Protein AF-A0A9X8EDL6-F1 (afdb_monomer_lite)

Radius of gyration: 32.8 Å; chains: 1; bounding box: 85×65×89 Å

Foldseek 3Di:
DLLCQLLDPPDFLQSNLVSLVCCCPVQQPDPPQDFDPFLDQEDALVPQDADDPPDFQFFDAAADDPPFVLCLDPPCRSVVGDLVVVVVLLVSLLVLLQCCLVVLVQLVDLSSLSSLLSSLVSLLSCLRSHSQGGPVSVLSNLQSLVSLLFLVSHVPADPDPDDPVLVLQDDDSSSVSSLSSNLSSLSSLVSLLRSVLSSLLSNLSSCQSPVQDPVFGCADPVRDGTPVVVVVLCVSPVDDPSQSCNSRVDPLLVSLVVQCSHPDPSSVVSSVVSNCCNVCSSVVSVVSNVLHHHFYDDDDDPFFDPPQDGLSRLLVVCVNLVSVLLNLLVQLLDQVSQQPDADSVRHRCTNLNSLVVLLVSLVVLLSQQFTQTPPPRDTDGDQSSLSSCVSSVVLVSLVSLLVRDDPDPVCVVSSLSSLLSSLSSLLSSLPVYLVSLVSCLVCLVVLLVSVVVDRPNSLVSLLSSLAQPLPVLVVDDPVSLLSLLVLLLVLLVCLVVPDPVDPCVVVSLVSNVSSLSSLLSSQQRPNRGDLVSLVSSLCSQPDPVRVRLAQQLCPPPDPPDAALDPVNCPDPSNVVVLCLLVDPSNVSVVVSVLSVLLSLLSSLPPADQVSLVVVCNSQPPSNLLNLLPDPSHDPSSNVSSVSSCCRRQPVYPDDRDVVCVVRVSNVD

Secondary structure (DSSP, 8-state):
-HHHHHH-TTS-HHHHHHHHHHHIIIIISSTT-----SS--EEETTTPPP--TTS--B-S---PPTT-GGGG---TTTS---THHHHHHHHHHHHHHHHHHH-GGGGGSHHHHHHHHHHHHHHHHHHHTT---BHHHHHHHHHHHHHHH-GGG--TTSS-SS--TTGGGS--HHHHHHHHHHHHHHHHHHHHHHHHHHHHHHHHHHHHHHS--SSS-SB-TTSSBPHHHHHHHHHHHHS-S--HHHHH-S-HHHHHHHHTTSS-HHHHHHHHHHHHHHH-HHHHHHHHHHT-EEE--PPPPTTB-TTSPPHHHHHHHHHHHHHHHHHHHHHHT-HHHHHT-B-TTS-B-HHHHHHHHHHHHHHHHHHHTEEEBTTT-PEEE-HHHHHHHHHTTHHHHHHHHHTPPPSSTTTHHHHHHHHHHHHHHHHHHHTT-HHHHHHHHTTHHHHHHHHTTT-TTHHHHHHHHHTT-HHHHTS--HHHHHHHHHHHHHHHHHHHS--TT---HHHHHHHHHHHHHHHHHHHSGGG---HHHHHHHHHHHT-TT-TTTS-GGGTT--TTSPTT-HHHHTSHHHHHHHHHHH-GGGHHHHHHHHHHHHHHHHHHTTT-HHHHHHHHHHS-HHHHHHHHH-TTS-HHHHHHHHHHHIIIIIS-SSPPPTTGGG-HHHH-

Sequence (668 aa):
MLLSAISNPKLPHTIRNSFTTILHLCWLNRFPHEPMLVPKTVYAFDDVTAVEKQAHPLLAHFHLKAGHPALTSDDAFISYPFADKFAFIQGVIHEIISRMAFEKSMLCSVDANVLLSSLLEIVSWLVRCGFYADLDSHSRLAGPLIRLLDGRNTVVLADSPAHDSTARYRCNKLHNAVTKCKLQICQILGHITLIWRDFELWSVVSNFKFSNSVVDPLVLESGELGKAGVNHFVNLFAKSALDMRVVTKAPLETICMDLIMYDDDHLVHEALALLLQLNTRREQVLNYLMKCILVWNTVPNVAIAASTKSSSQVLKELEYIVPLFKHYIQAFESPLLCEHLCDANHVRLGYFGVGRLLVDILVKLEECCADRLHYDDSLQPNVEKQAILLELLLHEHAMKLIRMHVVDTQYDPQLQAVKDECCAFFKALMAKNPAGQKAMFDYLPELIDRFVDQVDGMGDVLINMFVDNRSLCLCVPDQAIWAFMKLLNNHVGDLRHPDPAKHRRSSSSNAISTIMEFFKRYIIPDEAPVKANQVHLFAIMTNPQFDHLLLPFGQDITPDMDVGSSSLRATAGYTALMHVVETPSEADLLAYFEKLLEAFSVMCYGKNFKTEVECQQLYPLNLILTVLLDDAMPLSLRVVASKFLSEVFFDTDLEVDPQLAVMPAVWD

Structure (mmCIF, N/CA/C/O backbone):
data_AF-A0A9X8EDL6-F1
#
_entry.id   AF-A0A9X8EDL6-F1
#
loop_
_atom_site.group_PDB
_atom_site.id
_atom_site.type_symbol
_atom_site.label_atom_id
_atom_site.label_alt_id
_atom_site.label_comp_id
_atom_site.label_asym_id
_atom_site.label_entity_id
_atom_site.label_seq_id
_atom_site.pdbx_PDB_ins_code
_atom_site.Cartn_x
_atom_site.Cartn_y
_atom_site.Cartn_z
_atom_site.occupancy
_atom_site.B_iso_or_equiv
_atom_site.auth_seq_id
_atom_site.auth_comp_id
_atom_site.auth_asym_id
_atom_site.auth_atom_id
_atom_site.pdbx_PDB_model_num
ATOM 1 N N . MET A 1 1 ? 38.551 5.912 -16.384 1.00 84.31 1 MET A N 1
ATOM 2 C CA . MET A 1 1 ? 39.175 4.638 -15.954 1.00 84.31 1 MET A CA 1
ATOM 3 C C . MET A 1 1 ? 38.200 3.466 -16.024 1.00 84.31 1 MET A C 1
ATOM 5 O O . MET A 1 1 ? 38.419 2.609 -16.866 1.00 84.31 1 MET A O 1
ATOM 9 N N . LEU A 1 2 ? 37.134 3.426 -15.204 1.00 87.12 2 LEU A N 1
ATOM 10 C CA . LEU A 1 2 ? 36.191 2.289 -15.165 1.00 87.12 2 LEU A CA 1
ATOM 11 C C . LEU A 1 2 ? 35.628 1.936 -16.549 1.00 87.12 2 LEU A C 1
ATOM 13 O O . LEU A 1 2 ? 35.767 0.804 -16.990 1.00 87.12 2 LEU A O 1
ATOM 17 N N . LEU A 1 3 ? 35.096 2.920 -17.280 1.00 87.12 3 LEU A N 1
ATOM 18 C CA . LEU A 1 3 ? 34.555 2.703 -18.629 1.00 87.12 3 LEU A CA 1
ATOM 19 C C . LEU A 1 3 ? 35.599 2.179 -19.619 1.00 87.12 3 LEU A C 1
ATOM 21 O O . LEU A 1 3 ? 35.300 1.297 -20.412 1.00 87.12 3 LEU A O 1
ATOM 25 N N . SER A 1 4 ? 36.837 2.664 -19.529 1.00 87.94 4 SER A N 1
ATOM 26 C CA . SER A 1 4 ? 37.953 2.196 -20.357 1.00 87.94 4 SER A CA 1
ATOM 27 C C . SER A 1 4 ? 38.333 0.746 -20.042 1.00 87.94 4 SER A C 1
ATOM 29 O O . SER A 1 4 ? 38.683 -0.009 -20.942 1.00 87.94 4 SER A O 1
ATOM 31 N N . ALA A 1 5 ? 38.255 0.335 -18.772 1.00 89.50 5 ALA A N 1
ATOM 32 C CA . ALA A 1 5 ? 38.480 -1.052 -18.373 1.00 89.50 5 ALA A CA 1
ATOM 33 C C . ALA A 1 5 ? 37.326 -1.960 -18.831 1.00 89.50 5 ALA A C 1
ATOM 35 O O . ALA A 1 5 ? 37.564 -3.056 -19.330 1.00 89.50 5 ALA A O 1
ATOM 36 N N . ILE A 1 6 ? 36.082 -1.486 -18.732 1.00 90.44 6 ILE A N 1
ATOM 37 C CA . ILE A 1 6 ? 34.893 -2.220 -19.184 1.00 90.44 6 ILE A CA 1
ATOM 38 C C . ILE A 1 6 ? 34.882 -2.372 -20.711 1.00 90.44 6 ILE A C 1
ATOM 40 O O . ILE A 1 6 ? 34.500 -3.434 -21.201 1.00 90.44 6 ILE A O 1
ATOM 44 N N . SER A 1 7 ? 35.317 -1.370 -21.480 1.00 90.25 7 SER A N 1
ATOM 45 C CA . SER A 1 7 ? 35.338 -1.437 -22.948 1.00 90.25 7 SER A CA 1
ATOM 46 C C . SER A 1 7 ? 36.509 -2.242 -23.515 1.00 90.25 7 SER A C 1
ATOM 48 O O . SER A 1 7 ? 36.392 -2.785 -24.615 1.00 90.25 7 SER A O 1
ATOM 50 N N . ASN A 1 8 ? 37.613 -2.375 -22.772 1.00 90.62 8 ASN A N 1
ATOM 51 C CA . ASN A 1 8 ? 38.822 -3.044 -23.243 1.00 90.62 8 ASN A CA 1
ATOM 52 C C . ASN A 1 8 ? 38.601 -4.559 -23.453 1.00 90.62 8 ASN A C 1
ATOM 54 O O . ASN A 1 8 ? 38.477 -5.301 -22.475 1.00 90.62 8 ASN A O 1
ATOM 58 N N . PRO A 1 9 ? 38.624 -5.060 -24.705 1.00 83.56 9 PRO A N 1
ATOM 59 C CA . PRO A 1 9 ? 38.406 -6.477 -24.989 1.00 83.56 9 PRO A CA 1
ATOM 60 C C . PRO A 1 9 ? 39.582 -7.362 -24.555 1.00 83.56 9 PRO A C 1
ATOM 62 O O . PRO A 1 9 ? 39.424 -8.575 -24.477 1.00 83.56 9 PRO A O 1
ATOM 65 N N . LYS A 1 10 ? 40.756 -6.779 -24.262 1.00 88.44 10 LYS A N 1
ATOM 66 C CA . LYS A 1 10 ? 41.939 -7.522 -23.800 1.00 88.44 10 LYS A CA 1
ATOM 67 C C . LYS A 1 10 ? 41.842 -7.947 -22.334 1.00 88.44 10 LYS A C 1
ATOM 69 O O . LYS A 1 10 ? 42.644 -8.764 -21.895 1.00 88.44 10 LYS A O 1
ATOM 74 N N . LEU A 1 11 ? 40.916 -7.371 -21.565 1.00 90.69 11 LEU A N 1
ATOM 75 C CA . LEU A 1 11 ? 40.712 -7.747 -20.170 1.00 90.69 11 LEU A CA 1
ATOM 76 C C . LEU A 1 11 ? 39.753 -8.945 -20.062 1.00 90.69 11 LEU A C 1
ATOM 78 O O . LEU A 1 11 ? 38.739 -8.970 -20.765 1.00 90.69 11 LEU A O 1
ATOM 82 N N . PRO A 1 12 ? 40.020 -9.901 -19.151 1.00 91.31 12 PRO A N 1
ATOM 83 C CA . PRO A 1 12 ? 39.099 -10.994 -18.856 1.00 91.31 12 PRO A CA 1
ATOM 84 C C . PRO A 1 12 ? 37.698 -10.496 -18.486 1.00 91.31 12 PRO A C 1
ATOM 86 O O . PRO A 1 12 ? 37.547 -9.477 -17.805 1.00 91.31 12 PRO A O 1
ATOM 89 N N . HIS A 1 13 ? 36.668 -11.248 -18.883 1.00 89.88 13 HIS A N 1
ATOM 90 C CA . HIS A 1 13 ? 35.272 -10.911 -18.589 1.00 89.88 13 HIS A CA 1
ATOM 91 C C . HIS A 1 13 ? 34.995 -10.785 -17.087 1.00 89.88 13 HIS A C 1
ATOM 93 O O . HIS A 1 13 ? 34.249 -9.897 -16.690 1.00 89.88 13 HIS A O 1
ATOM 99 N N . THR A 1 14 ? 35.660 -11.583 -16.250 1.00 91.12 14 THR A N 1
ATOM 100 C CA . THR A 1 14 ? 35.558 -11.522 -14.784 1.00 91.12 14 THR A CA 1
ATOM 101 C C . THR A 1 14 ? 36.003 -10.172 -14.216 1.00 91.12 14 THR A C 1
ATOM 103 O O . THR A 1 14 ? 35.298 -9.574 -13.409 1.00 91.12 14 THR A O 1
ATOM 106 N N . ILE A 1 15 ? 37.129 -9.633 -14.688 1.00 92.06 15 ILE A N 1
ATOM 107 C CA . ILE A 1 15 ? 37.639 -8.322 -14.258 1.00 92.06 15 ILE A CA 1
ATOM 108 C C . ILE A 1 15 ? 36.726 -7.202 -14.765 1.00 92.06 15 ILE A C 1
ATOM 110 O O . ILE A 1 15 ? 36.382 -6.281 -14.022 1.00 92.06 15 ILE A O 1
ATOM 114 N N . ARG A 1 16 ? 36.294 -7.295 -16.029 1.00 93.12 16 ARG A N 1
ATOM 115 C CA . ARG A 1 16 ? 35.335 -6.347 -16.618 1.00 93.12 16 ARG A CA 1
ATOM 116 C C . ARG A 1 16 ? 34.018 -6.344 -15.837 1.00 93.12 16 ARG A C 1
ATOM 118 O O . ARG A 1 16 ? 33.449 -5.274 -15.631 1.00 93.12 16 ARG A O 1
ATOM 125 N N . ASN A 1 17 ? 33.581 -7.502 -15.348 1.00 91.88 17 ASN A N 1
ATOM 126 C CA . ASN A 1 17 ? 32.381 -7.647 -14.533 1.00 91.88 17 ASN A CA 1
ATOM 127 C C . ASN A 1 17 ? 32.507 -6.923 -13.188 1.00 91.88 17 ASN A C 1
ATOM 129 O O . ASN A 1 17 ? 31.634 -6.136 -12.822 1.00 91.88 17 ASN A O 1
ATOM 133 N N . SER A 1 18 ? 33.631 -7.102 -12.488 1.00 92.38 18 SER A N 1
ATOM 134 C CA . SER A 1 18 ? 33.895 -6.396 -11.228 1.00 92.38 18 SER A CA 1
ATOM 135 C C . SER A 1 18 ? 33.897 -4.877 -11.418 1.00 92.38 18 SER A C 1
ATOM 137 O O . SER A 1 18 ? 33.262 -4.157 -10.650 1.00 92.38 18 SER A O 1
ATOM 139 N N . PHE A 1 19 ? 34.530 -4.371 -12.483 1.00 93.19 19 PHE A N 1
ATOM 140 C CA . PHE A 1 19 ? 34.487 -2.938 -12.798 1.00 93.19 19 PHE A CA 1
ATOM 141 C C . PHE A 1 19 ? 33.084 -2.444 -13.166 1.00 93.19 19 PHE A C 1
ATOM 143 O O . PHE A 1 19 ? 32.727 -1.322 -12.807 1.00 93.19 19 PHE A O 1
ATOM 150 N N . THR A 1 20 ? 32.285 -3.271 -13.846 1.00 91.94 20 THR A N 1
ATOM 151 C CA . THR A 1 20 ? 30.880 -2.970 -14.176 1.00 91.94 20 THR A CA 1
ATOM 152 C C . THR A 1 20 ? 30.035 -2.868 -12.908 1.00 91.94 20 THR A C 1
ATOM 154 O O . THR A 1 20 ? 29.276 -1.917 -12.746 1.00 91.94 20 THR A O 1
ATOM 157 N N . THR A 1 21 ? 30.241 -3.779 -11.959 1.00 90.88 21 THR A N 1
ATOM 158 C CA . THR A 1 21 ? 29.541 -3.781 -10.667 1.00 90.88 21 THR A CA 1
ATOM 159 C C . THR A 1 21 ? 29.891 -2.540 -9.840 1.00 90.88 21 THR A C 1
ATOM 161 O O . THR A 1 21 ? 29.002 -1.873 -9.317 1.00 90.88 21 THR A O 1
ATOM 164 N N . ILE A 1 22 ? 31.175 -2.165 -9.786 1.00 91.50 22 ILE A N 1
ATOM 165 C CA . ILE A 1 22 ? 31.627 -0.934 -9.111 1.00 91.50 22 ILE A CA 1
ATOM 166 C C . ILE A 1 22 ? 31.027 0.309 -9.780 1.00 91.50 22 ILE A C 1
ATOM 168 O O . ILE A 1 22 ? 30.600 1.236 -9.093 1.00 91.50 22 ILE A O 1
ATOM 172 N N . LEU A 1 23 ? 30.976 0.343 -11.117 1.00 89.88 23 LEU A N 1
ATOM 173 C CA . LEU A 1 23 ? 30.335 1.438 -11.843 1.00 89.88 23 LEU A CA 1
ATOM 174 C C . LEU A 1 23 ? 28.855 1.557 -11.455 1.00 89.88 23 LEU A C 1
ATOM 176 O O . LEU A 1 23 ? 28.397 2.658 -11.165 1.00 89.88 23 LEU A O 1
ATOM 180 N N . HIS A 1 24 ? 28.133 0.438 -11.412 1.00 88.31 24 HIS A N 1
ATOM 181 C CA . HIS A 1 24 ? 26.722 0.420 -11.045 1.00 88.31 24 HIS A CA 1
ATOM 182 C C . HIS A 1 24 ? 26.491 0.922 -9.614 1.00 88.31 24 HIS A C 1
ATOM 184 O O . HIS A 1 24 ? 25.795 1.916 -9.421 1.00 88.31 24 HIS A O 1
ATOM 190 N N . LEU A 1 25 ? 27.124 0.294 -8.621 1.00 85.88 25 LEU A N 1
ATOM 191 C CA . LEU A 1 25 ? 26.837 0.552 -7.207 1.00 85.88 25 LEU A CA 1
ATOM 192 C C . LEU A 1 25 ? 27.385 1.892 -6.705 1.00 85.88 25 LEU A C 1
ATOM 194 O O . LEU A 1 25 ? 26.743 2.555 -5.899 1.00 85.88 25 LEU A O 1
ATOM 198 N N . CYS A 1 26 ? 28.566 2.311 -7.164 1.00 82.19 26 CYS A N 1
ATOM 199 C CA . CYS A 1 26 ? 29.196 3.523 -6.636 1.00 82.19 26 CYS A CA 1
ATOM 200 C C . CYS A 1 26 ? 28.823 4.791 -7.409 1.00 82.19 26 CYS A C 1
ATOM 202 O O . CYS A 1 26 ? 28.943 5.880 -6.852 1.00 82.19 26 CYS A O 1
ATOM 204 N N . TRP A 1 27 ? 28.419 4.675 -8.681 1.00 79.81 27 TRP A N 1
ATOM 205 C CA . TRP A 1 27 ? 28.249 5.838 -9.562 1.00 79.81 27 TRP A CA 1
ATOM 206 C C . TRP A 1 27 ? 26.868 5.969 -10.202 1.00 79.81 27 TRP A C 1
ATOM 208 O O . TRP A 1 27 ? 26.527 7.078 -10.602 1.00 79.81 27 TRP A O 1
ATOM 218 N N . LEU A 1 28 ? 26.101 4.885 -10.355 1.00 82.00 28 LEU A N 1
ATOM 219 C CA . LEU A 1 28 ? 24.788 4.931 -11.011 1.00 82.00 28 LEU A CA 1
ATOM 220 C C . LEU A 1 28 ? 23.643 4.830 -10.004 1.00 82.00 28 LEU A C 1
ATOM 222 O O . LEU A 1 28 ? 22.733 5.653 -10.046 1.00 82.00 28 LEU A O 1
ATOM 226 N N . ASN A 1 29 ? 23.711 3.864 -9.088 1.00 81.69 29 ASN A N 1
ATOM 227 C CA . ASN A 1 29 ? 22.727 3.659 -8.028 1.00 81.69 29 ASN A CA 1
ATOM 228 C C . ASN A 1 29 ? 23.017 4.574 -6.826 1.00 81.69 29 ASN A C 1
ATOM 230 O O . ASN A 1 29 ? 23.444 4.127 -5.762 1.00 81.69 29 ASN A O 1
ATOM 234 N N . ARG A 1 30 ? 22.898 5.885 -7.047 1.00 77.06 30 ARG A N 1
ATOM 235 C CA . ARG A 1 30 ? 23.176 6.942 -6.067 1.00 77.06 30 ARG A CA 1
ATOM 236 C C . ARG A 1 30 ? 22.130 8.037 -6.220 1.00 77.06 30 ARG A C 1
ATOM 238 O O . ARG A 1 30 ? 21.816 8.416 -7.348 1.00 77.06 30 ARG A O 1
ATOM 245 N N . PHE A 1 31 ? 21.685 8.601 -5.101 1.00 73.56 31 PHE A N 1
ATOM 246 C CA . PHE A 1 31 ? 20.904 9.837 -5.094 1.00 73.56 31 PHE A CA 1
ATOM 247 C C . PHE A 1 31 ? 21.647 10.933 -5.888 1.00 73.56 31 PHE A C 1
ATOM 249 O O . PHE A 1 31 ? 22.863 11.070 -5.711 1.00 73.56 31 PHE A O 1
ATOM 256 N N . PRO A 1 32 ? 20.976 11.687 -6.781 1.00 74.12 32 PRO A N 1
ATOM 257 C CA . PRO A 1 32 ? 19.523 11.812 -6.963 1.00 74.12 32 PRO A CA 1
ATOM 258 C C . PRO A 1 32 ? 18.905 10.884 -8.026 1.00 74.12 32 PRO A C 1
ATOM 260 O O . PRO A 1 32 ? 17.745 11.058 -8.392 1.00 74.12 32 PRO A O 1
ATOM 263 N N . HIS A 1 33 ? 19.667 9.941 -8.583 1.00 79.62 33 HIS A N 1
ATOM 264 C CA . HIS A 1 33 ? 19.177 9.072 -9.649 1.00 79.62 33 HIS A CA 1
ATOM 265 C C . HIS A 1 33 ? 18.305 7.966 -9.057 1.00 79.62 33 HIS A C 1
ATOM 267 O O . HIS A 1 33 ? 18.802 7.090 -8.353 1.00 79.62 33 HIS A O 1
ATOM 273 N N . GLU A 1 34 ? 17.011 7.992 -9.365 1.00 76.38 34 GLU A N 1
ATOM 274 C CA . GLU A 1 34 ? 16.048 7.004 -8.886 1.00 76.38 34 GLU A CA 1
ATOM 275 C C . GLU A 1 34 ? 15.133 6.524 -10.018 1.00 76.38 34 GLU A C 1
ATOM 277 O O . GLU A 1 34 ? 14.935 7.249 -10.998 1.00 76.38 34 GLU A O 1
ATOM 282 N N . PRO A 1 35 ? 14.576 5.303 -9.918 1.00 83.06 35 PRO A N 1
ATOM 283 C CA . PRO A 1 35 ? 13.542 4.833 -10.826 1.00 83.06 35 PRO A CA 1
ATOM 284 C C . PRO A 1 35 ? 12.341 5.779 -10.832 1.00 83.06 35 PRO A C 1
ATOM 286 O O . PRO A 1 35 ? 11.830 6.161 -9.777 1.00 83.06 35 PRO A O 1
ATOM 289 N N . MET A 1 36 ? 11.874 6.125 -12.026 1.00 84.12 36 MET A N 1
ATOM 290 C CA . MET A 1 36 ? 10.683 6.938 -12.210 1.00 84.12 36 MET A CA 1
ATOM 291 C C . MET A 1 36 ? 9.440 6.166 -11.771 1.00 84.12 36 MET A C 1
ATOM 293 O O . MET A 1 36 ? 9.316 4.966 -12.024 1.00 84.12 36 MET A O 1
ATOM 297 N N . LEU A 1 37 ? 8.491 6.874 -11.161 1.00 80.81 37 LEU A N 1
ATOM 298 C CA . LEU A 1 37 ? 7.156 6.343 -10.920 1.00 80.81 37 LEU A CA 1
ATOM 299 C C . LEU A 1 37 ? 6.367 6.416 -12.233 1.00 80.81 37 LEU A C 1
ATOM 301 O O . LEU A 1 37 ? 5.785 7.451 -12.557 1.00 80.81 37 LEU A O 1
ATOM 305 N N . VAL A 1 38 ? 6.421 5.338 -13.016 1.00 82.38 38 VAL A N 1
ATOM 306 C CA . VAL A 1 38 ? 5.685 5.197 -14.277 1.00 82.38 38 VAL A CA 1
ATOM 307 C C . VAL A 1 38 ? 4.693 4.030 -14.200 1.00 82.38 38 VAL A C 1
ATOM 309 O O . VAL A 1 38 ? 5.064 2.952 -13.729 1.00 82.38 38 VAL A O 1
ATOM 312 N N . PRO A 1 39 ? 3.457 4.200 -14.699 1.00 83.00 39 PRO A N 1
ATOM 313 C CA . PRO A 1 39 ? 2.902 5.441 -15.244 1.00 83.00 39 PRO A CA 1
ATOM 314 C C . PRO A 1 39 ? 2.575 6.464 -14.147 1.00 83.00 39 PRO A C 1
ATOM 316 O O . PRO A 1 39 ? 2.187 6.098 -13.040 1.00 83.00 39 PRO A O 1
ATOM 319 N N . LYS A 1 40 ? 2.719 7.751 -14.465 1.00 83.44 40 LYS A N 1
ATOM 320 C CA . LYS A 1 40 ? 2.325 8.849 -13.584 1.00 83.44 40 LYS A CA 1
ATOM 321 C C . LYS A 1 40 ? 0.798 8.888 -13.526 1.00 83.44 40 LYS A C 1
ATOM 323 O O . LYS A 1 40 ? 0.147 9.105 -14.538 1.00 83.44 40 LYS A O 1
ATOM 328 N N . THR A 1 41 ? 0.220 8.670 -12.350 1.00 81.88 41 THR A N 1
ATOM 329 C CA . THR A 1 41 ? -1.242 8.684 -12.166 1.00 81.88 41 THR A CA 1
ATOM 330 C C . THR A 1 41 ? -1.761 10.031 -11.677 1.00 81.88 41 THR A C 1
ATOM 332 O O . THR A 1 41 ? -2.919 10.352 -11.909 1.00 81.88 41 THR A O 1
ATOM 335 N N . VAL A 1 42 ? -0.923 10.868 -11.062 1.00 84.44 42 VAL A N 1
ATOM 336 C CA . VAL A 1 42 ? -1.348 12.167 -10.519 1.00 84.44 42 VAL A CA 1
ATOM 337 C C . VAL A 1 42 ? -0.815 13.317 -11.366 1.00 84.44 42 VAL A C 1
ATOM 339 O O . VAL A 1 42 ? 0.396 13.453 -11.556 1.00 84.44 42 VAL A O 1
ATOM 342 N N . TYR A 1 43 ? -1.708 14.192 -11.827 1.00 84.25 43 TYR A N 1
ATOM 343 C CA . TYR A 1 43 ? -1.361 15.358 -12.635 1.00 84.25 43 TYR A CA 1
ATOM 344 C C . TYR A 1 43 ? -1.970 16.640 -12.062 1.00 84.25 43 TYR A C 1
ATOM 346 O O . TYR A 1 43 ? -3.172 16.711 -11.816 1.00 84.25 43 TYR A O 1
ATOM 354 N N . ALA A 1 44 ? -1.154 17.687 -11.920 1.00 83.38 44 ALA A N 1
ATOM 355 C CA . ALA A 1 44 ? -1.669 19.041 -11.748 1.00 83.38 44 ALA A CA 1
ATOM 356 C C . ALA A 1 44 ? -2.238 19.522 -13.084 1.00 83.38 44 ALA A C 1
ATOM 358 O O . ALA A 1 44 ? -1.532 19.515 -14.095 1.00 83.38 44 ALA A O 1
ATOM 359 N N . PHE A 1 45 ? -3.494 19.970 -13.088 1.00 82.25 45 PHE A N 1
ATOM 360 C CA . PHE A 1 45 ? -4.167 20.403 -14.311 1.00 82.25 45 PHE A CA 1
ATOM 361 C C . PHE A 1 45 ? -3.396 21.517 -15.035 1.00 82.25 45 PHE A C 1
ATOM 363 O O . PHE A 1 45 ? -3.283 21.493 -16.260 1.00 82.25 45 PHE A O 1
ATOM 370 N N . ASP A 1 46 ? -2.802 22.453 -14.291 1.00 79.62 46 ASP A N 1
ATOM 371 C CA . ASP A 1 46 ? -2.030 23.580 -14.830 1.00 79.62 46 ASP A CA 1
ATOM 372 C C . ASP A 1 46 ? -0.770 23.127 -15.587 1.00 79.62 46 ASP A C 1
ATOM 374 O O . ASP A 1 46 ? -0.474 23.664 -16.656 1.00 79.62 46 ASP A O 1
ATOM 378 N N . ASP A 1 47 ? -0.095 22.085 -15.094 1.00 79.06 47 ASP A N 1
ATOM 379 C CA . ASP A 1 47 ? 1.190 21.605 -15.617 1.00 79.06 47 ASP A CA 1
ATOM 380 C C . ASP A 1 47 ? 1.027 20.717 -16.874 1.00 79.06 47 ASP A C 1
ATOM 382 O O . ASP A 1 47 ? 2.008 20.394 -17.545 1.00 79.06 47 ASP A O 1
ATOM 386 N N . VAL A 1 48 ? -0.206 20.327 -17.231 1.00 82.31 48 VAL A N 1
ATOM 387 C CA . VAL A 1 48 ? -0.486 19.558 -18.456 1.00 82.31 48 VAL A CA 1
ATOM 388 C C . VAL A 1 48 ? -0.242 20.420 -19.697 1.00 82.31 48 VAL A C 1
ATOM 390 O O . VAL A 1 48 ? -0.912 21.438 -19.897 1.00 82.31 48 VAL A O 1
ATOM 393 N N . THR A 1 49 ? 0.679 19.990 -20.561 1.00 81.44 49 THR A N 1
ATOM 394 C CA . THR A 1 49 ? 1.049 20.668 -21.816 1.00 81.44 49 THR A CA 1
ATOM 395 C C . THR A 1 49 ? 0.415 20.001 -23.038 1.00 81.44 49 THR A C 1
ATOM 397 O O . THR A 1 49 ? 0.027 18.831 -22.999 1.00 81.44 49 THR A O 1
ATOM 400 N N . ALA A 1 50 ? 0.259 20.755 -24.129 1.00 77.00 50 ALA A N 1
ATOM 401 C CA . ALA A 1 50 ? -0.294 20.239 -25.378 1.00 77.00 50 ALA A CA 1
ATOM 402 C C . ALA A 1 50 ? 0.723 19.320 -26.072 1.00 77.00 50 ALA A C 1
ATOM 404 O O . ALA A 1 50 ? 1.881 19.697 -26.241 1.00 77.00 50 ALA A O 1
ATOM 405 N N . VAL A 1 51 ? 0.297 18.131 -26.507 1.00 72.25 51 VAL A N 1
ATOM 406 C CA . VAL A 1 51 ? 1.151 17.254 -27.322 1.00 72.25 51 VAL A CA 1
ATOM 407 C C . VAL A 1 51 ? 1.323 17.869 -28.714 1.00 72.25 51 VAL A C 1
ATOM 409 O O . VAL A 1 51 ? 0.378 17.937 -29.506 1.00 72.25 51 VAL A O 1
ATOM 412 N N . GLU A 1 52 ? 2.538 18.318 -29.024 1.00 62.41 52 GLU A N 1
ATOM 413 C CA . GLU A 1 52 ? 2.876 18.844 -30.344 1.00 62.41 52 GLU A CA 1
ATOM 414 C C . GLU A 1 52 ? 2.851 17.726 -31.396 1.00 62.41 52 GLU A C 1
ATOM 416 O O . GLU A 1 52 ? 3.567 16.734 -31.303 1.00 62.41 52 GLU A O 1
ATOM 421 N N . LYS A 1 53 ? 2.048 17.896 -32.453 1.00 56.78 53 LYS A N 1
ATOM 422 C CA . LYS A 1 53 ? 1.888 16.897 -33.530 1.00 56.78 53 LYS A CA 1
ATOM 423 C C . LYS A 1 53 ? 3.122 16.745 -34.438 1.00 56.78 53 LYS A C 1
ATOM 425 O O . LYS A 1 53 ? 3.116 15.874 -35.304 1.00 56.78 53 LYS A O 1
ATOM 430 N N . GLN A 1 54 ? 4.124 17.619 -34.303 1.00 44.41 54 GLN A N 1
ATOM 431 C CA . GLN A 1 54 ? 5.259 17.750 -35.231 1.00 44.41 54 GLN A CA 1
ATOM 432 C C . GLN A 1 54 ? 6.620 17.359 -34.626 1.00 44.41 54 GLN A C 1
ATOM 434 O O . GLN A 1 54 ? 7.579 17.213 -35.382 1.00 44.41 54 GLN A O 1
ATOM 439 N N . ALA A 1 55 ? 6.716 17.158 -33.307 1.00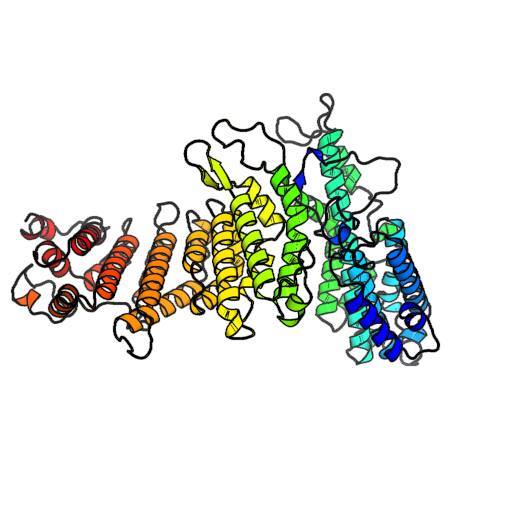 52.00 55 ALA A N 1
ATOM 440 C CA . ALA A 1 55 ? 7.956 16.792 -32.622 1.00 52.00 55 ALA A CA 1
ATOM 441 C C . ALA A 1 55 ? 8.005 15.289 -32.293 1.00 52.00 55 ALA A C 1
ATOM 443 O O . ALA A 1 55 ? 6.970 14.630 -32.164 1.00 52.00 55 ALA A O 1
ATOM 444 N N . HIS A 1 56 ? 9.215 14.735 -32.157 1.00 57.53 56 HIS A N 1
ATOM 445 C CA . HIS A 1 56 ? 9.393 13.385 -31.618 1.00 57.53 56 HIS A CA 1
ATOM 446 C C . HIS A 1 56 ? 8.775 13.308 -30.211 1.00 57.53 56 HIS A C 1
ATOM 448 O O . HIS A 1 56 ? 8.897 14.271 -29.452 1.00 57.53 56 HIS A O 1
ATOM 454 N N . PRO A 1 57 ? 8.104 12.198 -29.849 1.00 63.06 57 PRO A N 1
ATOM 455 C CA . PRO A 1 57 ? 7.503 12.066 -28.531 1.00 63.06 57 PRO A CA 1
ATOM 456 C C . PRO A 1 57 ? 8.609 12.094 -27.472 1.00 63.06 57 PRO A C 1
ATOM 458 O O . PRO A 1 57 ? 9.394 11.151 -27.376 1.00 63.06 57 PRO A O 1
ATOM 461 N N . LEU A 1 58 ? 8.665 13.179 -26.696 1.00 65.81 58 LEU A N 1
ATOM 462 C CA . LEU A 1 58 ? 9.484 13.261 -25.492 1.00 65.81 58 LEU A CA 1
ATOM 463 C C . LEU A 1 58 ? 8.874 12.321 -24.458 1.00 65.81 58 LEU A C 1
ATOM 465 O O . LEU A 1 58 ? 7.764 12.548 -23.972 1.00 65.81 58 LEU A O 1
ATOM 469 N N . LEU A 1 59 ? 9.584 11.234 -24.174 1.00 78.50 59 LEU A N 1
ATOM 470 C CA . LEU A 1 59 ? 9.169 10.269 -23.170 1.00 78.50 59 LEU A CA 1
ATOM 471 C C . LEU A 1 59 ? 9.509 10.798 -21.773 1.00 78.50 59 LEU A C 1
ATOM 473 O O . LEU A 1 59 ? 10.249 11.776 -21.601 1.00 78.50 59 LEU A O 1
ATOM 477 N N . ALA A 1 60 ? 8.951 10.132 -20.767 1.00 73.44 60 ALA A N 1
ATOM 478 C CA . ALA A 1 60 ? 9.292 10.370 -19.377 1.00 73.44 60 ALA A CA 1
ATOM 479 C C . ALA A 1 60 ? 10.818 10.258 -19.205 1.00 73.44 60 ALA A C 1
ATOM 481 O O . ALA A 1 60 ? 11.407 9.213 -19.484 1.00 73.44 60 ALA A O 1
ATOM 482 N N . HIS A 1 61 ? 11.454 11.357 -18.798 1.00 75.19 61 HIS A N 1
ATOM 483 C CA . HIS A 1 61 ? 12.902 11.440 -18.660 1.00 75.19 61 HIS A CA 1
ATOM 484 C C . HIS A 1 61 ? 13.313 12.042 -17.321 1.00 75.19 61 HIS A C 1
ATOM 486 O O . HIS A 1 61 ? 12.578 12.824 -16.701 1.00 75.19 61 HIS A O 1
ATOM 492 N N . PHE A 1 62 ? 14.520 11.680 -16.893 1.00 76.94 62 PHE A N 1
ATOM 493 C CA . PHE A 1 62 ? 15.118 12.220 -15.683 1.00 76.94 62 PHE A CA 1
ATOM 494 C C . PHE A 1 62 ? 15.332 13.729 -15.822 1.00 76.94 62 PHE A C 1
ATOM 496 O O . PHE A 1 62 ? 16.033 14.183 -16.727 1.00 76.94 62 PHE A O 1
ATOM 503 N N . HIS A 1 63 ? 14.768 14.504 -14.899 1.00 71.75 63 HIS A N 1
ATOM 504 C CA . HIS A 1 63 ? 15.049 15.928 -14.774 1.00 71.75 63 HIS A CA 1
ATOM 505 C C . HIS A 1 63 ? 15.082 16.323 -13.297 1.00 71.75 63 HIS A C 1
ATOM 507 O O . HIS A 1 63 ? 14.199 15.962 -12.519 1.00 71.75 63 HIS A O 1
ATOM 513 N N . LEU A 1 64 ? 16.099 17.092 -12.908 1.00 70.56 64 LEU A N 1
ATOM 514 C CA . LEU A 1 64 ? 16.141 17.726 -11.595 1.00 70.56 64 LEU A CA 1
ATOM 515 C C . LEU A 1 64 ? 15.332 19.021 -11.661 1.00 70.56 64 LEU A C 1
ATOM 517 O O . LEU A 1 64 ? 15.678 19.935 -12.411 1.00 70.56 64 LEU A O 1
ATOM 521 N N . LYS A 1 65 ? 14.247 19.106 -10.888 1.00 67.88 65 LYS A N 1
ATOM 522 C CA . LYS A 1 65 ? 13.456 20.338 -10.790 1.00 67.88 65 LYS A CA 1
ATOM 523 C C . LYS A 1 65 ? 14.252 21.438 -10.083 1.00 67.88 65 LYS A C 1
ATOM 525 O O . LYS A 1 65 ? 15.083 21.163 -9.216 1.00 67.88 65 LYS A O 1
ATOM 530 N N . ALA A 1 66 ? 13.987 22.691 -10.450 1.00 60.88 66 ALA A N 1
ATOM 531 C CA . ALA A 1 66 ? 14.616 23.848 -9.820 1.00 60.88 66 ALA A CA 1
ATOM 532 C C . ALA A 1 66 ? 14.387 23.824 -8.297 1.00 60.88 66 ALA A C 1
ATOM 534 O O . ALA A 1 66 ? 13.259 23.646 -7.844 1.00 60.88 66 ALA A O 1
ATOM 535 N N . GLY A 1 67 ? 15.463 23.978 -7.519 1.00 59.16 67 GLY A N 1
ATOM 536 C CA . GLY A 1 67 ? 15.423 23.926 -6.052 1.00 59.16 67 GLY A CA 1
ATOM 537 C C . GLY A 1 67 ? 15.655 22.544 -5.426 1.00 59.16 67 GLY A C 1
ATOM 538 O O . GLY A 1 67 ? 15.676 22.451 -4.203 1.00 59.16 67 GLY A O 1
ATOM 539 N N . HIS A 1 68 ? 15.867 21.479 -6.212 1.00 65.50 68 HIS A N 1
ATOM 540 C CA . HIS A 1 68 ? 16.233 20.158 -5.681 1.00 65.50 68 HIS A CA 1
ATOM 541 C C . HIS A 1 68 ? 17.571 20.208 -4.903 1.00 65.50 68 HIS A C 1
ATOM 543 O O . HIS A 1 68 ? 18.510 20.833 -5.400 1.00 65.50 68 HIS A O 1
ATOM 549 N N . PRO A 1 69 ? 17.747 19.520 -3.753 1.00 62.66 69 PRO A N 1
ATOM 550 C CA . PRO A 1 69 ? 18.934 19.698 -2.894 1.00 62.66 69 PRO A CA 1
ATOM 551 C C . PRO A 1 69 ? 20.233 19.230 -3.541 1.00 62.66 69 PRO A C 1
ATOM 553 O O . PRO A 1 69 ? 21.316 19.709 -3.219 1.00 62.66 69 PRO A O 1
ATOM 556 N N . ALA A 1 70 ? 20.122 18.314 -4.505 1.00 65.12 70 ALA A N 1
ATOM 557 C CA . ALA A 1 70 ? 21.253 17.907 -5.329 1.00 65.12 70 ALA A CA 1
ATOM 558 C C . ALA A 1 70 ? 21.843 19.078 -6.142 1.00 65.12 70 ALA A C 1
ATOM 560 O O . ALA A 1 70 ? 23.050 19.112 -6.345 1.00 65.12 70 ALA A O 1
ATOM 561 N N . LEU A 1 71 ? 21.027 20.061 -6.552 1.00 64.12 71 LEU A N 1
ATOM 562 C CA . LEU A 1 71 ? 21.486 21.240 -7.302 1.00 64.12 71 LEU A CA 1
ATOM 563 C C . LEU A 1 71 ? 22.263 22.236 -6.431 1.00 64.12 71 LEU A C 1
ATOM 565 O O . LEU A 1 71 ? 23.016 23.044 -6.963 1.00 64.12 71 LEU A O 1
ATOM 569 N N . THR A 1 72 ? 22.074 22.192 -5.111 1.00 60.09 72 THR A N 1
ATOM 570 C CA . THR A 1 72 ? 22.775 23.039 -4.132 1.00 60.09 72 THR A CA 1
ATOM 571 C C . THR A 1 72 ? 23.980 22.346 -3.497 1.00 60.09 72 THR A C 1
ATOM 573 O O . THR A 1 72 ? 24.623 22.927 -2.633 1.00 60.09 72 THR A O 1
ATOM 576 N N . SER A 1 73 ? 24.271 21.097 -3.872 1.00 61.00 73 SER A N 1
ATOM 577 C CA . SER A 1 73 ? 25.432 20.367 -3.360 1.00 61.00 73 SER A CA 1
ATOM 578 C C . SER A 1 73 ? 26.730 20.922 -3.958 1.00 61.00 73 SER A C 1
ATOM 580 O O . SER A 1 73 ? 26.780 21.229 -5.144 1.00 61.00 73 SER A O 1
ATOM 582 N N . ASP A 1 74 ? 27.801 20.995 -3.167 1.00 57.16 74 ASP A N 1
ATOM 583 C CA . ASP A 1 74 ? 29.149 21.322 -3.661 1.00 57.16 74 ASP A CA 1
ATOM 584 C C . ASP A 1 74 ? 29.889 20.097 -4.229 1.00 57.16 74 ASP A C 1
ATOM 586 O O . ASP A 1 74 ? 30.956 20.232 -4.834 1.00 57.16 74 ASP A O 1
ATOM 590 N N . ASP A 1 75 ? 29.349 18.884 -4.048 1.00 61.66 75 ASP A N 1
ATOM 591 C CA . ASP A 1 75 ? 29.935 17.681 -4.631 1.00 61.66 75 ASP A CA 1
ATOM 592 C C . ASP A 1 75 ? 29.764 17.748 -6.147 1.00 61.66 75 ASP A C 1
ATOM 594 O O . ASP A 1 75 ? 28.668 17.541 -6.662 1.00 61.66 75 ASP A O 1
ATOM 598 N N . ALA A 1 76 ? 30.865 18.002 -6.859 1.00 58.16 76 ALA A N 1
ATOM 599 C CA . ALA A 1 76 ? 30.933 18.068 -8.317 1.00 58.16 76 ALA A CA 1
ATOM 600 C C . ALA A 1 76 ? 30.358 16.830 -9.026 1.00 58.16 76 ALA A C 1
ATOM 602 O O . ALA A 1 76 ? 30.185 16.865 -10.241 1.00 58.16 76 ALA A O 1
ATOM 603 N N . PHE A 1 77 ? 30.104 15.729 -8.308 1.00 56.09 77 PHE A N 1
ATOM 604 C CA . PHE A 1 77 ? 29.414 14.556 -8.823 1.00 56.09 77 PHE A CA 1
ATOM 605 C C . PHE A 1 77 ? 27.885 14.575 -8.617 1.00 56.09 77 PHE A C 1
ATOM 607 O O . PHE A 1 77 ? 27.167 14.107 -9.499 1.00 56.09 77 PHE A O 1
ATOM 614 N N . ILE A 1 78 ? 27.385 15.119 -7.499 1.00 57.81 78 ILE A N 1
ATOM 615 C CA . ILE A 1 78 ? 25.944 15.250 -7.176 1.00 57.81 78 ILE A CA 1
ATOM 616 C C . ILE A 1 78 ? 25.351 16.507 -7.825 1.00 57.81 78 ILE A C 1
ATOM 618 O O . ILE A 1 78 ? 24.227 16.489 -8.323 1.00 57.81 78 ILE A O 1
ATOM 622 N N . SER A 1 79 ? 26.135 17.583 -7.847 1.00 53.78 79 SER A N 1
ATOM 623 C CA . SER A 1 79 ? 25.789 18.890 -8.401 1.00 53.78 79 SER A CA 1
ATOM 624 C C . SER A 1 79 ? 25.826 18.940 -9.921 1.00 53.78 79 SER A C 1
ATOM 626 O O . SER A 1 79 ? 25.422 19.941 -10.507 1.00 53.78 79 SER A O 1
ATOM 628 N N . TYR A 1 80 ? 26.300 17.869 -10.570 1.00 53.50 80 TYR A N 1
ATOM 629 C CA . TYR A 1 80 ? 26.458 17.801 -12.017 1.00 53.50 80 TYR A CA 1
ATOM 630 C C . TYR A 1 80 ? 25.146 17.381 -12.697 1.00 53.50 80 TYR A C 1
ATOM 632 O O . TYR A 1 80 ? 24.827 16.192 -12.728 1.00 53.50 80 TYR A O 1
ATOM 640 N N . PRO A 1 81 ? 24.382 18.305 -13.308 1.00 51.09 81 PRO A N 1
ATOM 641 C CA . PRO A 1 81 ? 23.026 18.026 -13.777 1.00 51.09 81 PRO A CA 1
ATOM 642 C C . PRO A 1 81 ? 22.984 17.455 -15.207 1.00 51.09 81 PRO A C 1
ATOM 644 O O . PRO A 1 81 ? 21.909 17.363 -15.795 1.00 51.09 81 PRO A O 1
ATOM 647 N N . PHE A 1 82 ? 24.127 17.125 -15.823 1.00 55.16 82 PHE A N 1
ATOM 648 C CA . PHE A 1 82 ? 24.191 16.903 -17.272 1.00 55.16 82 PHE A CA 1
ATOM 649 C C . PHE A 1 82 ? 24.109 15.433 -17.707 1.00 55.16 82 PHE A C 1
ATOM 651 O O . PHE A 1 82 ? 24.888 14.571 -17.290 1.00 55.16 82 PHE A O 1
ATOM 658 N N . ALA A 1 83 ? 23.202 15.199 -18.660 1.00 58.34 83 ALA A N 1
ATOM 659 C CA . ALA A 1 83 ? 22.937 13.945 -19.363 1.00 58.34 83 ALA A CA 1
ATOM 660 C C . ALA A 1 83 ? 24.140 13.374 -20.148 1.00 58.34 83 ALA A C 1
ATOM 662 O O . ALA A 1 83 ? 24.148 12.187 -20.475 1.00 58.34 83 ALA A O 1
ATOM 663 N N . ASP A 1 84 ? 25.185 14.165 -20.413 1.00 63.88 84 ASP A N 1
ATOM 664 C CA . ASP A 1 84 ? 26.293 13.784 -21.305 1.00 63.88 84 ASP A CA 1
ATOM 665 C C . ASP A 1 84 ? 27.131 12.607 -20.784 1.00 63.88 84 ASP A C 1
ATOM 667 O O . ASP A 1 84 ? 27.547 11.736 -21.555 1.00 63.88 84 ASP A O 1
ATOM 671 N N . LYS A 1 85 ? 27.344 12.518 -19.460 1.00 73.56 85 LYS A N 1
ATOM 672 C CA . LYS A 1 85 ? 28.029 11.359 -18.859 1.00 73.56 85 LYS A CA 1
ATOM 673 C C . LYS A 1 85 ? 27.224 10.085 -19.101 1.00 73.56 85 LYS A C 1
ATOM 675 O O . LYS A 1 85 ? 27.796 9.053 -19.451 1.00 73.56 85 LYS A O 1
ATOM 680 N N . PHE A 1 86 ? 25.909 10.152 -18.912 1.00 78.75 86 PHE A N 1
ATOM 681 C CA . PHE A 1 86 ? 25.026 9.012 -19.118 1.00 78.75 86 PHE A CA 1
ATOM 682 C C . PHE A 1 86 ? 24.920 8.651 -20.595 1.00 78.75 86 PHE A C 1
ATOM 684 O O . PHE A 1 86 ? 24.979 7.467 -20.901 1.00 78.75 86 PHE A O 1
ATOM 691 N N . ALA A 1 87 ? 24.905 9.624 -21.508 1.00 80.81 87 ALA A N 1
ATOM 692 C CA . ALA A 1 87 ? 24.983 9.371 -22.945 1.00 80.81 87 ALA A CA 1
ATOM 693 C C . ALA A 1 87 ? 26.275 8.622 -23.327 1.00 80.81 87 ALA A C 1
ATOM 695 O O . ALA A 1 87 ? 26.241 7.664 -24.102 1.00 80.81 87 ALA A O 1
ATOM 696 N N . PHE A 1 88 ? 27.416 8.988 -22.728 1.00 83.75 88 PHE A N 1
ATOM 697 C CA . PHE A 1 88 ? 28.678 8.272 -22.938 1.00 83.75 88 PHE A CA 1
ATOM 698 C C . PHE A 1 88 ? 28.644 6.843 -22.369 1.00 83.75 88 PHE A C 1
ATOM 700 O O . PHE A 1 88 ? 29.085 5.901 -23.028 1.00 83.75 88 PHE A O 1
ATOM 707 N N . ILE A 1 89 ? 28.079 6.654 -21.172 1.00 86.19 89 ILE A N 1
ATOM 708 C CA . ILE A 1 89 ? 27.890 5.325 -20.565 1.00 86.19 89 ILE A CA 1
ATOM 709 C C . ILE A 1 89 ? 26.961 4.463 -21.426 1.00 86.19 89 ILE A C 1
ATOM 711 O O . ILE A 1 89 ? 27.298 3.318 -21.725 1.00 86.19 89 ILE A O 1
ATOM 715 N N . GLN A 1 90 ? 25.830 5.019 -21.863 1.00 88.56 90 GLN A N 1
ATOM 716 C CA . GLN A 1 90 ? 24.882 4.371 -22.765 1.00 88.56 90 GLN A CA 1
ATOM 717 C C . GLN A 1 90 ? 25.573 3.939 -24.055 1.00 88.56 90 GLN A C 1
ATOM 719 O O . GLN A 1 90 ? 25.404 2.794 -24.459 1.00 88.56 90 GLN A O 1
ATOM 724 N N . GLY A 1 91 ? 26.381 4.810 -24.668 1.00 88.06 91 GLY A N 1
ATOM 725 C CA . GLY A 1 91 ? 27.128 4.498 -25.886 1.00 88.06 91 GLY A CA 1
ATOM 726 C C . GLY A 1 91 ? 28.092 3.326 -25.707 1.00 88.06 91 GLY A C 1
ATOM 727 O O . GLY A 1 91 ? 28.033 2.362 -26.467 1.00 88.06 91 GLY A O 1
ATOM 728 N N . VAL A 1 92 ? 28.927 3.362 -24.662 1.00 88.88 92 VAL A N 1
ATOM 729 C CA . VAL A 1 92 ? 29.904 2.292 -24.379 1.00 88.88 92 VAL A CA 1
ATOM 730 C C . VAL A 1 92 ? 29.211 0.961 -24.076 1.00 88.88 92 VAL A C 1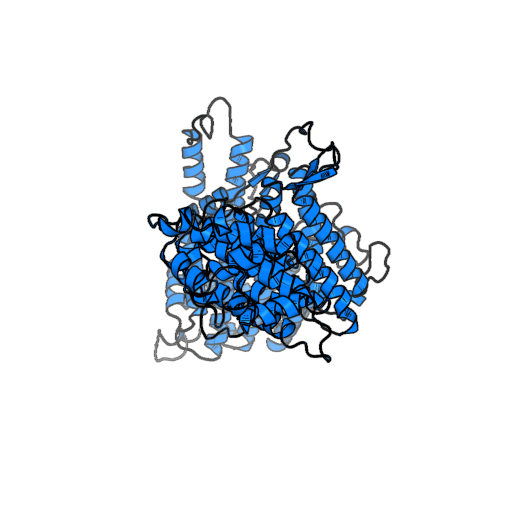
ATOM 732 O O . VAL A 1 92 ? 29.618 -0.082 -24.587 1.00 88.88 92 VAL A O 1
ATOM 735 N N . ILE A 1 93 ? 28.161 0.974 -23.251 1.00 90.62 93 ILE A N 1
ATOM 736 C CA . ILE A 1 93 ? 27.422 -0.245 -22.895 1.00 90.62 93 ILE A CA 1
ATOM 737 C C . ILE A 1 93 ? 26.673 -0.794 -24.112 1.00 90.62 93 ILE A C 1
ATOM 739 O O . ILE A 1 93 ? 26.723 -1.999 -24.366 1.00 90.62 93 ILE A O 1
ATOM 743 N N . HIS A 1 94 ? 26.028 0.076 -24.893 1.00 90.88 94 HIS A N 1
ATOM 744 C CA . HIS A 1 94 ? 25.318 -0.300 -26.115 1.00 90.88 94 HIS A CA 1
ATOM 745 C C . HIS A 1 94 ? 26.251 -0.931 -27.147 1.00 90.88 94 HIS A C 1
ATOM 747 O O . HIS A 1 94 ? 25.895 -1.957 -27.725 1.00 90.88 94 HIS A O 1
ATOM 753 N N . GLU A 1 95 ? 27.454 -0.388 -27.334 1.00 90.62 95 GLU A N 1
ATOM 754 C CA . GLU A 1 95 ? 28.458 -0.952 -28.240 1.00 90.62 95 GLU A CA 1
ATOM 755 C C . GLU A 1 95 ? 28.869 -2.369 -27.809 1.00 90.62 95 GLU A C 1
ATOM 757 O O . GLU A 1 95 ? 28.905 -3.290 -28.630 1.00 90.62 95 GLU A O 1
ATOM 762 N N . ILE A 1 96 ? 29.116 -2.577 -26.510 1.00 89.19 96 ILE A N 1
ATOM 763 C CA . ILE A 1 96 ? 29.498 -3.889 -25.972 1.00 89.19 96 ILE A CA 1
ATOM 764 C C . ILE A 1 96 ? 28.358 -4.899 -26.135 1.00 89.19 96 ILE A C 1
ATOM 766 O O . ILE A 1 96 ? 28.600 -5.996 -26.642 1.00 89.19 96 ILE A O 1
ATOM 770 N N . ILE A 1 97 ? 27.131 -4.539 -25.740 1.00 90.69 97 ILE A N 1
ATOM 771 C CA . ILE A 1 97 ? 25.950 -5.409 -25.867 1.00 90.69 97 ILE A CA 1
ATOM 772 C C . ILE A 1 97 ? 25.681 -5.722 -27.339 1.00 90.69 97 ILE A C 1
ATOM 774 O O . ILE A 1 97 ? 25.429 -6.874 -27.683 1.00 90.69 97 ILE A O 1
ATOM 778 N N . SER A 1 98 ? 25.790 -4.727 -28.222 1.00 89.94 98 SER A N 1
ATOM 779 C CA . SER A 1 98 ? 25.631 -4.920 -29.664 1.00 89.94 98 SER A CA 1
ATOM 780 C C . SER A 1 98 ? 26.654 -5.917 -30.194 1.00 89.94 98 SER A C 1
ATOM 782 O O . SER A 1 98 ? 26.268 -6.877 -30.858 1.00 89.94 98 SER A O 1
ATOM 784 N N . ARG A 1 99 ? 27.939 -5.766 -29.847 1.00 87.75 99 ARG A N 1
ATOM 785 C CA . ARG A 1 99 ? 28.980 -6.725 -30.247 1.00 87.75 99 ARG A CA 1
ATOM 786 C C . ARG A 1 99 ? 28.666 -8.136 -29.751 1.00 87.75 99 ARG A C 1
ATOM 788 O O . ARG A 1 99 ? 28.729 -9.069 -30.541 1.00 87.75 99 ARG A O 1
ATOM 795 N N . MET A 1 100 ? 28.255 -8.289 -28.492 1.00 86.19 100 MET A N 1
ATOM 796 C CA . MET A 1 100 ? 27.876 -9.593 -27.925 1.00 86.19 100 MET A CA 1
ATOM 797 C C . MET A 1 100 ? 26.619 -10.191 -28.579 1.00 86.19 100 MET A C 1
ATOM 799 O O . MET A 1 100 ? 26.507 -11.408 -28.672 1.00 86.19 100 MET A O 1
ATOM 803 N N . ALA A 1 101 ? 25.698 -9.357 -29.071 1.00 85.25 101 ALA A N 1
ATOM 804 C CA . ALA A 1 101 ? 24.511 -9.794 -29.807 1.00 85.25 101 ALA A CA 1
ATOM 805 C C . ALA A 1 101 ? 24.827 -10.277 -31.235 1.00 85.25 101 ALA A C 1
ATOM 807 O O . ALA A 1 101 ? 24.126 -11.144 -31.759 1.00 85.25 101 ALA A O 1
ATOM 808 N N . PHE A 1 102 ? 25.858 -9.718 -31.878 1.00 83.44 102 PHE A N 1
ATOM 809 C CA . PHE A 1 102 ? 26.288 -10.122 -33.222 1.00 83.44 102 PHE A CA 1
ATOM 810 C C . PHE A 1 102 ? 27.302 -11.278 -33.199 1.00 83.44 102 PHE A C 1
ATOM 812 O O . PHE A 1 102 ? 27.214 -12.192 -34.021 1.00 83.44 102 PHE A O 1
ATOM 819 N N . GLU A 1 103 ? 28.246 -11.271 -32.258 1.00 82.50 103 GLU A N 1
ATOM 820 C CA . GLU A 1 103 ? 29.302 -12.279 -32.122 1.00 82.50 103 GLU A CA 1
ATOM 821 C C . GLU A 1 103 ? 28.834 -13.457 -31.264 1.00 82.50 103 GLU A C 1
ATOM 823 O O . GLU A 1 103 ? 29.155 -13.588 -30.082 1.00 82.50 103 GLU A O 1
ATOM 828 N N . LYS A 1 104 ? 28.076 -14.354 -31.897 1.00 70.50 104 LYS A N 1
ATOM 829 C CA . LYS A 1 104 ? 27.424 -15.488 -31.233 1.00 70.50 104 LYS A CA 1
ATOM 830 C C . LYS A 1 104 ? 28.382 -16.378 -30.411 1.00 70.50 104 LYS A C 1
ATOM 832 O O . LYS A 1 104 ? 27.984 -16.930 -29.387 1.00 70.50 104 LYS A O 1
ATOM 837 N N . SER A 1 105 ? 29.648 -16.498 -30.818 1.00 70.25 105 SER A N 1
ATOM 838 C CA . SER A 1 105 ? 30.671 -17.302 -30.130 1.00 70.25 105 SER A CA 1
ATOM 839 C C . SER A 1 105 ? 31.053 -16.767 -28.743 1.00 70.25 105 SER A C 1
ATOM 841 O O . SER A 1 105 ? 31.436 -17.556 -27.879 1.00 70.25 105 SER A O 1
ATOM 843 N N . MET A 1 106 ? 30.901 -15.462 -28.480 1.00 73.38 106 MET A N 1
ATOM 844 C CA . MET A 1 106 ? 31.241 -14.874 -27.176 1.00 73.38 106 MET A CA 1
ATOM 845 C C . MET A 1 106 ? 30.346 -15.393 -26.046 1.00 73.38 106 MET A C 1
ATOM 847 O O . MET A 1 106 ? 30.808 -15.567 -24.921 1.00 73.38 106 MET A O 1
ATOM 851 N N . LEU A 1 107 ? 29.079 -15.690 -26.341 1.00 74.19 107 LEU A N 1
ATOM 852 C CA . LEU A 1 107 ? 28.086 -16.124 -25.353 1.00 74.19 107 LEU A CA 1
ATOM 853 C C . LEU A 1 107 ? 28.175 -17.620 -25.010 1.00 74.19 107 LEU A C 1
ATOM 855 O O . LEU A 1 107 ? 27.355 -18.123 -24.246 1.00 74.19 107 LEU A O 1
ATOM 859 N N . CYS A 1 108 ? 29.176 -18.333 -25.536 1.00 75.12 108 CYS A N 1
ATOM 860 C CA . CYS A 1 108 ? 29.436 -19.733 -25.189 1.00 75.12 108 CYS A CA 1
ATOM 861 C C . CYS A 1 108 ? 30.116 -19.894 -23.817 1.00 75.12 108 CYS A C 1
ATOM 863 O O . CYS A 1 108 ? 30.196 -21.004 -23.296 1.00 75.12 108 CYS A O 1
ATOM 865 N N . SER A 1 109 ? 30.620 -18.802 -23.231 1.00 82.56 109 SER A N 1
ATOM 866 C CA . SER A 1 109 ? 31.271 -18.799 -21.919 1.00 82.56 109 SER A CA 1
ATOM 867 C C . SER A 1 109 ? 30.330 -18.308 -20.819 1.00 82.56 109 SER A C 1
ATOM 869 O O . SER A 1 109 ? 29.590 -17.339 -21.002 1.00 82.56 109 SER A O 1
ATOM 871 N N . VAL A 1 110 ? 30.408 -18.929 -19.640 1.00 83.62 110 VAL A N 1
ATOM 872 C CA . VAL A 1 110 ? 29.680 -18.478 -18.442 1.00 83.62 110 VAL A CA 1
ATOM 873 C C . VAL A 1 110 ? 30.101 -17.054 -18.068 1.00 83.62 110 VAL A C 1
ATOM 875 O O . VAL A 1 110 ? 29.238 -16.210 -17.851 1.00 83.62 110 VAL A O 1
ATOM 878 N N . ASP A 1 111 ? 31.400 -16.744 -18.094 1.00 86.19 111 ASP A N 1
ATOM 879 C CA . ASP A 1 111 ? 31.921 -15.431 -17.685 1.00 86.19 111 ASP A CA 1
ATOM 880 C C . ASP A 1 111 ? 31.422 -14.291 -18.582 1.00 86.19 111 ASP A C 1
ATOM 882 O O . ASP A 1 111 ? 31.198 -13.172 -18.119 1.00 86.19 111 ASP A O 1
ATOM 886 N N . ALA A 1 112 ? 31.228 -14.573 -19.873 1.00 86.69 112 ALA A N 1
ATOM 887 C CA . ALA A 1 112 ? 30.671 -13.609 -20.812 1.00 86.69 112 ALA A CA 1
ATOM 888 C C . ALA A 1 112 ? 29.191 -13.329 -20.512 1.00 86.69 112 ALA A C 1
ATOM 890 O O . ALA A 1 112 ? 28.783 -12.171 -20.517 1.00 86.69 112 ALA A O 1
ATOM 891 N N . ASN A 1 113 ? 28.400 -14.357 -20.190 1.00 88.12 113 ASN A N 1
ATOM 892 C CA . ASN A 1 113 ? 27.000 -14.183 -19.792 1.00 88.12 113 ASN A CA 1
ATOM 893 C C . ASN A 1 113 ? 26.873 -13.477 -18.433 1.00 88.12 113 ASN A C 1
ATOM 895 O O . ASN A 1 113 ? 25.989 -12.647 -18.255 1.00 88.12 113 ASN A O 1
ATOM 899 N N . VAL A 1 114 ? 27.791 -13.726 -17.496 1.00 90.38 114 VAL A N 1
ATOM 900 C CA . VAL A 1 114 ? 27.848 -12.984 -16.225 1.00 90.38 114 VAL A CA 1
ATOM 901 C C . VAL A 1 114 ? 28.128 -11.498 -16.473 1.00 90.38 114 VAL A C 1
ATOM 903 O O . VAL A 1 114 ? 27.403 -10.654 -15.952 1.00 90.38 114 VAL A O 1
ATOM 906 N N . LEU A 1 115 ? 29.102 -11.168 -17.332 1.00 92.00 115 LEU A N 1
ATOM 907 C CA . LEU A 1 115 ? 29.357 -9.779 -17.731 1.00 92.00 115 LEU A CA 1
ATOM 908 C C . LEU A 1 115 ? 28.136 -9.145 -18.415 1.00 92.00 115 LEU A C 1
ATOM 910 O O . LEU A 1 115 ? 27.802 -7.999 -18.122 1.00 92.00 115 LEU A O 1
ATOM 914 N N . LEU A 1 116 ? 27.474 -9.872 -19.324 1.00 91.94 116 LEU A N 1
ATOM 915 C CA . LEU A 1 116 ? 26.253 -9.400 -19.979 1.00 91.94 116 LEU A CA 1
ATOM 916 C C . LEU A 1 116 ? 25.166 -9.094 -18.947 1.00 91.94 116 LEU A C 1
ATOM 918 O O . LEU A 1 116 ? 24.554 -8.034 -19.023 1.00 91.94 116 LEU A O 1
ATOM 922 N N . SER A 1 117 ? 24.973 -9.973 -17.963 1.00 93.56 117 SER A N 1
ATOM 923 C CA . SER A 1 117 ? 23.993 -9.786 -16.892 1.00 93.56 117 SER A CA 1
ATOM 924 C C . SER A 1 117 ? 24.234 -8.483 -16.121 1.00 93.56 117 SER A C 1
ATOM 926 O O . SER A 1 117 ? 23.308 -7.692 -15.963 1.00 93.56 117 SER A O 1
ATOM 928 N N . SER A 1 118 ? 25.477 -8.179 -15.732 1.00 93.19 118 SER A N 1
ATOM 929 C CA . SER A 1 118 ? 25.785 -6.914 -15.045 1.00 93.19 118 SER A CA 1
ATOM 930 C C . SER A 1 118 ? 25.670 -5.678 -15.946 1.00 93.19 118 SER A C 1
ATOM 932 O O . SER A 1 118 ? 25.326 -4.597 -15.469 1.00 93.19 118 SER A O 1
ATOM 934 N N . LEU A 1 119 ? 25.908 -5.804 -17.256 1.00 93.75 119 LEU A N 1
ATOM 935 C CA . LEU A 1 119 ? 25.630 -4.720 -18.208 1.00 93.75 119 LEU A CA 1
ATOM 936 C C . LEU A 1 119 ? 24.119 -4.486 -18.368 1.00 93.75 119 LEU A C 1
ATOM 938 O O . LEU A 1 119 ? 23.686 -3.337 -18.433 1.00 93.75 119 LEU A O 1
ATOM 942 N N . LEU A 1 120 ? 23.316 -5.555 -18.395 1.00 94.81 120 LEU A N 1
ATOM 943 C CA . LEU A 1 120 ? 21.854 -5.482 -18.446 1.00 94.81 120 LEU A CA 1
ATOM 944 C C . LEU A 1 120 ? 21.267 -4.874 -17.167 1.00 94.81 120 LEU A C 1
ATOM 946 O O . LEU A 1 120 ? 20.304 -4.120 -17.261 1.00 94.81 120 LEU A O 1
ATOM 950 N N . GLU A 1 121 ? 21.859 -5.120 -15.995 1.00 93.56 121 GLU A N 1
ATOM 951 C CA . GLU A 1 121 ? 21.475 -4.442 -14.744 1.00 93.56 121 GLU A CA 1
ATOM 952 C C . GLU A 1 121 ? 21.630 -2.921 -14.864 1.00 93.56 121 GLU A C 1
ATOM 954 O O . GLU A 1 121 ? 20.700 -2.180 -14.541 1.00 93.56 121 GLU A O 1
ATOM 959 N N . ILE A 1 122 ? 22.750 -2.452 -15.430 1.00 92.25 122 ILE A N 1
ATOM 960 C CA . ILE A 1 122 ? 22.951 -1.023 -15.698 1.00 92.25 122 ILE A CA 1
ATOM 961 C C . ILE A 1 122 ? 21.925 -0.500 -16.706 1.00 92.25 122 ILE A C 1
ATOM 963 O O . ILE A 1 122 ? 21.332 0.550 -16.475 1.00 92.25 122 ILE A O 1
ATOM 967 N N . VAL A 1 123 ? 21.693 -1.206 -17.816 1.00 93.62 123 VAL A N 1
ATOM 968 C CA . VAL A 1 123 ? 20.692 -0.790 -18.813 1.00 93.62 123 VAL A CA 1
ATOM 969 C C . VAL A 1 123 ? 19.304 -0.699 -18.184 1.00 93.62 123 VAL A C 1
ATOM 971 O O . VAL A 1 123 ? 18.616 0.299 -18.378 1.00 93.62 123 VAL A O 1
ATOM 974 N N . SER A 1 124 ? 18.905 -1.704 -17.401 1.00 93.69 124 SER A N 1
ATOM 975 C CA . SER A 1 124 ? 17.630 -1.712 -16.685 1.00 93.69 124 SER A CA 1
ATOM 976 C C . SER A 1 124 ? 17.513 -0.511 -15.755 1.00 93.69 124 SER A C 1
ATOM 978 O O . SER A 1 124 ? 16.471 0.139 -15.738 1.00 93.69 124 SER A O 1
ATOM 980 N N . TRP A 1 125 ? 18.566 -0.195 -15.000 1.00 91.12 125 TRP A N 1
ATOM 981 C CA . TRP A 1 125 ? 18.595 0.987 -14.142 1.00 91.12 125 TRP A CA 1
ATOM 982 C C . TRP A 1 125 ? 18.437 2.280 -14.950 1.00 91.12 125 TRP A C 1
ATOM 984 O O . TRP A 1 125 ? 17.570 3.095 -14.652 1.00 91.12 125 TRP A O 1
ATOM 994 N N . LEU A 1 126 ? 19.206 2.435 -16.031 1.00 90.06 126 LEU A N 1
ATOM 995 C CA . LEU A 1 126 ? 19.176 3.632 -16.873 1.00 90.06 126 LEU A CA 1
ATOM 996 C C . LEU A 1 126 ? 17.820 3.851 -17.563 1.00 90.06 126 LEU A C 1
ATOM 998 O O . LEU A 1 126 ? 17.386 4.995 -17.695 1.00 90.06 126 LEU A O 1
ATOM 1002 N N . VAL A 1 127 ? 17.154 2.773 -17.992 1.00 91.12 127 VAL A N 1
ATOM 1003 C CA . VAL A 1 127 ? 15.788 2.822 -18.538 1.00 91.12 127 VAL A CA 1
ATOM 1004 C C . VAL A 1 127 ? 14.798 3.233 -17.452 1.00 91.12 127 VAL A C 1
ATOM 1006 O O . VAL A 1 127 ? 14.027 4.162 -17.667 1.00 91.12 127 VAL A O 1
ATOM 1009 N N . ARG A 1 128 ? 14.849 2.603 -16.271 1.00 89.88 128 ARG A N 1
ATOM 1010 C CA . ARG A 1 128 ? 13.937 2.913 -15.156 1.00 89.88 128 ARG A CA 1
ATOM 1011 C C . ARG A 1 128 ? 14.087 4.343 -14.646 1.00 89.88 128 ARG A C 1
ATOM 1013 O O . ARG A 1 128 ? 13.091 4.947 -14.276 1.00 89.88 128 ARG A O 1
ATOM 1020 N N . CYS A 1 129 ? 15.300 4.889 -14.636 1.00 86.56 129 CYS A N 1
ATOM 1021 C CA . CYS A 1 129 ? 15.542 6.286 -14.276 1.00 86.56 129 CYS A CA 1
ATOM 1022 C C . CYS A 1 129 ? 15.120 7.282 -15.368 1.00 86.56 129 CYS A C 1
ATOM 1024 O O . CYS A 1 129 ? 15.099 8.475 -15.097 1.00 86.56 129 CYS A O 1
ATOM 1026 N N . GLY A 1 130 ? 14.810 6.836 -16.592 1.00 86.81 130 GLY A N 1
ATOM 1027 C CA . GLY A 1 130 ? 14.431 7.724 -17.694 1.00 86.81 130 GLY A CA 1
ATOM 1028 C C . GLY A 1 130 ? 15.606 8.439 -18.362 1.00 86.81 130 GLY A C 1
ATOM 1029 O O . GLY A 1 130 ? 15.451 9.546 -18.869 1.00 86.81 130 GLY A O 1
ATOM 1030 N N . PHE A 1 131 ? 16.804 7.846 -18.387 1.00 86.12 131 PHE A N 1
ATOM 1031 C CA . PHE A 1 131 ? 17.930 8.426 -19.139 1.00 86.12 131 PHE A CA 1
ATOM 1032 C C . PHE A 1 131 ? 17.828 8.191 -20.655 1.00 86.12 131 PHE A C 1
ATOM 1034 O O . PHE A 1 131 ? 18.603 8.759 -21.424 1.00 86.12 131 PHE A O 1
ATOM 1041 N N . TYR A 1 132 ? 16.896 7.348 -21.102 1.00 86.06 132 TYR A N 1
ATOM 1042 C CA . TYR A 1 132 ? 16.566 7.155 -22.512 1.00 86.06 132 TYR A CA 1
ATOM 1043 C C . TYR A 1 132 ? 15.331 8.003 -22.861 1.00 86.06 132 TYR A C 1
ATOM 1045 O O . TYR A 1 132 ? 14.204 7.530 -22.780 1.00 86.06 132 TYR A O 1
ATOM 1053 N N . ALA A 1 133 ? 15.549 9.269 -23.224 1.00 79.56 133 ALA A N 1
ATOM 1054 C CA . ALA A 1 133 ? 14.469 10.254 -23.371 1.00 79.56 133 ALA A CA 1
ATOM 1055 C C . ALA A 1 133 ? 13.618 10.100 -24.649 1.00 79.56 133 ALA A C 1
ATOM 1057 O O . ALA A 1 133 ? 12.465 10.527 -24.679 1.00 79.56 133 ALA A O 1
ATOM 1058 N N . ASP A 1 134 ? 14.164 9.471 -25.695 1.00 83.75 134 ASP A N 1
ATOM 1059 C CA . ASP A 1 134 ? 13.552 9.446 -27.027 1.00 83.75 134 ASP A CA 1
ATOM 1060 C C . ASP A 1 134 ? 13.264 8.028 -27.526 1.00 83.75 134 ASP A C 1
ATOM 1062 O O . ASP A 1 134 ? 13.990 7.066 -27.237 1.00 83.75 134 ASP A O 1
ATOM 1066 N N . LEU A 1 135 ? 12.261 7.917 -28.403 1.00 83.31 135 LEU A N 1
ATOM 1067 C CA . LEU A 1 135 ? 11.907 6.664 -29.075 1.00 83.31 135 LEU A CA 1
ATOM 1068 C C . LEU A 1 135 ? 13.082 6.057 -29.861 1.00 83.31 135 LEU A C 1
ATOM 1070 O O . LEU A 1 135 ? 13.245 4.837 -29.875 1.00 83.31 135 LEU A O 1
ATOM 1074 N N . ASP A 1 136 ? 13.933 6.884 -30.469 1.00 84.44 136 ASP A N 1
ATOM 1075 C CA . ASP A 1 136 ? 15.110 6.420 -31.214 1.00 84.44 136 ASP A CA 1
ATOM 1076 C C . ASP A 1 136 ? 16.135 5.739 -30.303 1.00 84.44 136 ASP A C 1
ATOM 1078 O O . ASP A 1 136 ? 16.787 4.764 -30.686 1.00 84.44 136 ASP A O 1
ATOM 1082 N N . SER A 1 137 ? 16.264 6.214 -29.068 1.00 85.88 137 SER A N 1
ATOM 1083 C CA . SER A 1 137 ? 17.147 5.625 -28.065 1.00 85.88 137 SER A CA 1
ATOM 1084 C C . SER A 1 137 ? 16.604 4.274 -27.580 1.00 85.88 137 SER A C 1
ATOM 1086 O O . SER A 1 137 ? 17.373 3.314 -27.488 1.00 85.88 137 SER A O 1
ATOM 1088 N N . HIS A 1 138 ? 15.282 4.139 -27.407 1.00 88.00 138 HIS A N 1
ATOM 1089 C CA . HIS A 1 138 ? 14.635 2.841 -27.153 1.00 88.00 138 HIS A CA 1
ATOM 1090 C C . HIS A 1 138 ? 14.738 1.883 -28.347 1.00 88.00 138 HIS A C 1
ATOM 1092 O O . HIS A 1 138 ? 15.013 0.700 -28.159 1.00 88.00 138 HIS A O 1
ATOM 1098 N N . SER A 1 139 ? 14.583 2.377 -29.578 1.00 86.38 139 SER A N 1
ATOM 1099 C CA . SER A 1 139 ? 14.703 1.577 -30.804 1.00 86.38 139 SER A CA 1
ATOM 1100 C C . SER A 1 139 ? 16.114 1.004 -30.978 1.00 86.38 139 SER A C 1
ATOM 1102 O O . SER A 1 139 ? 16.289 -0.203 -31.182 1.00 86.38 139 SER A O 1
ATOM 1104 N N . ARG A 1 140 ? 17.142 1.848 -30.798 1.00 87.56 140 ARG A N 1
ATOM 1105 C CA . ARG A 1 140 ? 18.554 1.430 -30.817 1.00 87.56 140 ARG A CA 1
ATOM 1106 C C . ARG A 1 140 ? 18.861 0.368 -29.766 1.00 87.56 140 ARG A C 1
ATOM 1108 O O . ARG A 1 140 ? 19.653 -0.531 -30.048 1.00 87.56 140 ARG A O 1
ATOM 1115 N N . LEU A 1 141 ? 18.252 0.461 -28.585 1.00 90.38 141 LEU A N 1
ATOM 1116 C CA . LEU A 1 141 ? 18.441 -0.498 -27.499 1.00 90.38 141 LEU A CA 1
ATOM 1117 C C . LEU A 1 141 ? 17.684 -1.816 -27.735 1.00 90.38 141 LEU A C 1
ATOM 1119 O O . LEU A 1 141 ? 18.253 -2.890 -27.554 1.00 90.38 141 LEU A O 1
ATOM 1123 N N . ALA A 1 142 ? 16.427 -1.759 -28.178 1.00 88.94 142 ALA A N 1
ATOM 1124 C CA . ALA A 1 142 ? 15.572 -2.935 -28.328 1.00 88.94 142 ALA A CA 1
ATOM 1125 C C . ALA A 1 142 ? 16.087 -3.925 -29.389 1.00 88.94 142 ALA A C 1
ATOM 1127 O O . ALA A 1 142 ? 15.944 -5.136 -29.223 1.00 88.94 142 ALA A O 1
ATOM 1128 N N . GLY A 1 143 ? 16.732 -3.437 -30.456 1.00 87.88 143 GLY A N 1
ATOM 1129 C CA . GLY A 1 143 ? 17.278 -4.282 -31.526 1.00 87.88 143 GLY A CA 1
ATOM 1130 C C . GLY A 1 143 ? 18.280 -5.344 -31.034 1.00 87.88 143 GLY A C 1
ATOM 1131 O O . GLY A 1 143 ? 18.032 -6.539 -31.222 1.00 87.88 143 GLY A O 1
ATOM 1132 N N . PRO A 1 144 ? 19.409 -4.953 -30.407 1.00 89.44 144 PRO A N 1
ATOM 1133 C CA . PRO A 1 144 ? 20.356 -5.891 -29.800 1.00 89.44 144 PRO A CA 1
ATOM 1134 C C . PRO A 1 144 ? 19.728 -6.800 -28.738 1.00 89.44 144 PRO A C 1
ATOM 1136 O O . PRO A 1 144 ? 20.010 -7.997 -28.729 1.00 89.44 144 PRO A O 1
ATOM 1139 N N . LEU A 1 145 ? 18.846 -6.265 -27.885 1.00 91.19 145 LEU A N 1
ATOM 1140 C CA . LEU A 1 145 ? 18.199 -7.038 -26.819 1.00 91.19 145 LEU A CA 1
ATOM 1141 C C . LEU A 1 145 ? 17.330 -8.174 -27.374 1.00 91.19 145 LEU A C 1
ATOM 1143 O O . LEU A 1 145 ? 17.435 -9.306 -26.914 1.00 91.19 145 LEU A O 1
ATOM 1147 N N . ILE A 1 146 ? 16.532 -7.918 -28.412 1.00 89.06 146 ILE A N 1
ATOM 1148 C CA . ILE A 1 146 ? 15.680 -8.952 -29.020 1.00 89.06 146 ILE A CA 1
ATOM 1149 C C . ILE A 1 146 ? 16.509 -10.023 -29.727 1.00 89.06 146 ILE A C 1
ATOM 1151 O O . ILE A 1 146 ? 16.158 -11.202 -29.686 1.00 89.06 146 ILE A O 1
ATOM 1155 N N . ARG A 1 147 ? 17.642 -9.648 -30.333 1.00 87.31 147 ARG A N 1
ATOM 1156 C CA . ARG A 1 147 ? 18.570 -10.635 -30.907 1.00 87.31 147 ARG A CA 1
ATOM 1157 C C . ARG A 1 147 ? 19.155 -11.566 -29.849 1.00 87.31 147 ARG A C 1
ATOM 1159 O O . ARG A 1 147 ? 19.286 -12.754 -30.131 1.00 87.31 147 ARG A O 1
ATOM 1166 N N . LEU A 1 148 ? 19.491 -11.032 -28.672 1.00 87.62 148 LEU A N 1
ATOM 1167 C CA . LEU A 1 148 ? 19.970 -11.805 -27.520 1.00 87.62 148 LEU A CA 1
ATOM 1168 C C . LEU A 1 148 ? 18.865 -12.676 -26.904 1.00 87.62 148 LEU A C 1
ATOM 1170 O O . LEU A 1 148 ? 19.144 -13.766 -26.406 1.00 87.62 148 LEU A O 1
ATOM 1174 N N . LEU A 1 149 ? 17.617 -12.208 -26.959 1.00 86.94 149 LEU A N 1
ATOM 1175 C CA . LEU A 1 149 ? 16.454 -12.933 -26.456 1.00 86.94 149 LEU A CA 1
ATOM 1176 C C . LEU A 1 149 ? 16.129 -14.173 -27.305 1.00 86.94 149 LEU A C 1
ATOM 1178 O O . LEU A 1 149 ? 15.806 -15.233 -26.763 1.00 86.94 149 LEU A O 1
ATOM 1182 N N . ASP A 1 150 ? 16.257 -14.053 -28.630 1.00 84.06 150 ASP A N 1
ATOM 1183 C CA . ASP A 1 150 ? 15.966 -15.125 -29.583 1.00 84.06 150 ASP A CA 1
ATOM 1184 C C . ASP A 1 150 ? 16.845 -16.368 -29.341 1.00 84.06 150 ASP A C 1
ATOM 1186 O O . ASP A 1 150 ? 18.057 -16.382 -29.587 1.00 84.06 150 ASP A O 1
ATOM 1190 N N . GLY A 1 151 ? 16.206 -17.453 -28.887 1.00 72.50 151 GLY A N 1
ATOM 1191 C CA . GLY A 1 151 ? 16.829 -18.754 -28.630 1.00 72.50 151 GLY A CA 1
ATOM 1192 C C . GLY A 1 151 ? 17.515 -19.379 -29.842 1.00 72.50 151 GLY A C 1
ATOM 1193 O O . GLY A 1 151 ? 18.437 -20.177 -29.685 1.00 72.50 151 GLY A O 1
ATOM 1194 N N . ARG A 1 152 ? 17.143 -18.972 -31.060 1.00 71.25 152 ARG A N 1
ATOM 1195 C CA . ARG A 1 152 ? 17.783 -19.435 -32.305 1.00 71.25 152 ARG A CA 1
ATOM 1196 C C . ARG A 1 152 ? 19.177 -18.839 -32.504 1.00 71.25 152 ARG A C 1
ATOM 1198 O O . ARG A 1 152 ? 19.959 -19.345 -33.308 1.00 71.25 152 ARG A O 1
ATOM 1205 N N . ASN A 1 153 ? 19.498 -17.758 -31.791 1.00 67.56 153 ASN A N 1
ATOM 1206 C CA . ASN A 1 153 ? 20.801 -17.100 -31.855 1.00 67.56 153 ASN A CA 1
ATOM 1207 C C . ASN A 1 153 ? 21.770 -17.560 -30.757 1.00 67.56 153 ASN A C 1
ATOM 1209 O O . ASN A 1 153 ? 22.935 -17.167 -30.794 1.00 67.56 153 ASN A O 1
ATOM 1213 N N . THR A 1 154 ? 21.332 -18.409 -29.823 1.00 63.88 154 THR A N 1
ATOM 1214 C CA . THR A 1 154 ? 22.163 -18.925 -28.726 1.00 63.88 154 THR A CA 1
ATOM 1215 C C . THR A 1 154 ? 22.902 -20.204 -29.163 1.00 63.88 154 THR A C 1
ATOM 1217 O O . THR A 1 154 ? 22.286 -21.199 -29.525 1.00 63.88 154 THR A O 1
ATOM 1220 N N . VAL A 1 155 ? 24.242 -20.181 -29.158 1.00 55.47 155 VAL A N 1
ATOM 1221 C CA . VAL A 1 155 ? 25.146 -21.146 -29.848 1.00 55.47 155 VAL A CA 1
ATOM 1222 C C . VAL A 1 155 ? 25.241 -22.534 -29.214 1.00 55.47 155 VAL A C 1
ATOM 1224 O O . VAL A 1 155 ? 25.987 -23.374 -29.702 1.00 55.47 155 VAL A O 1
ATOM 1227 N N . VAL A 1 156 ? 24.455 -22.855 -28.188 1.00 53.41 156 VAL A N 1
ATOM 1228 C CA . VAL A 1 156 ? 24.572 -24.141 -27.468 1.00 53.41 156 VAL A CA 1
ATOM 1229 C C . VAL A 1 156 ? 24.345 -25.382 -28.370 1.00 53.41 156 VAL A C 1
ATOM 1231 O O . VAL A 1 156 ? 24.545 -26.502 -27.921 1.00 53.41 156 VAL A O 1
ATOM 1234 N N . LEU A 1 157 ? 24.004 -25.234 -29.659 1.00 49.66 157 LEU A N 1
ATOM 1235 C CA . LEU A 1 157 ? 23.707 -26.345 -30.571 1.00 49.66 157 LEU A CA 1
ATOM 1236 C C . LEU A 1 157 ? 24.267 -26.242 -32.006 1.00 49.66 157 LEU A C 1
ATOM 1238 O O . LEU A 1 157 ? 23.792 -26.971 -32.874 1.00 49.66 157 LEU A O 1
ATOM 1242 N N . ALA A 1 158 ? 25.239 -25.372 -32.304 1.00 43.12 158 ALA A N 1
ATOM 1243 C CA . ALA A 1 158 ? 25.740 -25.271 -33.686 1.00 43.12 158 ALA A CA 1
ATOM 1244 C C . ALA A 1 158 ? 26.764 -26.365 -34.073 1.00 43.12 158 ALA A C 1
ATOM 1246 O O . ALA A 1 158 ? 26.763 -26.791 -35.224 1.00 43.12 158 ALA A O 1
ATOM 1247 N N . ASP A 1 159 ? 27.567 -26.873 -33.126 1.00 44.41 159 ASP A N 1
ATOM 1248 C CA . ASP A 1 159 ? 28.757 -27.684 -33.460 1.00 44.41 159 ASP A CA 1
ATOM 1249 C C . ASP A 1 159 ? 28.739 -29.144 -32.957 1.00 44.41 159 ASP A C 1
ATOM 1251 O O . ASP A 1 159 ? 29.729 -29.859 -33.111 1.00 44.41 159 ASP A O 1
ATOM 1255 N N . SER A 1 160 ? 27.632 -29.642 -32.388 1.00 45.00 160 SER A N 1
ATOM 1256 C CA . SER A 1 160 ? 27.470 -31.090 -32.158 1.00 45.00 160 SER A CA 1
ATOM 1257 C C . SER A 1 160 ? 26.670 -31.730 -33.300 1.00 45.00 160 SER A C 1
ATOM 1259 O O . SER A 1 160 ? 25.518 -31.351 -33.509 1.00 45.00 160 SER A O 1
ATOM 1261 N N . PRO A 1 161 ? 27.218 -32.735 -34.014 1.00 46.88 161 PRO A N 1
ATOM 1262 C CA . PRO A 1 161 ? 26.575 -33.375 -35.169 1.00 46.88 161 PRO A CA 1
ATOM 1263 C C . PRO A 1 161 ? 25.335 -34.226 -34.819 1.00 46.88 161 PRO A C 1
ATOM 1265 O O . PRO A 1 161 ? 24.757 -34.862 -35.696 1.00 46.88 161 PRO A O 1
ATOM 1268 N N . ALA A 1 162 ? 24.904 -34.230 -33.554 1.00 50.06 162 ALA A N 1
ATOM 1269 C CA . ALA A 1 162 ? 23.642 -34.795 -33.093 1.00 50.06 162 ALA A CA 1
ATOM 1270 C C . ALA A 1 162 ? 22.692 -33.646 -32.708 1.00 50.06 162 ALA A C 1
ATOM 1272 O O . ALA A 1 162 ? 22.787 -33.075 -31.623 1.00 50.06 162 ALA A O 1
ATOM 1273 N N . HIS A 1 163 ? 21.798 -33.279 -33.626 1.00 53.97 163 HIS A N 1
ATOM 1274 C CA . HIS A 1 163 ? 20.793 -32.231 -33.445 1.00 53.97 163 HIS A CA 1
ATOM 1275 C C . HIS A 1 163 ? 19.729 -32.617 -32.400 1.00 53.97 163 HIS A C 1
ATOM 1277 O O . HIS A 1 163 ? 18.633 -33.041 -32.758 1.00 53.97 163 HIS A O 1
ATOM 1283 N N . ASP A 1 164 ? 20.007 -32.425 -31.108 1.00 57.75 164 ASP A N 1
ATOM 1284 C CA . ASP A 1 164 ? 18.939 -32.294 -30.110 1.00 57.75 164 ASP A CA 1
ATOM 1285 C C . ASP A 1 164 ? 18.524 -30.819 -30.024 1.00 57.75 164 ASP A C 1
ATOM 1287 O O . ASP A 1 164 ? 19.051 -30.045 -29.226 1.00 57.75 164 ASP A O 1
ATOM 1291 N N . SER A 1 165 ? 17.565 -30.409 -30.861 1.00 58.94 165 SER A N 1
ATOM 1292 C CA . SER A 1 165 ? 17.018 -29.044 -30.864 1.00 58.94 165 SER A CA 1
ATOM 1293 C C . SER A 1 165 ? 16.402 -28.627 -29.523 1.00 58.94 165 SER A C 1
ATOM 1295 O O . SER A 1 165 ? 16.174 -27.432 -29.315 1.00 58.94 165 SER A O 1
ATOM 1297 N N . THR A 1 166 ? 16.136 -29.590 -28.631 1.00 67.00 166 THR A N 1
ATOM 1298 C CA . THR A 1 166 ? 15.544 -29.371 -27.306 1.00 67.00 166 THR A CA 1
ATOM 1299 C C . THR A 1 166 ? 16.579 -29.171 -26.202 1.00 67.00 166 THR A C 1
ATOM 1301 O O . THR A 1 166 ? 16.232 -28.715 -25.116 1.00 67.00 166 THR A O 1
ATOM 1304 N N . ALA A 1 167 ? 17.869 -29.411 -26.470 1.00 64.50 167 ALA A N 1
ATOM 1305 C CA . ALA A 1 167 ? 18.911 -29.259 -25.454 1.00 64.50 167 ALA A CA 1
ATOM 1306 C C . ALA A 1 167 ? 19.068 -27.809 -24.960 1.00 64.50 167 ALA A C 1
ATOM 1308 O O . ALA A 1 167 ? 19.571 -27.593 -23.861 1.00 64.50 167 ALA A O 1
ATOM 1309 N N . ARG A 1 168 ? 18.602 -26.813 -25.735 1.00 70.31 168 ARG A N 1
ATOM 1310 C CA . ARG A 1 168 ? 18.577 -25.402 -25.309 1.00 70.31 168 ARG A CA 1
ATOM 1311 C C . ARG A 1 168 ? 17.624 -25.134 -24.142 1.00 70.31 168 ARG A C 1
ATOM 1313 O O . ARG A 1 168 ? 17.837 -24.155 -23.434 1.00 70.31 168 ARG A O 1
ATOM 1320 N N . TYR A 1 169 ? 16.616 -25.986 -23.963 1.00 74.94 169 TYR A N 1
ATOM 1321 C CA . TYR A 1 169 ? 15.598 -25.863 -22.921 1.00 74.94 169 TYR A CA 1
ATOM 1322 C C . TYR A 1 169 ? 16.015 -26.509 -21.600 1.00 74.94 169 TYR A C 1
ATOM 1324 O O . TYR A 1 169 ? 15.468 -26.147 -20.569 1.00 74.94 169 TYR A O 1
ATOM 1332 N N . ARG A 1 170 ? 17.013 -27.406 -21.628 1.00 71.69 170 ARG A N 1
ATOM 1333 C CA . ARG A 1 170 ? 17.442 -28.185 -20.462 1.00 71.69 170 ARG A CA 1
ATOM 1334 C C . ARG A 1 170 ? 18.452 -27.448 -19.582 1.00 71.69 170 ARG A C 1
ATOM 1336 O O . ARG A 1 170 ? 19.435 -26.890 -20.081 1.00 71.69 170 ARG A O 1
ATOM 1343 N N . CYS A 1 171 ? 18.268 -27.559 -18.268 1.00 67.06 171 CYS A N 1
ATOM 1344 C CA . CYS A 1 171 ? 19.133 -26.960 -17.248 1.00 67.06 171 CYS A CA 1
ATOM 1345 C C . CYS A 1 171 ? 20.611 -27.399 -17.326 1.00 67.06 171 CYS A C 1
ATOM 1347 O O . CYS A 1 171 ? 20.952 -28.581 -17.272 1.00 67.06 171 CYS A O 1
ATOM 1349 N N . ASN A 1 172 ? 21.519 -26.420 -17.373 1.00 70.69 172 ASN A N 1
ATOM 1350 C CA . ASN A 1 172 ? 22.967 -26.573 -17.205 1.00 70.69 172 ASN A CA 1
ATOM 1351 C C . ASN A 1 172 ? 23.587 -25.254 -16.666 1.00 70.69 172 ASN A C 1
ATOM 1353 O O . ASN A 1 172 ? 22.927 -24.219 -16.627 1.00 70.69 172 ASN A O 1
ATOM 1357 N N . LYS A 1 173 ? 24.858 -25.245 -16.233 1.00 69.81 173 LYS A N 1
ATOM 1358 C CA . LYS A 1 173 ? 25.470 -24.031 -15.634 1.00 69.81 173 LYS A CA 1
ATOM 1359 C C . LYS A 1 173 ? 25.517 -22.822 -16.582 1.00 69.81 173 LYS A C 1
ATOM 1361 O O . LYS A 1 173 ? 25.371 -21.691 -16.129 1.00 69.81 173 LYS A O 1
ATOM 1366 N N . LEU A 1 174 ? 25.725 -23.052 -17.878 1.00 77.75 174 LEU A N 1
ATOM 1367 C CA . LEU A 1 174 ? 25.691 -22.007 -18.905 1.00 77.75 174 LEU A CA 1
ATOM 1368 C C . LEU A 1 174 ? 24.253 -21.530 -19.151 1.00 77.75 174 LEU A C 1
ATOM 1370 O O . LEU A 1 174 ? 24.012 -20.336 -19.280 1.00 77.75 174 LEU A O 1
ATOM 1374 N N . HIS A 1 175 ? 23.303 -22.460 -19.147 1.00 78.81 175 HIS A N 1
ATOM 1375 C CA . HIS A 1 175 ? 21.877 -22.231 -19.301 1.00 78.81 175 HIS A CA 1
ATOM 1376 C C . HIS A 1 175 ? 21.365 -21.310 -18.200 1.00 78.81 175 HIS A C 1
ATOM 1378 O O . HIS A 1 175 ? 20.769 -20.306 -18.544 1.00 78.81 175 HIS A O 1
ATOM 1384 N N . ASN A 1 176 ? 21.710 -21.531 -16.928 1.00 80.94 176 ASN A N 1
ATOM 1385 C CA . ASN A 1 176 ? 21.283 -20.645 -15.834 1.00 80.94 176 ASN A CA 1
ATOM 1386 C C . ASN A 1 176 ? 21.770 -19.192 -16.017 1.00 80.94 176 ASN A C 1
ATOM 1388 O O . ASN A 1 176 ? 21.061 -18.238 -15.703 1.00 80.94 176 ASN A O 1
ATOM 1392 N N . ALA A 1 177 ? 22.988 -18.996 -16.535 1.00 83.38 177 ALA A N 1
ATOM 1393 C CA . ALA A 1 177 ? 23.503 -17.655 -16.819 1.00 83.38 177 ALA A CA 1
ATOM 1394 C C . ALA A 1 177 ? 22.781 -17.006 -18.018 1.00 83.38 177 ALA A C 1
ATOM 1396 O O . ALA A 1 177 ? 22.506 -15.804 -18.008 1.00 83.38 177 ALA A O 1
ATOM 1397 N N . VAL A 1 178 ? 22.446 -17.804 -19.036 1.00 85.38 178 VAL A N 1
ATOM 1398 C CA . VAL A 1 178 ? 21.691 -17.372 -20.220 1.00 85.38 178 VAL A CA 1
ATOM 1399 C C . VAL A 1 178 ? 20.229 -17.072 -19.875 1.00 85.38 178 VAL A C 1
ATOM 1401 O O . VAL A 1 178 ? 19.724 -16.034 -20.301 1.00 85.38 178 VAL A O 1
ATOM 1404 N N . THR A 1 179 ? 19.546 -17.924 -19.102 1.00 87.19 179 THR A N 1
ATOM 1405 C CA . THR A 1 179 ? 18.155 -17.703 -18.673 1.00 87.19 179 THR A CA 1
ATOM 1406 C C . THR A 1 179 ? 18.054 -16.450 -17.822 1.00 87.19 179 THR A C 1
ATOM 1408 O O . THR A 1 179 ? 17.185 -15.626 -18.094 1.00 87.19 179 THR A O 1
ATOM 1411 N N . LYS A 1 180 ? 19.017 -16.207 -16.919 1.00 89.69 180 LYS A N 1
ATOM 1412 C CA . LYS A 1 180 ? 19.113 -14.941 -16.176 1.00 89.69 180 LYS A CA 1
ATOM 1413 C C . LYS A 1 180 ? 19.201 -13.723 -17.105 1.00 89.69 180 LYS A C 1
ATOM 1415 O O . LYS A 1 180 ? 18.478 -12.750 -16.902 1.00 89.69 180 LYS A O 1
ATOM 1420 N N . CYS A 1 181 ? 20.048 -13.763 -18.139 1.00 90.69 181 CYS A N 1
ATOM 1421 C CA . CYS A 1 181 ? 20.147 -12.658 -19.101 1.00 90.69 181 CYS A CA 1
ATOM 1422 C C . CYS A 1 181 ? 18.837 -12.457 -19.878 1.00 90.69 181 CYS A C 1
ATOM 1424 O O . CYS A 1 181 ? 18.396 -11.324 -20.059 1.00 90.69 181 CYS A O 1
ATOM 1426 N N . LYS A 1 182 ? 18.193 -13.544 -20.320 1.00 91.38 182 LYS A N 1
ATOM 1427 C CA . LYS A 1 182 ? 16.911 -13.492 -21.042 1.00 91.38 182 LYS A CA 1
ATOM 1428 C C . LYS A 1 182 ? 15.782 -12.939 -20.175 1.00 91.38 182 LYS A C 1
ATOM 1430 O O . LYS A 1 182 ? 15.035 -12.086 -20.643 1.00 91.38 182 LYS A O 1
ATOM 1435 N N . LEU A 1 183 ? 15.725 -13.343 -18.909 1.00 93.31 183 LEU A N 1
ATOM 1436 C CA . LEU A 1 183 ? 14.803 -12.816 -17.906 1.00 93.31 183 LEU A CA 1
ATOM 1437 C C . LEU A 1 183 ? 14.984 -11.298 -17.739 1.00 93.31 183 LEU A C 1
ATOM 1439 O O . LEU A 1 183 ? 14.024 -10.540 -17.858 1.00 93.31 183 LEU A O 1
ATOM 1443 N N . GLN A 1 184 ? 16.226 -10.834 -17.559 1.00 94.75 184 GLN A N 1
ATOM 1444 C CA . GLN A 1 184 ? 16.533 -9.401 -17.457 1.00 94.75 184 GLN A CA 1
ATOM 1445 C C . GLN A 1 184 ? 16.138 -8.631 -18.726 1.00 94.75 184 GLN A C 1
ATOM 1447 O O . GLN A 1 184 ? 15.621 -7.519 -18.636 1.00 94.75 184 GLN A O 1
ATOM 1452 N N . ILE A 1 185 ? 16.341 -9.214 -19.913 1.00 94.31 185 ILE A N 1
ATOM 1453 C CA . ILE A 1 185 ? 15.904 -8.611 -21.179 1.00 94.31 185 ILE A CA 1
ATOM 1454 C C . ILE A 1 185 ? 14.376 -8.472 -21.222 1.00 94.31 185 ILE A C 1
ATOM 1456 O O . ILE A 1 185 ? 13.894 -7.395 -21.573 1.00 94.31 185 ILE A O 1
ATOM 1460 N N . CYS A 1 186 ? 13.618 -9.508 -20.843 1.00 94.00 186 CYS A N 1
ATOM 1461 C CA . CYS A 1 186 ? 12.155 -9.439 -20.756 1.00 94.00 186 CYS A CA 1
ATOM 1462 C C . CYS A 1 186 ? 11.703 -8.294 -19.844 1.00 94.00 186 CYS A C 1
ATOM 1464 O O . CYS A 1 186 ? 10.873 -7.483 -20.253 1.00 94.00 186 CYS A O 1
ATOM 1466 N N . GLN A 1 187 ? 12.324 -8.161 -18.670 1.00 94.12 187 GLN A N 1
ATOM 1467 C CA . GLN A 1 187 ? 12.033 -7.076 -17.734 1.00 94.12 187 GLN A CA 1
ATOM 1468 C C . GLN A 1 187 ? 12.343 -5.699 -18.335 1.00 94.12 187 GLN A C 1
ATOM 1470 O O . GLN A 1 187 ? 11.513 -4.797 -18.245 1.00 94.12 187 GLN A O 1
ATOM 1475 N N . ILE A 1 188 ? 13.501 -5.518 -18.985 1.00 94.44 188 ILE A N 1
ATOM 1476 C CA . ILE A 1 188 ? 13.867 -4.248 -19.641 1.00 94.44 188 ILE A CA 1
ATOM 1477 C C . ILE A 1 188 ? 12.842 -3.880 -20.719 1.00 94.44 188 ILE A C 1
ATOM 1479 O O . ILE A 1 188 ? 12.393 -2.735 -20.769 1.00 94.44 188 ILE A O 1
ATOM 1483 N N . LEU A 1 189 ? 12.451 -4.838 -21.566 1.00 93.00 189 LEU A N 1
ATOM 1484 C CA . LEU A 1 189 ? 11.435 -4.614 -22.596 1.00 93.00 189 LEU A CA 1
ATOM 1485 C C . LEU A 1 189 ? 10.076 -4.270 -21.969 1.00 93.00 189 LEU A C 1
ATOM 1487 O O . LEU A 1 189 ? 9.434 -3.322 -22.419 1.00 93.00 189 LEU A O 1
ATOM 1491 N N . GLY A 1 190 ? 9.681 -4.955 -20.894 1.00 91.75 190 GLY A N 1
ATOM 1492 C CA . GLY A 1 190 ? 8.482 -4.625 -20.122 1.00 91.75 190 GLY A CA 1
ATOM 1493 C C . GLY A 1 190 ? 8.500 -3.178 -19.617 1.00 91.75 190 GLY A C 1
ATOM 1494 O O . GLY A 1 190 ? 7.575 -2.417 -19.898 1.00 91.75 190 GLY A O 1
ATOM 1495 N N . HIS A 1 191 ? 9.597 -2.738 -18.991 1.00 91.00 191 HIS A N 1
ATOM 1496 C CA . HIS A 1 191 ? 9.765 -1.347 -18.531 1.00 91.00 191 HIS A CA 1
ATOM 1497 C C . HIS A 1 191 ? 9.691 -0.326 -19.674 1.00 91.00 191 HIS A C 1
ATOM 1499 O O . HIS A 1 191 ? 9.028 0.700 -19.534 1.00 91.00 191 HIS A O 1
ATOM 1505 N N . ILE A 1 192 ? 10.290 -0.618 -20.836 1.00 91.50 192 ILE A N 1
ATOM 1506 C CA . ILE A 1 192 ? 10.164 0.236 -22.032 1.00 91.50 192 ILE A CA 1
ATOM 1507 C C . ILE A 1 192 ? 8.695 0.359 -22.455 1.00 91.50 192 ILE A C 1
ATOM 1509 O O . ILE A 1 192 ? 8.233 1.463 -22.756 1.00 91.50 192 ILE A O 1
ATOM 1513 N N . THR A 1 193 ? 7.944 -0.750 -22.467 1.00 89.62 193 THR A N 1
ATOM 1514 C CA . THR A 1 193 ? 6.520 -0.695 -22.825 1.00 89.62 193 THR A CA 1
ATOM 1515 C C . THR A 1 193 ? 5.706 0.128 -21.834 1.00 89.62 193 THR A C 1
ATOM 1517 O O . THR A 1 193 ? 4.844 0.879 -22.289 1.00 89.62 193 THR A O 1
ATOM 1520 N N . LEU A 1 194 ? 6.010 0.058 -20.531 1.00 89.81 194 LEU A N 1
ATOM 1521 C CA . LEU A 1 194 ? 5.366 0.860 -19.483 1.00 89.81 194 LEU A CA 1
ATOM 1522 C C . LEU A 1 194 ? 5.600 2.362 -19.680 1.00 89.81 194 LEU A C 1
ATOM 1524 O O . LEU A 1 194 ? 4.637 3.125 -19.651 1.00 89.81 194 LEU A O 1
ATOM 1528 N N . ILE A 1 195 ? 6.833 2.784 -19.984 1.00 89.69 195 ILE A N 1
ATOM 1529 C CA . ILE A 1 195 ? 7.148 4.190 -20.308 1.00 89.69 195 ILE A CA 1
ATOM 1530 C C . ILE A 1 195 ? 6.354 4.658 -21.538 1.00 89.69 195 ILE A C 1
ATOM 1532 O O . ILE A 1 195 ? 5.865 5.784 -21.597 1.00 89.69 195 ILE A O 1
ATOM 1536 N N . TRP A 1 196 ? 6.167 3.788 -22.532 1.00 88.62 196 TRP A N 1
ATOM 1537 C CA . TRP A 1 196 ? 5.307 4.109 -23.672 1.00 88.62 196 TRP A CA 1
ATOM 1538 C C . TRP A 1 196 ? 3.819 4.182 -23.309 1.00 88.62 196 TRP A C 1
ATOM 1540 O O . TRP A 1 196 ? 3.096 4.970 -23.918 1.00 88.62 196 TRP A O 1
ATOM 1550 N N . ARG A 1 197 ? 3.341 3.378 -22.344 1.00 87.94 197 ARG A N 1
ATOM 1551 C CA . ARG A 1 197 ? 1.957 3.481 -21.844 1.00 87.94 197 ARG A CA 1
ATOM 1552 C C . ARG A 1 197 ? 1.740 4.817 -21.132 1.00 87.94 197 ARG A C 1
ATOM 1554 O O . ARG A 1 197 ? 0.698 5.426 -21.340 1.00 87.94 197 ARG A O 1
ATOM 1561 N N . ASP A 1 198 ? 2.724 5.277 -20.361 1.00 88.00 198 ASP A N 1
ATOM 1562 C CA . ASP A 1 198 ? 2.705 6.578 -19.680 1.00 88.00 198 ASP A CA 1
ATOM 1563 C C . ASP A 1 198 ? 2.540 7.744 -20.668 1.00 88.00 198 ASP A C 1
ATOM 1565 O O . ASP A 1 198 ? 1.650 8.576 -20.509 1.00 88.00 198 ASP A O 1
ATOM 1569 N N . PHE A 1 199 ? 3.300 7.748 -21.767 1.00 87.00 199 PHE A N 1
ATOM 1570 C CA . PHE A 1 199 ? 3.143 8.769 -22.811 1.00 87.00 199 PHE A CA 1
ATOM 1571 C C . PHE A 1 199 ? 1.755 8.734 -23.476 1.00 87.00 199 PHE A C 1
ATOM 1573 O O . PHE A 1 199 ? 1.185 9.770 -23.832 1.00 87.00 199 PHE A O 1
ATOM 1580 N N . GLU A 1 200 ? 1.191 7.542 -23.671 1.00 86.06 200 GLU A N 1
ATOM 1581 C CA . GLU A 1 200 ? -0.155 7.404 -24.228 1.00 86.06 200 GLU A CA 1
ATOM 1582 C C . GLU A 1 200 ? -1.235 7.882 -23.254 1.00 86.06 200 GLU A C 1
ATOM 1584 O O . GLU A 1 200 ? -2.175 8.549 -23.688 1.00 86.06 200 GLU A O 1
ATOM 1589 N N . LEU A 1 201 ? -1.071 7.623 -21.954 1.00 87.56 201 LEU A N 1
ATOM 1590 C CA . LEU A 1 201 ? -1.914 8.189 -20.901 1.00 87.56 201 LEU A CA 1
ATOM 1591 C C . LEU A 1 201 ? -1.829 9.722 -20.898 1.00 87.56 201 LEU A C 1
ATOM 1593 O O . LEU A 1 201 ? -2.859 10.394 -20.967 1.00 87.56 201 LEU A O 1
ATOM 1597 N N . TRP A 1 202 ? -0.615 10.279 -20.932 1.00 85.12 202 TRP A N 1
ATOM 1598 C CA . TRP A 1 202 ? -0.393 11.721 -21.047 1.00 85.12 202 TRP A CA 1
ATOM 1599 C C . TRP A 1 202 ? -1.051 12.310 -22.295 1.00 85.12 202 TRP A C 1
ATOM 1601 O O . TRP A 1 202 ? -1.655 13.378 -22.240 1.00 85.12 202 TRP A O 1
ATOM 1611 N N . SER A 1 203 ? -0.989 11.603 -23.425 1.00 83.50 203 SER A N 1
ATOM 1612 C CA . SER A 1 203 ? -1.641 12.028 -24.665 1.00 83.50 203 SER A CA 1
ATOM 1613 C C . SER A 1 203 ? -3.160 12.108 -24.513 1.00 83.50 203 SER A C 1
ATOM 1615 O O . SER A 1 203 ? -3.766 13.049 -25.025 1.00 83.50 203 SER A O 1
ATOM 1617 N N . VAL A 1 204 ? -3.784 11.170 -23.793 1.00 83.69 204 VAL A N 1
ATOM 1618 C CA . VAL A 1 204 ? -5.225 11.225 -23.487 1.00 83.69 204 VAL A CA 1
ATOM 1619 C C . VAL A 1 204 ? -5.540 12.427 -22.593 1.00 83.69 204 VAL A C 1
ATOM 1621 O O . VAL A 1 204 ? -6.423 13.217 -22.927 1.00 83.69 204 VAL A O 1
ATOM 1624 N N . VAL A 1 205 ? -4.783 12.617 -21.510 1.00 84.56 205 VAL A N 1
ATOM 1625 C CA . VAL A 1 205 ? -4.967 13.724 -20.551 1.00 84.56 205 VAL A CA 1
ATOM 1626 C C . VAL A 1 205 ? -4.754 15.095 -21.210 1.00 84.56 205 VAL A C 1
ATOM 1628 O O . VAL A 1 205 ? -5.547 16.020 -21.030 1.00 84.56 205 VAL A O 1
ATOM 1631 N N . SER A 1 206 ? -3.718 15.228 -22.035 1.00 84.31 206 SER A N 1
ATOM 1632 C CA . SER A 1 206 ? -3.416 16.443 -22.793 1.00 84.31 206 SER A CA 1
ATOM 1633 C C . SER A 1 206 ? -4.529 16.779 -23.786 1.00 84.31 206 SER A C 1
ATOM 1635 O O . SER A 1 206 ? -4.994 17.920 -23.844 1.00 84.31 206 SER A O 1
ATOM 1637 N N . ASN A 1 207 ? -5.029 15.784 -24.525 1.00 79.88 207 ASN A N 1
ATOM 1638 C CA . ASN A 1 207 ? -6.156 16.001 -25.428 1.00 79.88 207 ASN A CA 1
ATOM 1639 C C . ASN A 1 207 ? -7.433 16.376 -24.674 1.00 79.88 207 ASN A C 1
ATOM 1641 O O . ASN A 1 207 ? -8.151 17.259 -25.137 1.00 79.88 207 ASN A O 1
ATOM 1645 N N . PHE A 1 208 ? -7.685 15.783 -23.506 1.00 80.62 208 PHE A N 1
ATOM 1646 C CA . PHE A 1 208 ? -8.805 16.180 -22.655 1.00 80.62 208 PHE A CA 1
ATOM 1647 C C . PHE A 1 208 ? -8.739 17.668 -22.265 1.00 80.62 208 PHE A C 1
ATOM 1649 O O . PHE A 1 208 ? -9.758 18.352 -22.320 1.00 80.62 208 PHE A O 1
ATOM 1656 N N . LYS A 1 209 ? -7.548 18.204 -21.960 1.00 81.94 209 LYS A N 1
ATOM 1657 C CA . LYS A 1 209 ? -7.368 19.629 -21.629 1.00 81.94 209 LYS A CA 1
ATOM 1658 C C . LYS A 1 209 ? -7.488 20.564 -22.840 1.00 81.94 209 LYS A C 1
ATOM 1660 O O . LYS A 1 209 ? -8.157 21.588 -22.745 1.00 81.94 209 LYS A O 1
ATOM 1665 N N . PHE A 1 210 ? -6.823 20.256 -23.957 1.00 78.19 210 PHE A N 1
ATOM 1666 C CA . PHE A 1 210 ? -6.646 21.213 -25.068 1.00 78.19 210 PHE A CA 1
ATOM 1667 C C . PHE A 1 210 ? -7.570 20.996 -26.271 1.00 78.19 210 PHE A C 1
ATOM 1669 O O . PHE A 1 210 ? -7.819 21.938 -27.021 1.00 78.19 210 PHE A O 1
ATOM 1676 N N . SER A 1 211 ? -8.069 19.777 -26.480 1.00 68.88 211 SER A N 1
ATOM 1677 C CA . SER A 1 211 ? -8.900 19.428 -27.641 1.00 68.88 211 SER A CA 1
ATOM 1678 C C . SER A 1 211 ? -10.401 19.422 -27.323 1.00 68.88 211 SER A C 1
ATOM 1680 O O . SER A 1 211 ? -11.210 19.211 -28.225 1.00 68.88 211 SER A O 1
ATOM 1682 N N . ASN A 1 212 ? -10.794 19.675 -26.070 1.00 65.69 212 ASN A N 1
ATOM 1683 C CA . ASN A 1 212 ? -12.197 19.773 -25.677 1.00 65.69 212 ASN A CA 1
ATOM 1684 C C . ASN A 1 212 ? -12.763 21.148 -26.078 1.00 65.69 212 ASN A C 1
ATOM 1686 O O . ASN A 1 212 ? -12.693 22.122 -25.330 1.00 65.69 212 ASN A O 1
ATOM 1690 N N . SER A 1 213 ? -13.250 21.246 -27.316 1.00 61.56 213 SER A N 1
ATOM 1691 C CA . SER A 1 213 ? -13.854 22.467 -27.859 1.00 61.56 213 SER A CA 1
ATOM 1692 C C . SER A 1 213 ? -15.363 22.517 -27.593 1.00 61.56 213 SER A C 1
ATOM 1694 O O . SER A 1 213 ? -16.013 21.481 -27.506 1.00 61.56 213 SER A O 1
ATOM 1696 N N . VAL A 1 214 ? -15.944 23.721 -27.547 1.00 58.84 214 VAL A N 1
ATOM 1697 C CA . VAL A 1 214 ? -17.401 23.922 -27.375 1.00 58.84 214 VAL A CA 1
ATOM 1698 C C . VAL A 1 214 ? -18.215 23.369 -28.562 1.00 58.84 214 VAL A C 1
ATOM 1700 O O . VAL A 1 214 ? -19.400 23.090 -28.424 1.00 58.84 214 VAL A O 1
ATOM 1703 N N . VAL A 1 215 ? -17.596 23.211 -29.738 1.00 60.06 215 VAL A N 1
ATOM 1704 C CA . VAL A 1 215 ? -18.287 22.871 -30.998 1.00 60.06 215 VAL A CA 1
ATOM 1705 C C . VAL A 1 215 ? -18.294 21.365 -31.280 1.00 60.06 215 VAL A C 1
ATOM 1707 O O . VAL A 1 215 ? -19.262 20.857 -31.839 1.00 60.06 215 VAL A O 1
ATOM 1710 N N . ASP A 1 216 ? -17.241 20.648 -30.885 1.00 64.62 216 ASP A N 1
ATOM 1711 C CA . ASP A 1 216 ? -17.151 19.186 -30.981 1.00 64.62 216 ASP A CA 1
ATOM 1712 C C . ASP A 1 216 ? -16.508 18.659 -29.685 1.00 64.62 216 ASP A C 1
ATOM 1714 O O . ASP A 1 216 ? -15.279 18.531 -29.605 1.00 64.62 216 ASP A O 1
ATOM 1718 N N . PRO A 1 217 ? -17.310 18.481 -28.617 1.00 68.62 217 PRO A N 1
ATOM 1719 C CA . PRO A 1 217 ? -16.795 18.095 -27.314 1.00 68.62 217 PRO A CA 1
ATOM 1720 C C . PRO A 1 217 ? -16.315 16.640 -27.327 1.00 68.62 217 PRO A C 1
ATOM 1722 O O . PRO A 1 217 ? -16.942 15.746 -27.905 1.00 68.62 217 PRO A O 1
ATOM 1725 N N . LEU A 1 218 ? -15.192 16.389 -26.650 1.00 72.38 218 LEU A N 1
ATOM 1726 C CA . LEU A 1 218 ? -14.660 15.033 -26.481 1.00 72.38 218 LEU A CA 1
ATOM 1727 C C . LEU A 1 218 ? -15.572 14.196 -25.582 1.00 72.38 218 LEU A C 1
ATOM 1729 O O . LEU A 1 218 ? -15.777 13.010 -25.844 1.00 72.38 218 LEU A O 1
ATOM 1733 N N . VAL A 1 219 ? -16.126 14.832 -24.552 1.00 75.75 219 VAL A N 1
ATOM 1734 C CA . VAL A 1 219 ? -17.059 14.250 -23.588 1.00 75.75 219 VAL A CA 1
ATOM 1735 C C . VAL A 1 219 ? -18.312 15.115 -23.579 1.00 75.75 219 VAL A C 1
ATOM 1737 O O . VAL A 1 219 ? -18.231 16.330 -23.406 1.00 75.75 219 VAL A O 1
ATOM 1740 N N . LEU A 1 220 ? -19.460 14.492 -23.820 1.00 76.88 220 LEU A N 1
ATOM 1741 C CA . LEU A 1 220 ? -20.770 15.130 -23.771 1.00 76.88 220 LEU A CA 1
ATOM 1742 C C . LEU A 1 220 ? -21.139 15.471 -22.320 1.00 76.88 220 LEU A C 1
ATOM 1744 O O . LEU A 1 220 ? -20.609 14.883 -21.382 1.00 76.88 220 LEU A O 1
ATOM 1748 N N . GLU A 1 221 ? -22.112 16.361 -22.122 1.00 73.25 221 GLU A N 1
ATOM 1749 C CA . GLU A 1 221 ? -22.637 16.676 -20.780 1.00 73.25 221 GLU A CA 1
ATOM 1750 C C . GLU A 1 221 ? -23.212 15.445 -20.055 1.00 73.25 221 GLU A C 1
ATOM 1752 O O . GLU A 1 221 ? -23.240 15.404 -18.829 1.00 73.25 221 GLU A O 1
ATOM 1757 N N . SER A 1 222 ? -23.617 14.410 -20.801 1.00 73.56 222 SER A N 1
ATOM 1758 C CA . SER A 1 222 ? -24.041 13.112 -20.263 1.00 73.56 222 SER A CA 1
ATOM 1759 C C . SER A 1 222 ? -22.896 12.265 -19.687 1.00 73.56 222 SER A C 1
ATOM 1761 O O . SER A 1 222 ? -23.158 11.210 -19.115 1.00 73.56 222 SER A O 1
ATOM 1763 N N . GLY A 1 223 ? -21.637 12.682 -19.859 1.00 71.75 223 GLY A N 1
ATOM 1764 C CA . GLY A 1 223 ? -20.447 11.901 -19.509 1.00 71.75 223 GLY A CA 1
ATOM 1765 C C . GLY A 1 223 ? -20.039 10.868 -20.567 1.00 71.75 223 GLY A C 1
ATOM 1766 O O . GLY A 1 223 ? -19.013 10.208 -20.417 1.00 71.75 223 GLY A O 1
ATOM 1767 N N . GLU A 1 224 ? -20.801 10.730 -21.655 1.00 79.19 224 GLU A N 1
ATOM 1768 C CA . GLU A 1 224 ? -20.462 9.836 -22.766 1.00 79.19 224 GLU A CA 1
ATOM 1769 C C . GLU A 1 224 ? -19.431 10.467 -23.713 1.00 79.19 224 GLU A C 1
ATOM 1771 O O . GLU A 1 224 ? -19.379 11.685 -23.893 1.00 79.19 224 GLU A O 1
ATOM 1776 N N . LEU A 1 225 ? -18.619 9.637 -24.375 1.00 77.31 225 LEU A N 1
ATOM 1777 C CA . LEU A 1 225 ? -17.692 10.115 -25.400 1.00 77.31 225 LEU A CA 1
ATOM 1778 C C . LEU A 1 225 ? -18.461 10.608 -26.633 1.00 77.31 225 LEU A C 1
ATOM 1780 O O . LEU A 1 225 ? -19.225 9.864 -27.250 1.00 77.31 225 LEU A O 1
ATOM 1784 N N . GLY A 1 226 ? -18.194 11.849 -27.038 1.00 77.62 226 GLY A N 1
ATOM 1785 C CA . GLY A 1 226 ? -18.677 12.395 -28.303 1.00 77.62 226 GLY A CA 1
ATOM 1786 C C . GLY A 1 226 ? -18.036 11.696 -29.508 1.00 77.62 226 GLY A C 1
ATOM 1787 O O . GLY A 1 226 ? -17.074 10.933 -29.386 1.00 77.62 226 GLY A O 1
ATOM 1788 N N . LYS A 1 227 ? -18.522 11.989 -30.721 1.00 78.50 227 LYS A N 1
ATOM 1789 C CA . LYS A 1 227 ? -17.976 11.399 -31.961 1.00 78.50 227 LYS A CA 1
ATOM 1790 C C . LYS A 1 227 ? -16.484 11.705 -32.144 1.00 78.50 227 LYS A C 1
ATOM 1792 O O . LYS A 1 227 ? -15.730 10.815 -32.537 1.00 78.50 227 LYS A O 1
ATOM 1797 N N . ALA A 1 228 ? -16.047 12.927 -31.826 1.00 74.19 228 ALA A N 1
ATOM 1798 C CA . ALA A 1 228 ? -14.632 13.294 -31.817 1.00 74.19 228 ALA A CA 1
ATOM 1799 C C . ALA A 1 228 ? -13.826 12.499 -30.782 1.00 74.19 228 ALA A C 1
ATOM 1801 O O . ALA A 1 228 ? -12.738 12.019 -31.103 1.00 74.19 228 ALA A O 1
ATOM 1802 N N . GLY A 1 229 ? -14.380 12.301 -29.581 1.00 73.81 229 GLY A N 1
ATOM 1803 C CA . GLY A 1 229 ? -13.783 11.490 -28.519 1.00 73.81 229 GLY A CA 1
ATOM 1804 C C . GLY A 1 229 ? -13.566 10.044 -28.956 1.00 73.81 229 GLY A C 1
ATOM 1805 O O . GLY A 1 229 ? -12.440 9.552 -28.924 1.00 73.81 229 GLY A O 1
ATOM 1806 N N . VAL A 1 230 ? -14.611 9.386 -29.466 1.00 78.94 230 VAL A N 1
ATOM 1807 C CA . VAL A 1 230 ? -14.525 8.005 -29.974 1.00 78.94 230 VAL A CA 1
ATOM 1808 C C . VAL A 1 230 ? -13.492 7.892 -31.096 1.00 78.94 230 VAL A C 1
ATOM 1810 O O . VAL A 1 230 ? -12.631 7.016 -31.050 1.00 78.94 230 VAL A O 1
ATOM 1813 N N . ASN A 1 231 ? -13.515 8.801 -32.075 1.00 77.75 231 ASN A N 1
ATOM 1814 C CA . ASN A 1 231 ? -12.541 8.797 -33.169 1.00 77.75 231 ASN A CA 1
ATOM 1815 C C . ASN A 1 231 ? -11.106 9.006 -32.668 1.00 77.75 231 ASN A C 1
ATOM 1817 O O . ASN A 1 231 ? -10.184 8.358 -33.161 1.00 77.75 231 ASN A O 1
ATOM 1821 N N . HIS A 1 232 ? -10.900 9.879 -31.680 1.00 74.62 232 HIS A N 1
ATOM 1822 C CA . HIS A 1 232 ? -9.593 10.102 -31.073 1.00 74.62 232 HIS A CA 1
ATOM 1823 C C . HIS A 1 232 ? -9.075 8.849 -30.355 1.00 74.62 232 HIS A C 1
ATOM 1825 O O . HIS A 1 232 ? -7.961 8.405 -30.639 1.00 74.62 232 HIS A O 1
ATOM 1831 N N . PHE A 1 233 ? -9.900 8.237 -29.500 1.00 75.06 233 PHE A N 1
ATOM 1832 C CA . PHE A 1 233 ? -9.571 6.989 -28.806 1.00 75.06 233 PHE A CA 1
ATOM 1833 C C . PHE A 1 233 ? -9.250 5.864 -29.796 1.00 75.06 233 PHE A C 1
ATOM 1835 O O . PHE A 1 233 ? -8.229 5.187 -29.665 1.00 75.06 233 PHE A O 1
ATOM 1842 N N . VAL A 1 234 ? -10.069 5.698 -30.837 1.00 79.00 234 VAL A N 1
ATOM 1843 C CA . VAL A 1 234 ? -9.811 4.713 -31.895 1.00 79.00 234 VAL A CA 1
ATOM 1844 C C . VAL A 1 234 ? -8.479 5.005 -32.589 1.00 79.00 234 VAL A C 1
ATOM 1846 O O . VAL A 1 234 ? -7.679 4.086 -32.744 1.00 79.00 234 VAL A O 1
ATOM 1849 N N . ASN A 1 235 ? -8.186 6.260 -32.939 1.00 77.25 235 ASN A N 1
ATOM 1850 C CA . ASN A 1 235 ? -6.945 6.637 -33.623 1.00 77.25 235 ASN A CA 1
ATOM 1851 C C . ASN A 1 235 ? -5.689 6.430 -32.763 1.00 77.25 235 ASN A C 1
ATOM 1853 O O . ASN A 1 235 ? -4.693 5.913 -33.272 1.00 77.25 235 ASN A O 1
ATOM 1857 N N . LEU A 1 236 ? -5.739 6.754 -31.467 1.00 72.62 236 LEU A N 1
ATOM 1858 C CA . LEU A 1 236 ? -4.629 6.537 -30.528 1.00 72.62 236 LEU A CA 1
ATOM 1859 C C . LEU A 1 236 ? -4.236 5.047 -30.450 1.00 72.62 236 LEU A C 1
ATOM 1861 O O . LEU A 1 236 ? -3.054 4.693 -30.356 1.00 72.62 236 LEU A O 1
ATOM 1865 N N . PHE A 1 237 ? -5.217 4.148 -30.583 1.00 72.00 237 PHE A N 1
ATOM 1866 C CA . PHE A 1 237 ? -5.018 2.701 -30.490 1.00 72.00 237 PHE A CA 1
ATOM 1867 C C . PHE A 1 237 ? -5.054 1.934 -31.824 1.00 72.00 237 PHE A C 1
ATOM 1869 O O . PHE A 1 237 ? -4.853 0.714 -31.814 1.00 72.00 237 PHE A O 1
ATOM 1876 N N . ALA A 1 238 ? -5.311 2.589 -32.960 1.00 67.75 238 ALA A N 1
ATOM 1877 C CA . ALA A 1 238 ? -5.464 1.924 -34.258 1.00 67.75 238 ALA A CA 1
ATOM 1878 C C . ALA A 1 238 ? -4.126 1.525 -34.897 1.00 67.75 238 ALA A C 1
ATOM 1880 O O . ALA A 1 238 ? -4.099 0.512 -35.589 1.00 67.75 238 ALA A O 1
ATOM 1881 N N . LYS A 1 239 ? -3.040 2.283 -34.660 1.00 63.16 239 LYS A N 1
ATOM 1882 C CA . LYS A 1 239 ? -1.640 2.000 -35.060 1.00 63.16 239 LYS A CA 1
ATOM 1883 C C . LYS A 1 239 ? -0.713 3.017 -34.380 1.00 63.16 239 LYS A C 1
ATOM 1885 O O . LYS A 1 239 ? -0.517 4.113 -34.893 1.00 63.16 239 LYS A O 1
ATOM 1890 N N . SER A 1 240 ? -0.170 2.676 -33.213 1.00 67.50 240 SER A N 1
ATOM 1891 C CA . SER A 1 240 ? 0.783 3.561 -32.528 1.00 67.50 240 SER A CA 1
ATOM 1892 C C . SER A 1 240 ? 2.194 3.304 -33.030 1.00 67.50 240 SER A C 1
ATOM 1894 O O . SER A 1 240 ? 2.581 2.152 -33.225 1.00 67.50 240 SER A O 1
ATOM 1896 N N . ALA A 1 241 ? 2.972 4.373 -33.197 1.00 70.06 241 ALA A N 1
ATOM 1897 C CA . ALA A 1 241 ? 4.419 4.277 -33.381 1.00 70.06 241 ALA A CA 1
ATOM 1898 C C . ALA A 1 241 ? 5.117 3.670 -32.144 1.00 70.06 241 ALA A C 1
ATOM 1900 O O . ALA A 1 241 ? 6.241 3.190 -32.246 1.00 70.06 241 ALA A O 1
ATOM 1901 N N . LEU A 1 242 ? 4.428 3.649 -30.995 1.00 75.75 242 LEU A N 1
ATOM 1902 C CA . LEU A 1 242 ? 4.879 3.113 -29.711 1.00 75.75 242 LEU A CA 1
ATOM 1903 C C . LEU A 1 242 ? 4.404 1.665 -29.488 1.00 75.75 242 LEU A C 1
ATOM 1905 O O . LEU A 1 242 ? 3.930 1.304 -28.409 1.00 75.75 242 LEU A O 1
ATOM 1909 N N . ASP A 1 243 ? 4.490 0.836 -30.531 1.00 80.94 243 ASP A N 1
ATOM 1910 C CA . ASP A 1 243 ? 4.330 -0.618 -30.432 1.00 80.94 243 ASP A CA 1
ATOM 1911 C C . ASP A 1 243 ? 5.684 -1.290 -30.674 1.00 80.94 243 ASP A C 1
ATOM 1913 O O . ASP A 1 243 ? 6.341 -1.069 -31.697 1.00 80.94 243 ASP A O 1
ATOM 1917 N N . MET A 1 244 ? 6.089 -2.154 -29.744 1.00 81.00 244 MET A N 1
ATOM 1918 C CA . MET A 1 244 ? 7.374 -2.847 -29.797 1.00 81.00 244 MET A CA 1
ATOM 1919 C C . MET A 1 244 ? 7.516 -3.689 -31.066 1.00 81.00 244 MET A C 1
ATOM 1921 O O . MET A 1 244 ? 8.613 -3.785 -31.620 1.00 81.00 244 MET A O 1
ATOM 1925 N N . ARG A 1 245 ? 6.406 -4.237 -31.578 1.00 81.06 245 ARG A N 1
ATOM 1926 C CA . ARG A 1 245 ? 6.359 -5.003 -32.833 1.00 81.06 245 ARG A CA 1
ATOM 1927 C C . ARG A 1 245 ? 6.739 -4.141 -34.035 1.00 81.06 245 ARG A C 1
ATOM 1929 O O . ARG A 1 245 ? 7.475 -4.584 -34.916 1.00 81.06 245 ARG A O 1
ATOM 1936 N N . VAL A 1 246 ? 6.280 -2.891 -34.044 1.00 81.75 246 VAL A N 1
ATOM 1937 C CA . VAL A 1 246 ? 6.550 -1.925 -35.117 1.00 81.75 246 VAL A CA 1
ATOM 1938 C C . VAL A 1 246 ? 7.984 -1.406 -35.030 1.00 81.75 246 VAL A C 1
ATOM 1940 O O . VAL A 1 246 ? 8.675 -1.351 -36.048 1.00 81.75 246 VAL A O 1
ATOM 1943 N N . VAL A 1 247 ? 8.450 -1.086 -33.819 1.00 81.00 247 VAL A N 1
ATOM 1944 C CA . VAL A 1 247 ? 9.800 -0.551 -33.574 1.00 81.00 247 VAL A CA 1
ATOM 1945 C C . VAL A 1 247 ? 10.880 -1.565 -33.953 1.00 81.00 247 VAL A C 1
ATOM 1947 O O . VAL A 1 247 ? 11.878 -1.220 -34.583 1.00 81.00 247 VAL A O 1
ATOM 1950 N N . THR A 1 248 ? 10.678 -2.832 -33.600 1.00 76.25 248 THR A N 1
ATOM 1951 C CA . THR A 1 248 ? 11.739 -3.847 -33.669 1.00 76.25 248 THR A CA 1
ATOM 1952 C C . THR A 1 248 ? 11.687 -4.683 -34.942 1.00 76.25 248 THR A C 1
ATOM 1954 O O . THR A 1 248 ? 12.692 -5.290 -35.314 1.00 76.25 248 THR A O 1
ATOM 1957 N N . LYS A 1 249 ? 10.532 -4.704 -35.628 1.00 80.81 249 LYS A N 1
ATOM 1958 C CA . LYS A 1 249 ? 10.269 -5.505 -36.838 1.00 80.81 249 LYS A CA 1
ATOM 1959 C C . LYS A 1 249 ? 10.579 -7.002 -36.658 1.00 80.81 249 LYS A C 1
ATOM 1961 O O . LYS A 1 249 ? 10.818 -7.703 -37.639 1.00 80.81 249 LYS A O 1
ATOM 1966 N N . ALA A 1 250 ? 10.594 -7.485 -35.417 1.00 79.69 250 ALA A N 1
ATOM 1967 C CA . ALA A 1 250 ? 10.929 -8.857 -35.053 1.00 79.69 250 ALA A CA 1
ATOM 1968 C C . ALA A 1 250 ? 9.680 -9.619 -34.568 1.00 79.69 250 ALA A C 1
ATOM 1970 O O . ALA A 1 250 ? 8.775 -9.003 -33.998 1.00 79.69 250 ALA A O 1
ATOM 1971 N N . PRO A 1 251 ? 9.616 -10.954 -34.751 1.00 84.56 251 PRO A N 1
ATOM 1972 C CA . PRO A 1 251 ? 8.487 -11.773 -34.309 1.00 84.56 251 PRO A CA 1
ATOM 1973 C C . PRO A 1 251 ? 8.554 -12.031 -32.794 1.00 84.56 251 PRO A C 1
ATOM 1975 O O . PRO A 1 251 ? 8.813 -13.150 -32.349 1.00 84.56 251 PRO A O 1
ATOM 1978 N N . LEU A 1 252 ? 8.347 -10.981 -31.994 1.00 85.81 252 LEU A N 1
ATOM 1979 C CA . LEU A 1 252 ? 8.495 -11.020 -30.535 1.00 85.81 252 LEU A CA 1
ATOM 1980 C C . LEU A 1 252 ? 7.548 -12.029 -29.872 1.00 85.81 252 LEU A C 1
ATOM 1982 O O . LEU A 1 252 ? 7.951 -12.700 -28.930 1.00 85.81 252 LEU A O 1
ATOM 1986 N N . GLU A 1 253 ? 6.340 -12.211 -30.409 1.00 86.69 253 GLU A N 1
ATOM 1987 C CA . GLU A 1 253 ? 5.387 -13.228 -29.942 1.00 86.69 253 GLU A CA 1
ATOM 1988 C C . GLU A 1 253 ? 5.967 -14.640 -30.089 1.00 86.69 253 GLU A C 1
ATOM 1990 O O . GLU A 1 253 ? 5.960 -15.420 -29.143 1.00 86.69 253 GLU A O 1
ATOM 1995 N N . THR A 1 254 ? 6.566 -14.955 -31.242 1.00 88.44 254 THR A N 1
ATOM 1996 C CA . THR A 1 254 ? 7.213 -16.256 -31.463 1.00 88.44 254 THR A CA 1
ATOM 1997 C C . THR A 1 254 ? 8.441 -16.443 -30.576 1.00 88.44 254 THR A C 1
ATOM 1999 O O . THR A 1 254 ? 8.725 -17.564 -30.164 1.00 88.44 254 THR A O 1
ATOM 2002 N N . ILE A 1 255 ? 9.176 -15.366 -30.284 1.00 88.31 255 ILE A N 1
ATOM 2003 C CA . ILE A 1 255 ? 10.313 -15.412 -29.357 1.00 88.31 255 ILE A CA 1
ATOM 2004 C C . ILE A 1 255 ? 9.815 -15.696 -27.936 1.00 88.31 255 ILE A C 1
ATOM 2006 O O . ILE A 1 255 ? 10.334 -16.604 -27.303 1.00 88.31 255 ILE A O 1
ATOM 2010 N N . CYS A 1 256 ? 8.778 -15.003 -27.457 1.00 88.88 256 CYS A N 1
ATOM 2011 C CA . CYS A 1 256 ? 8.208 -15.250 -26.128 1.00 88.88 256 CYS A CA 1
ATOM 2012 C C . CYS A 1 256 ? 7.658 -16.679 -26.005 1.00 88.88 256 CYS A C 1
ATOM 2014 O O . CYS A 1 256 ? 7.909 -17.337 -25.002 1.00 88.88 256 CYS A O 1
ATOM 2016 N N . MET A 1 257 ? 6.999 -17.197 -27.047 1.00 89.12 257 MET A N 1
ATOM 2017 C CA . MET A 1 257 ? 6.546 -18.593 -27.080 1.00 89.12 257 MET A CA 1
ATOM 2018 C C . MET A 1 257 ? 7.701 -19.602 -27.004 1.00 89.12 257 MET A C 1
ATOM 2020 O O . MET A 1 257 ? 7.541 -20.655 -26.397 1.00 89.12 257 MET A O 1
ATOM 2024 N N . ASP A 1 258 ? 8.870 -19.292 -27.576 1.00 88.19 258 ASP A N 1
ATOM 2025 C CA . ASP A 1 258 ? 10.072 -20.129 -27.427 1.00 88.19 258 ASP A CA 1
ATOM 2026 C C . ASP A 1 258 ? 10.634 -20.086 -25.997 1.00 88.19 258 ASP A C 1
ATOM 2028 O O . ASP A 1 258 ? 11.106 -21.106 -25.503 1.00 88.19 258 ASP A O 1
ATOM 2032 N N . LEU A 1 259 ? 10.557 -18.938 -25.315 1.00 88.31 259 LEU A N 1
ATOM 2033 C CA . LEU A 1 259 ? 11.019 -18.792 -23.927 1.00 88.31 259 LEU A CA 1
ATOM 2034 C C . LEU A 1 259 ? 10.172 -19.592 -22.932 1.00 88.31 259 LEU A C 1
ATOM 2036 O O . LEU A 1 259 ? 10.713 -20.085 -21.951 1.00 88.31 259 LEU A O 1
ATOM 2040 N N . ILE A 1 260 ? 8.876 -19.768 -23.206 1.00 88.50 260 ILE A N 1
ATOM 2041 C CA . ILE A 1 260 ? 7.960 -20.560 -22.364 1.00 88.50 260 ILE A CA 1
ATOM 2042 C C . ILE A 1 260 ? 8.360 -22.045 -22.322 1.00 88.50 260 ILE A C 1
ATOM 2044 O O . ILE A 1 260 ? 8.004 -22.761 -21.394 1.00 88.50 260 ILE A O 1
ATOM 2048 N N . MET A 1 261 ? 9.118 -22.515 -23.313 1.00 86.81 261 MET A N 1
ATOM 2049 C CA . MET A 1 261 ? 9.565 -23.907 -23.391 1.00 86.81 261 MET A CA 1
ATOM 2050 C C . MET A 1 261 ? 10.803 -24.205 -22.527 1.00 86.81 261 MET A C 1
ATOM 2052 O O . MET A 1 261 ? 11.263 -25.343 -22.531 1.00 86.81 261 MET A O 1
ATOM 2056 N N . TYR A 1 262 ? 11.385 -23.206 -21.855 1.00 86.56 262 TYR A N 1
ATOM 2057 C CA . TYR A 1 262 ? 12.545 -23.380 -20.975 1.00 86.56 262 TYR A CA 1
ATOM 2058 C C . TYR A 1 262 ? 12.148 -24.001 -19.626 1.00 86.56 262 TYR A C 1
ATOM 2060 O O . TYR A 1 262 ? 11.075 -23.712 -19.113 1.00 86.56 262 TYR A O 1
ATOM 2068 N N . ASP A 1 263 ? 13.056 -24.772 -19.015 1.00 85.00 263 ASP A N 1
ATOM 2069 C CA . ASP A 1 263 ? 12.862 -25.388 -17.686 1.00 85.00 263 ASP A CA 1
ATOM 2070 C C . ASP A 1 263 ? 12.842 -24.366 -16.513 1.00 85.00 263 ASP A C 1
ATOM 2072 O O . ASP A 1 263 ? 12.645 -24.748 -15.362 1.00 85.00 263 ASP A O 1
ATOM 2076 N N . ASP A 1 264 ? 13.091 -23.076 -16.769 1.00 87.19 264 ASP A N 1
ATOM 2077 C CA . ASP A 1 264 ? 13.182 -22.012 -15.757 1.00 87.19 264 ASP A CA 1
ATOM 2078 C C . ASP A 1 264 ? 11.830 -21.298 -15.572 1.00 87.19 264 ASP A C 1
ATOM 2080 O O . ASP A 1 264 ? 11.449 -20.448 -16.383 1.00 87.19 264 ASP A O 1
ATOM 2084 N N . ASP A 1 265 ? 11.125 -21.612 -14.481 1.00 89.88 265 ASP A N 1
ATOM 2085 C CA . ASP A 1 265 ? 9.796 -21.064 -14.165 1.00 89.88 265 ASP A CA 1
ATOM 2086 C C . ASP A 1 265 ? 9.761 -19.525 -14.122 1.00 89.88 265 ASP A C 1
ATOM 2088 O O . ASP A 1 265 ? 8.767 -18.906 -14.520 1.00 89.88 265 ASP A O 1
ATOM 2092 N N . HIS A 1 266 ? 10.843 -18.879 -13.672 1.00 90.81 266 HIS A N 1
ATOM 2093 C CA . HIS A 1 266 ? 10.905 -17.419 -13.596 1.00 90.81 266 HIS A CA 1
ATOM 2094 C C . HIS A 1 266 ? 10.985 -16.797 -14.992 1.00 90.81 266 HIS A C 1
ATOM 2096 O O . HIS A 1 266 ? 10.295 -15.812 -15.270 1.00 90.81 266 HIS A O 1
ATOM 2102 N N . LEU A 1 267 ? 11.782 -17.385 -15.891 1.00 90.94 267 LEU A N 1
ATOM 2103 C CA . LEU A 1 267 ? 11.839 -16.963 -17.292 1.00 90.94 267 LEU A CA 1
ATOM 2104 C C . LEU A 1 267 ? 10.488 -17.149 -17.989 1.00 90.94 267 LEU A C 1
ATOM 2106 O O . LEU A 1 267 ? 10.059 -16.259 -18.727 1.00 90.94 267 LEU A O 1
ATOM 2110 N N . VAL A 1 268 ? 9.810 -18.272 -17.737 1.00 92.12 268 VAL A N 1
ATOM 2111 C CA . VAL A 1 268 ? 8.472 -18.542 -18.280 1.00 92.12 268 VAL A CA 1
ATOM 2112 C C . VAL A 1 268 ? 7.478 -17.475 -17.819 1.00 92.12 268 VAL A C 1
ATOM 2114 O O . VAL A 1 268 ? 6.751 -16.917 -18.645 1.00 92.12 268 VAL A O 1
ATOM 2117 N N . HIS A 1 269 ? 7.477 -17.143 -16.525 1.00 94.19 269 HIS A N 1
ATOM 2118 C CA . HIS A 1 269 ? 6.599 -16.118 -15.965 1.00 94.19 269 HIS A CA 1
ATOM 2119 C C . HIS A 1 269 ? 6.819 -14.741 -16.611 1.00 94.19 269 HIS A C 1
ATOM 2121 O O . HIS A 1 269 ? 5.862 -14.114 -17.062 1.00 94.19 269 HIS A O 1
ATOM 2127 N N . GLU A 1 270 ? 8.071 -14.291 -16.725 1.00 92.94 270 GLU A N 1
ATOM 2128 C CA . GLU A 1 270 ? 8.406 -12.989 -17.322 1.00 92.94 270 GLU A CA 1
ATOM 2129 C C . GLU A 1 270 ? 8.122 -12.940 -18.833 1.00 92.94 270 GLU A C 1
ATOM 2131 O O . GLU A 1 270 ? 7.662 -11.923 -19.358 1.00 92.94 270 GLU A O 1
ATOM 2136 N N . ALA A 1 271 ? 8.344 -14.045 -19.552 1.00 92.88 271 ALA A N 1
ATOM 2137 C CA . ALA A 1 271 ? 8.003 -14.145 -20.969 1.00 92.88 271 ALA A CA 1
ATOM 2138 C C . ALA A 1 271 ? 6.483 -14.077 -21.200 1.00 92.88 271 ALA A C 1
ATOM 2140 O O . ALA A 1 271 ? 6.031 -13.396 -22.125 1.00 92.88 271 ALA A O 1
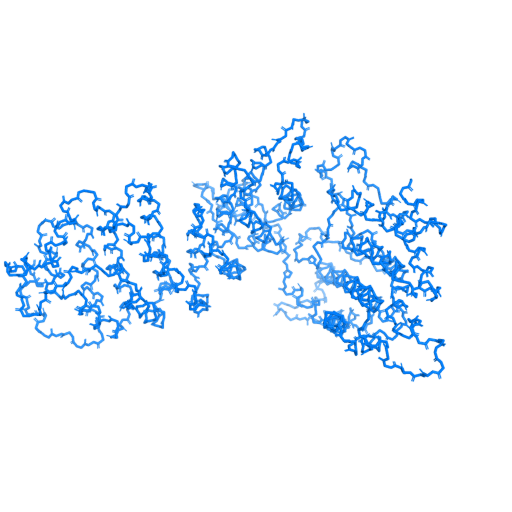ATOM 2141 N N . LEU A 1 272 ? 5.694 -14.738 -20.345 1.00 93.69 272 LEU A N 1
ATOM 2142 C CA . LEU A 1 272 ? 4.233 -14.643 -20.352 1.00 93.69 272 LEU A CA 1
ATOM 2143 C C . LEU A 1 272 ? 3.760 -13.234 -19.991 1.00 93.69 272 LEU A C 1
ATOM 2145 O O . LEU A 1 272 ? 2.897 -12.696 -20.681 1.00 93.69 272 LEU A O 1
ATOM 2149 N N . ALA A 1 273 ? 4.342 -12.615 -18.962 1.00 92.38 273 ALA A N 1
ATOM 2150 C CA . ALA A 1 273 ? 4.019 -11.250 -18.562 1.00 92.38 273 ALA A CA 1
ATOM 2151 C C . ALA A 1 273 ? 4.262 -10.262 -19.712 1.00 92.38 273 ALA A C 1
ATOM 2153 O O . ALA A 1 273 ? 3.372 -9.476 -20.040 1.00 92.38 273 ALA A O 1
ATOM 2154 N N . LEU A 1 274 ? 5.409 -10.354 -20.396 1.00 90.94 274 LEU A N 1
ATOM 2155 C CA . LEU A 1 274 ? 5.704 -9.533 -21.572 1.00 90.94 274 LEU A CA 1
ATOM 2156 C C . LEU A 1 274 ? 4.709 -9.794 -22.715 1.00 90.94 274 LEU A C 1
ATOM 2158 O O . LEU A 1 274 ? 4.198 -8.851 -23.318 1.00 90.94 274 LEU A O 1
ATOM 2162 N N . LEU A 1 275 ? 4.394 -11.061 -23.005 1.00 91.31 275 LEU A N 1
ATOM 2163 C CA . LEU A 1 275 ? 3.431 -11.423 -24.049 1.00 91.31 275 LEU A CA 1
ATOM 2164 C C . LEU A 1 275 ? 2.028 -10.870 -23.759 1.00 91.31 275 LEU A C 1
ATOM 2166 O O . LEU A 1 275 ? 1.358 -10.377 -24.672 1.00 91.31 275 LEU A O 1
ATOM 2170 N N . LEU A 1 276 ? 1.592 -10.926 -22.499 1.00 91.12 276 LEU A N 1
ATOM 2171 C CA . LEU A 1 276 ? 0.340 -10.322 -22.052 1.00 91.12 276 LEU A CA 1
ATOM 2172 C C . LEU A 1 276 ? 0.392 -8.806 -22.238 1.00 91.12 276 LEU A C 1
ATOM 2174 O O . LEU A 1 276 ? -0.480 -8.263 -22.910 1.00 91.12 276 LEU A O 1
ATOM 2178 N N . GLN A 1 277 ? 1.453 -8.140 -21.767 1.00 88.44 277 GLN A N 1
ATOM 2179 C CA . GLN A 1 277 ? 1.607 -6.687 -21.891 1.00 88.44 277 GLN A CA 1
ATOM 2180 C C . GLN A 1 277 ? 1.518 -6.194 -23.344 1.00 88.44 277 GLN A C 1
ATOM 2182 O O . GLN A 1 277 ? 0.864 -5.187 -23.625 1.00 88.44 277 GLN A O 1
ATOM 2187 N N . LEU A 1 278 ? 2.119 -6.925 -24.287 1.00 85.75 278 LEU A N 1
ATOM 2188 C CA . LEU A 1 278 ? 2.073 -6.592 -25.714 1.00 85.75 278 LEU A CA 1
ATOM 2189 C C . LEU A 1 278 ? 0.657 -6.692 -26.309 1.00 85.75 278 LEU A C 1
ATOM 2191 O O . LEU A 1 278 ? 0.331 -5.970 -27.257 1.00 85.75 278 LEU A O 1
ATOM 2195 N N . ASN A 1 279 ? -0.192 -7.569 -25.771 1.00 87.69 279 ASN A N 1
ATOM 2196 C CA . ASN A 1 279 ? -1.541 -7.818 -26.282 1.00 87.69 279 ASN A CA 1
ATOM 2197 C C . ASN A 1 279 ? -2.634 -7.036 -25.536 1.00 87.69 279 ASN A C 1
ATOM 2199 O O . ASN A 1 279 ? -3.636 -6.666 -26.146 1.00 87.69 279 ASN A O 1
ATOM 2203 N N . THR A 1 280 ? -2.423 -6.683 -24.267 1.00 88.19 280 THR A N 1
ATOM 2204 C CA . THR A 1 280 ? -3.385 -5.943 -23.427 1.00 88.19 280 THR A CA 1
ATOM 2205 C C . THR A 1 280 ? -3.138 -4.432 -23.420 1.00 88.19 280 THR A C 1
ATOM 2207 O O . THR A 1 280 ? -3.547 -3.725 -22.501 1.00 88.19 280 THR A O 1
ATOM 2210 N N . ARG A 1 281 ? -2.478 -3.897 -24.456 1.00 85.06 281 ARG A N 1
ATOM 2211 C CA . ARG A 1 281 ? -2.081 -2.482 -24.562 1.00 85.06 281 ARG A CA 1
ATOM 2212 C C . ARG A 1 281 ? -3.205 -1.492 -24.214 1.00 85.06 281 ARG A C 1
ATOM 2214 O O . ARG A 1 281 ? -2.980 -0.529 -23.487 1.00 85.06 281 ARG A O 1
ATOM 2221 N N . ARG A 1 282 ? -4.397 -1.706 -24.785 1.00 85.50 282 ARG A N 1
ATOM 2222 C CA . ARG A 1 282 ? -5.568 -0.821 -24.617 1.00 85.50 282 ARG A CA 1
ATOM 2223 C C . ARG A 1 282 ? -6.100 -0.872 -23.193 1.00 85.50 282 ARG A C 1
ATOM 2225 O O . ARG A 1 282 ? -6.318 0.164 -22.582 1.00 85.50 282 ARG A O 1
ATOM 2232 N N . GLU A 1 283 ? -6.268 -2.085 -22.684 1.00 88.31 283 GLU A N 1
ATOM 2233 C CA . GLU A 1 283 ? -6.753 -2.347 -21.334 1.00 88.31 283 GLU A CA 1
ATOM 2234 C C . GLU A 1 283 ? -5.833 -1.723 -20.283 1.00 88.31 283 GLU A C 1
ATOM 2236 O O . GLU A 1 283 ? -6.313 -1.067 -19.371 1.00 88.31 283 GLU A O 1
ATOM 2241 N N . GLN A 1 284 ? -4.512 -1.817 -20.458 1.00 87.94 284 GLN A N 1
ATOM 2242 C CA . GLN A 1 284 ? -3.549 -1.187 -19.553 1.00 87.94 284 GLN A CA 1
ATOM 2243 C C . GLN A 1 284 ? -3.713 0.328 -19.478 1.00 87.94 284 GLN A C 1
ATOM 2245 O O . GLN A 1 284 ? -3.819 0.871 -18.385 1.00 87.94 284 GLN A O 1
ATOM 2250 N N . VAL A 1 285 ? -3.766 1.016 -20.625 1.00 87.25 285 VAL A N 1
ATOM 2251 C CA . VAL A 1 285 ? -3.928 2.480 -20.643 1.00 87.25 285 VAL A CA 1
ATOM 2252 C C . VAL A 1 285 ? -5.262 2.886 -20.016 1.00 87.25 285 VAL A C 1
ATOM 2254 O O . VAL A 1 285 ? -5.300 3.858 -19.269 1.00 87.25 285 VAL A O 1
ATOM 2257 N N . LEU A 1 286 ? -6.337 2.127 -20.254 1.00 87.38 286 LEU A N 1
ATOM 2258 C CA . LEU A 1 286 ? -7.635 2.369 -19.615 1.00 87.38 286 LEU A CA 1
ATOM 2259 C C . LEU A 1 286 ? -7.585 2.134 -18.101 1.00 87.38 286 LEU A C 1
ATOM 2261 O O . LEU A 1 286 ? -8.076 2.965 -17.345 1.00 87.38 286 LEU A O 1
ATOM 2265 N N . ASN A 1 287 ? -6.940 1.061 -17.647 1.00 89.38 287 ASN A N 1
ATOM 2266 C CA . ASN A 1 287 ? -6.769 0.777 -16.224 1.00 89.38 287 ASN A CA 1
ATOM 2267 C C . ASN A 1 287 ? -5.949 1.869 -15.523 1.00 89.38 287 ASN A C 1
ATOM 2269 O O . ASN A 1 287 ? -6.268 2.235 -14.395 1.00 89.38 287 ASN A O 1
ATOM 2273 N N . TYR A 1 288 ? -4.928 2.422 -16.185 1.00 88.44 288 TYR A N 1
ATOM 2274 C CA . TYR A 1 288 ? -4.176 3.563 -15.658 1.00 88.44 288 TYR A CA 1
ATOM 2275 C C . TYR A 1 288 ? -4.991 4.858 -15.675 1.00 88.44 288 TYR A C 1
ATOM 2277 O O . TYR A 1 288 ? -4.935 5.616 -14.713 1.00 88.44 288 TYR A O 1
ATOM 2285 N N . LEU A 1 289 ? -5.801 5.085 -16.714 1.00 87.62 289 LEU A N 1
ATOM 2286 C CA . LEU A 1 289 ? -6.712 6.228 -16.779 1.00 87.62 289 LEU A CA 1
ATOM 2287 C C . LEU A 1 289 ? -7.747 6.196 -15.646 1.00 87.62 289 LEU A C 1
ATOM 2289 O O . LEU A 1 289 ? -8.028 7.234 -15.061 1.00 87.62 289 LEU A O 1
ATOM 2293 N N . MET A 1 290 ? -8.263 5.018 -15.287 1.00 86.19 290 MET A N 1
ATOM 2294 C CA . MET A 1 290 ? -9.198 4.856 -14.163 1.00 86.19 290 MET A CA 1
ATOM 2295 C C . MET A 1 290 ? -8.579 5.193 -12.799 1.00 86.19 290 MET A C 1
ATOM 2297 O O . MET A 1 290 ? -9.309 5.534 -11.874 1.00 86.19 290 MET A O 1
ATOM 2301 N N . LYS A 1 291 ? -7.252 5.097 -12.671 1.00 83.94 291 LYS A N 1
ATOM 2302 C CA . LYS A 1 291 ? -6.498 5.491 -11.469 1.00 83.94 291 LYS A CA 1
ATOM 2303 C C . LYS A 1 291 ? -5.983 6.930 -11.534 1.00 83.94 291 LYS A C 1
ATOM 2305 O O . LYS A 1 291 ? -5.374 7.412 -10.588 1.00 83.94 291 LYS A O 1
ATOM 2310 N N . CYS A 1 292 ? -6.180 7.610 -12.660 1.00 87.06 292 CYS A N 1
ATOM 2311 C CA . CYS A 1 292 ? -5.616 8.926 -12.896 1.00 87.06 292 CYS A CA 1
ATOM 2312 C C . CYS A 1 292 ? -6.355 9.996 -12.081 1.00 87.06 292 CYS A C 1
ATOM 2314 O O . CYS A 1 292 ? -7.573 10.133 -12.185 1.00 87.06 292 CYS A O 1
ATOM 2316 N N . ILE A 1 293 ? -5.609 10.811 -11.336 1.00 86.06 293 ILE A N 1
ATOM 2317 C CA . ILE A 1 293 ? -6.124 11.934 -10.550 1.00 86.06 293 ILE A CA 1
ATOM 2318 C C . ILE A 1 293 ? -5.683 13.238 -11.214 1.00 86.06 293 ILE A C 1
ATOM 2320 O O . ILE A 1 293 ? -4.489 13.511 -11.361 1.00 86.06 293 ILE A O 1
ATOM 2324 N N . LEU A 1 294 ? -6.660 14.052 -11.612 1.00 84.62 294 LEU A N 1
ATOM 2325 C CA . LEU A 1 294 ? -6.441 15.396 -12.143 1.00 84.62 294 LEU A CA 1
ATOM 2326 C C . LEU A 1 294 ? -6.761 16.427 -11.065 1.00 84.62 294 LEU A C 1
ATOM 2328 O O . LEU A 1 294 ? -7.923 16.673 -10.758 1.00 84.62 294 LEU A O 1
ATOM 2332 N N . VAL A 1 295 ? -5.712 17.036 -10.520 1.00 83.38 295 VAL A N 1
ATOM 2333 C CA . VAL A 1 295 ? -5.805 17.995 -9.420 1.00 83.38 295 VAL A CA 1
ATOM 2334 C C . VAL A 1 295 ? -6.022 19.397 -9.981 1.00 83.38 295 VAL A C 1
ATOM 2336 O O . VAL A 1 295 ? -5.178 19.920 -10.719 1.00 83.38 295 VAL A O 1
ATOM 2339 N N . TRP A 1 296 ? -7.143 20.019 -9.617 1.00 76.25 296 TRP A N 1
ATOM 2340 C CA . TRP A 1 296 ? -7.484 21.389 -10.007 1.00 76.25 296 TRP A CA 1
ATOM 2341 C C . TRP A 1 296 ? -7.225 22.360 -8.848 1.00 76.25 296 TRP A C 1
ATOM 2343 O O . TRP A 1 296 ? -7.482 22.045 -7.690 1.00 76.25 296 TRP A O 1
ATOM 2353 N N . ASN A 1 297 ? -6.750 23.575 -9.136 1.00 68.00 297 ASN A N 1
ATOM 2354 C CA . ASN A 1 297 ? -6.679 24.635 -8.125 1.00 68.00 297 ASN A CA 1
ATOM 2355 C C . ASN A 1 297 ? -8.083 25.199 -7.854 1.00 68.00 297 ASN A C 1
ATOM 2357 O O . ASN A 1 297 ? -8.561 26.080 -8.570 1.00 68.00 297 ASN A O 1
ATOM 2361 N N . THR A 1 298 ? -8.784 24.653 -6.862 1.00 62.75 298 THR A N 1
ATOM 2362 C CA . THR A 1 298 ? -10.098 25.161 -6.451 1.00 62.75 298 THR A CA 1
ATOM 2363 C C . THR A 1 298 ? -9.975 26.506 -5.737 1.00 62.75 298 THR A C 1
ATOM 2365 O O . THR A 1 298 ? -8.977 26.794 -5.076 1.00 62.75 298 THR A O 1
ATOM 2368 N N . VAL A 1 299 ? -11.017 27.334 -5.845 1.00 59.62 299 VAL A N 1
ATOM 2369 C CA . VAL A 1 299 ? -11.135 28.588 -5.085 1.00 59.62 299 VAL A CA 1
ATOM 2370 C C . VAL A 1 299 ? -11.131 28.257 -3.582 1.00 59.62 299 VAL A C 1
ATOM 2372 O O . VAL A 1 299 ? -11.819 27.311 -3.190 1.00 59.62 299 VAL A O 1
ATOM 2375 N N . PRO A 1 300 ? -10.376 28.987 -2.737 1.00 59.19 300 PRO A N 1
ATOM 2376 C CA . PRO A 1 300 ? -10.310 28.708 -1.306 1.00 59.19 300 PRO A CA 1
ATOM 2377 C C . PRO A 1 300 ? -11.702 28.791 -0.671 1.00 59.19 300 PRO A C 1
ATOM 2379 O O . PRO A 1 300 ? -12.407 29.792 -0.805 1.00 59.19 300 PRO A O 1
ATOM 2382 N N . ASN A 1 301 ? -12.101 27.717 0.011 1.00 64.50 301 ASN A N 1
ATOM 2383 C CA . ASN A 1 301 ? -13.330 27.677 0.794 1.00 64.50 301 ASN A CA 1
ATOM 2384 C C . ASN A 1 301 ? -13.177 28.603 2.012 1.00 64.50 301 ASN A C 1
ATOM 2386 O O . ASN A 1 301 ? -12.165 28.534 2.703 1.00 64.50 301 ASN A O 1
ATOM 2390 N N . VAL A 1 302 ? -14.182 29.434 2.303 1.00 62.47 302 VAL A N 1
ATOM 2391 C CA . VAL A 1 302 ? -14.161 30.411 3.412 1.00 62.47 302 VAL A CA 1
ATOM 2392 C C . VAL A 1 302 ? -13.957 29.738 4.778 1.00 62.47 302 VAL A C 1
ATOM 2394 O O . VAL A 1 302 ? -13.416 30.351 5.692 1.00 62.47 302 VAL A O 1
ATOM 2397 N N . ALA A 1 303 ? -14.360 28.471 4.917 1.00 64.81 303 ALA A N 1
ATOM 2398 C CA . ALA A 1 303 ? -14.176 27.692 6.143 1.00 64.81 303 ALA A CA 1
ATOM 2399 C C . ALA A 1 303 ? -12.732 27.188 6.355 1.00 64.81 303 ALA A C 1
ATOM 2401 O O . ALA A 1 303 ? -12.353 26.861 7.483 1.00 64.81 303 ALA A O 1
ATOM 2402 N N . ILE A 1 304 ? -11.931 27.117 5.289 1.00 73.12 304 ILE A N 1
ATOM 2403 C CA . ILE A 1 304 ? -10.559 26.604 5.316 1.00 73.12 304 ILE A CA 1
ATOM 2404 C C . ILE A 1 304 ? -9.604 27.771 5.580 1.00 73.12 304 ILE A C 1
ATOM 2406 O O . ILE A 1 304 ? -9.712 28.838 4.973 1.00 73.12 304 ILE A O 1
ATOM 2410 N N . ALA A 1 305 ? -8.657 27.576 6.495 1.00 68.94 305 ALA A N 1
ATOM 2411 C CA . ALA A 1 305 ? -7.649 28.578 6.808 1.00 68.94 305 ALA A CA 1
ATOM 2412 C C . ALA A 1 305 ? -6.805 28.893 5.564 1.00 68.94 305 ALA A C 1
ATOM 2414 O O . ALA A 1 305 ? -6.372 27.985 4.854 1.00 68.94 305 ALA A O 1
ATOM 2415 N N . ALA A 1 306 ? -6.497 30.173 5.335 1.00 66.75 306 ALA A N 1
ATOM 2416 C CA . ALA A 1 306 ? -5.675 30.612 4.201 1.00 66.75 306 ALA A CA 1
ATOM 2417 C C . ALA A 1 306 ? -4.238 30.045 4.219 1.00 66.75 306 ALA A C 1
ATOM 2419 O O . ALA A 1 306 ? -3.551 30.074 3.202 1.00 66.75 306 ALA A O 1
ATOM 2420 N N . SER A 1 307 ? -3.784 29.534 5.367 1.00 70.31 307 SER A N 1
ATOM 2421 C CA . SER A 1 307 ? -2.511 28.827 5.546 1.00 70.31 307 SER A CA 1
ATOM 2422 C C . SER A 1 307 ? -2.533 27.378 5.039 1.00 70.31 307 SER A C 1
ATOM 2424 O O . SER A 1 307 ? -1.474 26.760 4.932 1.00 70.31 307 SER A O 1
ATOM 2426 N N . THR A 1 308 ? -3.710 26.824 4.726 1.00 75.56 308 THR A N 1
ATOM 2427 C CA . THR A 1 308 ? -3.853 25.453 4.227 1.00 75.56 308 THR A CA 1
ATOM 2428 C C . THR A 1 308 ? -3.351 25.350 2.795 1.00 75.56 308 THR A C 1
ATOM 2430 O O . THR A 1 308 ? -3.782 26.089 1.911 1.00 75.56 308 THR A O 1
ATOM 2433 N N . LYS A 1 309 ? -2.466 24.382 2.551 1.00 79.69 309 LYS A N 1
ATOM 2434 C CA . LYS A 1 309 ? -1.934 24.109 1.214 1.00 79.69 309 LYS A CA 1
ATOM 2435 C C . LYS A 1 309 ? -3.013 23.493 0.328 1.00 79.69 309 LYS A C 1
ATOM 2437 O O . LYS A 1 309 ? -3.684 22.547 0.750 1.00 79.69 309 LYS A O 1
ATOM 2442 N N . SER A 1 310 ? -3.154 23.992 -0.899 1.00 81.81 310 SER A N 1
ATOM 2443 C CA . SER A 1 310 ? -4.047 23.384 -1.894 1.00 81.81 310 SER A CA 1
ATOM 2444 C C . SER A 1 310 ? -3.519 22.020 -2.349 1.00 81.81 310 SER A C 1
ATOM 2446 O O . SER A 1 310 ? -2.317 21.763 -2.278 1.00 81.81 310 SER A O 1
ATOM 2448 N N . SER A 1 311 ? -4.385 21.155 -2.882 1.00 82.62 311 SER A N 1
ATOM 2449 C CA . SER A 1 311 ? -3.993 19.839 -3.413 1.00 82.62 311 SER A CA 1
ATOM 2450 C C . SER A 1 311 ? -2.873 19.937 -4.470 1.00 82.62 311 SER A C 1
ATOM 2452 O O . SER A 1 311 ? -1.960 19.114 -4.500 1.00 82.62 311 SER A O 1
ATOM 2454 N N . SER A 1 312 ? -2.872 20.994 -5.294 1.00 81.56 312 SER A N 1
ATOM 2455 C CA . SER A 1 312 ? -1.815 21.264 -6.287 1.00 81.56 312 SER A CA 1
ATOM 2456 C C . SER A 1 312 ? -0.485 21.670 -5.639 1.00 81.56 312 SER A C 1
ATOM 2458 O O . SER A 1 312 ? 0.582 21.227 -6.066 1.00 81.56 312 SER A O 1
ATOM 2460 N N . GLN A 1 313 ? -0.530 22.482 -4.577 1.00 83.00 313 GLN A N 1
ATOM 2461 C CA . GLN A 1 313 ? 0.663 22.841 -3.805 1.00 83.00 313 GLN A CA 1
ATOM 2462 C C . GLN A 1 313 ? 1.243 21.624 -3.080 1.00 83.00 313 GLN A C 1
ATOM 2464 O O . GLN A 1 313 ? 2.455 21.428 -3.120 1.00 83.00 313 GLN A O 1
ATOM 2469 N N . VAL A 1 314 ? 0.385 20.782 -2.494 1.00 84.19 314 VAL A N 1
ATOM 2470 C CA . VAL A 1 314 ? 0.784 19.506 -1.883 1.00 84.19 314 VAL A CA 1
ATOM 2471 C C . VAL A 1 314 ? 1.493 18.631 -2.912 1.00 84.19 314 VAL A C 1
ATOM 2473 O O . VAL A 1 314 ? 2.608 18.194 -2.656 1.00 84.19 314 VAL A O 1
ATOM 2476 N N . LEU A 1 315 ? 0.930 18.450 -4.112 1.00 84.94 315 LEU A N 1
ATOM 2477 C CA . LEU A 1 315 ? 1.588 17.674 -5.169 1.00 84.94 315 LEU A CA 1
ATOM 2478 C C . LEU A 1 315 ? 2.990 18.214 -5.507 1.00 84.94 315 LEU A C 1
ATOM 2480 O O . LEU A 1 315 ? 3.938 17.436 -5.593 1.00 84.94 315 LEU A O 1
ATOM 2484 N N . LYS A 1 316 ? 3.140 19.536 -5.656 1.00 82.88 316 LYS A N 1
ATOM 2485 C CA . LYS A 1 316 ? 4.437 20.170 -5.965 1.00 82.88 316 LYS A CA 1
ATOM 2486 C C . LYS A 1 316 ? 5.461 19.999 -4.845 1.00 82.88 316 LYS A C 1
ATOM 2488 O O . LYS A 1 316 ? 6.641 19.802 -5.125 1.00 82.88 316 LYS A O 1
ATOM 2493 N N . GLU A 1 317 ? 5.030 20.054 -3.589 1.00 84.19 317 GLU A N 1
ATOM 2494 C CA . GLU A 1 317 ? 5.909 19.776 -2.452 1.00 84.19 317 GLU A CA 1
ATOM 2495 C C . GLU A 1 317 ? 6.290 18.296 -2.364 1.00 84.19 317 GLU A C 1
ATOM 2497 O O . GLU A 1 317 ? 7.456 17.976 -2.134 1.00 84.19 317 GLU A O 1
ATOM 2502 N N . LEU A 1 318 ? 5.344 17.383 -2.593 1.00 85.00 318 LEU A N 1
ATOM 2503 C CA . LEU A 1 318 ? 5.599 15.943 -2.557 1.00 85.00 318 LEU A CA 1
ATOM 2504 C C . LEU A 1 318 ? 6.575 15.503 -3.651 1.00 85.00 318 LEU A C 1
ATOM 2506 O O . LEU A 1 318 ? 7.422 14.652 -3.395 1.00 85.00 318 LEU A O 1
ATOM 2510 N N . GLU A 1 319 ? 6.545 16.124 -4.832 1.00 79.25 319 GLU A N 1
ATOM 2511 C CA . GLU A 1 319 ? 7.546 15.884 -5.883 1.00 79.25 319 GLU A CA 1
ATOM 2512 C C . GLU A 1 319 ? 8.988 16.181 -5.421 1.00 79.25 319 GLU A C 1
ATOM 2514 O O . GLU A 1 319 ? 9.932 15.596 -5.952 1.00 79.25 319 GLU A O 1
ATOM 2519 N N . TYR A 1 320 ? 9.167 17.053 -4.424 1.00 79.44 320 TYR A N 1
ATOM 2520 C CA . TYR A 1 320 ? 10.459 17.346 -3.800 1.00 79.44 320 TYR A CA 1
ATOM 2521 C C . TYR A 1 320 ? 10.737 16.473 -2.567 1.00 79.44 320 TYR A C 1
ATOM 2523 O O . TYR A 1 320 ? 11.862 16.012 -2.373 1.00 79.44 320 TYR A O 1
ATOM 2531 N N . ILE A 1 321 ? 9.725 16.238 -1.727 1.00 84.06 321 ILE A N 1
ATOM 2532 C CA . ILE A 1 321 ? 9.873 15.502 -0.465 1.00 84.06 321 ILE A CA 1
ATOM 2533 C C . ILE A 1 321 ? 10.079 14.002 -0.711 1.00 84.06 321 ILE A C 1
ATOM 2535 O O . ILE A 1 321 ? 10.902 13.394 -0.032 1.00 84.06 321 ILE A O 1
ATOM 2539 N N . VAL A 1 322 ? 9.383 13.398 -1.681 1.00 86.06 322 VAL A N 1
ATOM 2540 C CA . VAL A 1 322 ? 9.408 11.941 -1.917 1.00 86.06 322 VAL A CA 1
ATOM 2541 C C . VAL A 1 322 ? 10.827 11.407 -2.196 1.00 86.06 322 VAL A C 1
ATOM 2543 O O . VAL A 1 322 ? 11.215 10.439 -1.536 1.00 86.06 322 VAL A O 1
ATOM 2546 N N . PRO A 1 323 ? 11.638 11.995 -3.104 1.00 81.50 323 PRO A N 1
ATOM 2547 C CA . PRO A 1 323 ? 13.012 11.528 -3.326 1.00 81.50 323 PRO A CA 1
ATOM 2548 C C . PRO A 1 323 ? 13.896 11.667 -2.080 1.00 81.50 323 PRO A C 1
ATOM 2550 O O . PRO A 1 323 ? 14.694 10.785 -1.772 1.00 81.50 323 PRO A O 1
ATOM 2553 N N . LEU A 1 324 ? 13.737 12.754 -1.318 1.00 82.50 324 LEU A N 1
ATOM 2554 C CA . LEU A 1 324 ? 14.491 12.957 -0.077 1.00 82.50 324 LEU A CA 1
ATOM 2555 C C . LEU A 1 324 ? 14.106 11.945 0.992 1.00 82.50 324 LEU A C 1
ATOM 2557 O O . LEU A 1 324 ? 14.975 11.394 1.662 1.00 82.50 324 LEU A O 1
ATOM 2561 N N . PHE A 1 325 ? 12.812 11.665 1.118 1.00 88.31 325 PHE A N 1
ATOM 2562 C CA . PHE A 1 325 ? 12.301 10.664 2.038 1.00 88.31 325 PHE A CA 1
ATOM 2563 C C . PHE A 1 325 ? 12.903 9.290 1.732 1.00 88.31 325 PHE A C 1
ATOM 2565 O O . PHE A 1 325 ? 13.473 8.659 2.619 1.00 88.31 325 PHE A O 1
ATOM 2572 N N . LYS A 1 326 ? 12.892 8.868 0.461 1.00 86.38 326 LYS A N 1
ATOM 2573 C CA . LYS A 1 326 ? 13.534 7.620 0.015 1.00 86.38 326 LYS A CA 1
ATOM 2574 C C . LYS A 1 326 ? 15.029 7.587 0.324 1.00 86.38 326 LYS A C 1
ATOM 2576 O O . LYS A 1 326 ? 15.519 6.575 0.826 1.00 86.38 326 LYS A O 1
ATOM 2581 N N . HIS A 1 327 ? 15.736 8.683 0.055 1.00 84.06 327 HIS A N 1
ATOM 2582 C CA . HIS A 1 327 ? 17.165 8.790 0.329 1.00 84.06 327 HIS A CA 1
ATOM 2583 C C . HIS A 1 327 ? 17.479 8.633 1.820 1.00 84.06 327 HIS A C 1
ATOM 2585 O O . HIS A 1 327 ? 18.361 7.854 2.187 1.00 84.06 327 HIS A O 1
ATOM 2591 N N . TYR A 1 328 ? 16.737 9.328 2.684 1.00 87.19 328 TYR A N 1
ATOM 2592 C CA . TYR A 1 328 ? 16.940 9.241 4.124 1.00 87.19 328 TYR A CA 1
ATOM 2593 C C . TYR A 1 328 ? 16.553 7.874 4.682 1.00 87.19 328 TYR A C 1
ATOM 2595 O O . TYR A 1 328 ? 17.282 7.376 5.531 1.00 87.19 328 TYR A O 1
ATOM 2603 N N . ILE A 1 329 ? 15.504 7.220 4.168 1.00 87.81 329 ILE A N 1
ATOM 2604 C CA . ILE A 1 329 ? 15.169 5.832 4.533 1.00 87.81 329 ILE A CA 1
ATOM 2605 C C . ILE A 1 329 ? 16.356 4.906 4.238 1.00 87.81 329 ILE A C 1
ATOM 2607 O O . ILE A 1 329 ? 16.783 4.163 5.114 1.00 87.81 329 ILE A O 1
ATOM 2611 N N . GLN A 1 330 ? 16.925 4.975 3.030 1.00 85.88 330 GLN A N 1
ATOM 2612 C CA . GLN A 1 330 ? 18.071 4.136 2.653 1.00 85.88 330 GLN A CA 1
ATOM 2613 C C . GLN A 1 330 ? 19.308 4.419 3.511 1.00 85.88 330 GLN A C 1
ATOM 2615 O O . GLN A 1 330 ? 20.021 3.498 3.897 1.00 85.88 330 GLN A O 1
ATOM 2620 N N . ALA A 1 331 ? 19.581 5.690 3.817 1.00 85.25 331 ALA A N 1
ATOM 2621 C CA . ALA A 1 331 ? 20.703 6.047 4.678 1.00 85.25 331 ALA A CA 1
ATOM 2622 C C . ALA A 1 331 ? 20.493 5.562 6.120 1.00 85.25 331 ALA A C 1
ATOM 2624 O O . ALA A 1 331 ? 21.432 5.081 6.748 1.00 85.25 331 ALA A O 1
ATOM 2625 N N . PHE A 1 332 ? 19.260 5.642 6.622 1.00 87.25 332 PHE A N 1
ATOM 2626 C CA . PHE A 1 332 ? 18.898 5.282 7.990 1.00 87.25 332 PHE A CA 1
ATOM 2627 C C . PHE A 1 332 ? 19.025 3.780 8.290 1.00 87.25 332 PHE A C 1
ATOM 2629 O O . PHE A 1 332 ? 19.126 3.404 9.456 1.00 87.25 332 PHE A O 1
ATOM 2636 N N . GLU A 1 333 ? 19.127 2.924 7.265 1.00 85.06 333 GLU A N 1
ATOM 2637 C CA . GLU A 1 333 ? 19.432 1.493 7.427 1.00 85.06 333 GLU A CA 1
ATOM 2638 C C . GLU A 1 333 ? 20.784 1.239 8.116 1.00 85.06 333 GLU A C 1
ATOM 2640 O O . GLU A 1 333 ? 20.972 0.192 8.736 1.00 85.06 333 GLU A O 1
ATOM 2645 N N . SER A 1 334 ? 21.741 2.170 8.016 1.00 84.44 334 SER A N 1
ATOM 2646 C CA . SER A 1 334 ? 23.083 1.993 8.573 1.00 84.44 334 SER A CA 1
ATOM 2647 C C . SER A 1 334 ? 23.624 3.275 9.214 1.00 84.44 334 SER A C 1
ATOM 2649 O O . SER A 1 334 ? 23.768 4.291 8.527 1.00 84.44 334 SER A O 1
ATOM 2651 N N . PRO A 1 335 ? 24.048 3.236 10.494 1.00 82.75 335 PRO A N 1
ATOM 2652 C CA . PRO A 1 335 ? 24.651 4.387 11.170 1.00 82.75 335 PRO A CA 1
ATOM 2653 C C . PRO A 1 335 ? 25.838 5.003 10.416 1.00 82.75 335 PRO A C 1
ATOM 2655 O O . PRO A 1 335 ? 25.968 6.224 10.363 1.00 82.75 335 PRO A O 1
ATOM 2658 N N . LEU A 1 336 ? 26.654 4.174 9.755 1.00 82.12 336 LEU A N 1
ATOM 2659 C CA . LEU A 1 336 ? 27.820 4.617 8.979 1.00 82.12 336 LEU A CA 1
ATOM 2660 C C . LEU A 1 336 ? 27.440 5.458 7.754 1.00 82.12 336 LEU A C 1
ATOM 2662 O O . LEU A 1 336 ? 28.215 6.309 7.317 1.00 82.12 336 LEU A O 1
ATOM 2666 N N . LEU A 1 337 ? 26.266 5.217 7.165 1.00 78.75 337 LEU A N 1
ATOM 2667 C CA . LEU A 1 337 ? 25.779 6.024 6.047 1.00 78.75 337 LEU A CA 1
ATOM 2668 C C . LEU A 1 337 ? 25.317 7.396 6.546 1.00 78.75 337 LEU A C 1
ATOM 2670 O O . LEU A 1 337 ? 25.629 8.407 5.917 1.00 78.75 337 LEU A O 1
ATOM 2674 N N . CYS A 1 338 ? 24.672 7.442 7.713 1.00 80.50 338 CYS A N 1
ATOM 2675 C CA . CYS A 1 338 ? 24.216 8.683 8.336 1.00 80.50 338 CYS A CA 1
ATOM 2676 C C . CYS A 1 338 ? 25.362 9.615 8.768 1.00 80.50 338 CYS A C 1
ATOM 2678 O O . CYS A 1 338 ? 25.200 10.834 8.739 1.00 80.50 338 CYS A O 1
ATOM 2680 N N . GLU A 1 339 ? 26.527 9.083 9.152 1.00 77.31 339 GLU A N 1
ATOM 2681 C CA . GLU A 1 339 ? 27.690 9.901 9.546 1.00 77.31 339 GLU A CA 1
ATOM 2682 C C . GLU A 1 339 ? 28.264 10.755 8.408 1.00 77.31 339 GLU A C 1
ATOM 2684 O O . GLU A 1 339 ? 28.862 11.806 8.656 1.00 77.31 339 GLU A O 1
ATOM 2689 N N . HIS A 1 340 ? 28.083 10.306 7.165 1.00 71.25 340 HIS A N 1
ATOM 2690 C CA . HIS A 1 340 ? 28.561 11.003 5.973 1.00 71.25 340 HIS A CA 1
ATOM 2691 C C . HIS A 1 340 ? 27.554 12.024 5.430 1.00 71.25 340 HIS A C 1
ATOM 2693 O O . HIS A 1 340 ? 27.899 12.780 4.521 1.00 71.25 340 HIS A O 1
ATOM 2699 N N . LEU A 1 341 ? 26.330 12.057 5.968 1.00 74.31 341 LEU A N 1
ATOM 2700 C CA . LEU A 1 341 ? 25.312 13.019 5.567 1.00 74.31 341 LEU A CA 1
ATOM 2701 C C . LEU A 1 341 ? 25.498 14.345 6.302 1.00 74.31 341 LEU A C 1
ATOM 2703 O O . LEU A 1 341 ? 25.635 14.393 7.528 1.00 74.31 341 LEU A O 1
ATOM 2707 N N . CYS A 1 342 ? 25.455 15.429 5.533 1.00 68.44 342 CYS A N 1
ATOM 2708 C CA . CYS A 1 342 ? 25.488 16.789 6.044 1.00 68.44 342 CYS A CA 1
ATOM 2709 C C . CYS A 1 342 ? 24.190 17.521 5.701 1.00 68.44 342 CYS A C 1
ATOM 2711 O O . CYS A 1 342 ? 23.578 17.257 4.666 1.00 68.44 342 CYS A O 1
ATOM 2713 N N . ASP A 1 343 ? 23.794 18.453 6.562 1.00 68.12 343 ASP A N 1
ATOM 2714 C CA . ASP A 1 343 ? 22.724 19.398 6.260 1.00 68.12 343 ASP A CA 1
ATOM 2715 C C . ASP A 1 343 ? 23.175 20.450 5.223 1.00 68.12 343 ASP A C 1
ATOM 2717 O O . ASP A 1 343 ? 24.329 20.483 4.784 1.00 68.12 343 ASP A O 1
ATOM 2721 N N . ALA A 1 344 ? 22.260 21.348 4.843 1.00 65.25 344 ALA A N 1
ATOM 2722 C CA . ALA A 1 344 ? 22.545 22.445 3.914 1.00 65.25 344 ALA A CA 1
ATOM 2723 C C . ALA A 1 344 ? 23.633 23.424 4.413 1.00 65.25 344 ALA A C 1
ATOM 2725 O O . ALA A 1 344 ? 24.153 24.203 3.620 1.00 65.25 344 ALA A O 1
ATOM 2726 N N . ASN A 1 345 ? 23.988 23.382 5.703 1.00 67.12 345 ASN A N 1
ATOM 2727 C CA . ASN A 1 345 ? 25.029 24.200 6.325 1.00 67.12 345 ASN A CA 1
ATOM 2728 C C . ASN A 1 345 ? 26.337 23.414 6.558 1.00 67.12 345 ASN A C 1
ATOM 2730 O O . ASN A 1 345 ? 27.210 23.879 7.293 1.00 67.12 345 ASN A O 1
ATOM 2734 N N . HIS A 1 346 ? 26.486 22.230 5.951 1.00 66.62 346 HIS A N 1
ATOM 2735 C CA . HIS A 1 346 ? 27.620 21.310 6.114 1.00 66.62 346 HIS A CA 1
ATOM 2736 C C . HIS A 1 346 ? 27.824 20.753 7.534 1.00 66.62 346 HIS A C 1
ATOM 2738 O O . HIS A 1 346 ? 28.907 20.260 7.868 1.00 66.62 346 HIS A O 1
ATOM 2744 N N . VAL A 1 347 ? 26.794 20.781 8.374 1.00 73.69 347 VAL A N 1
ATOM 2745 C CA . VAL A 1 347 ? 26.809 20.148 9.691 1.00 73.69 347 VAL A CA 1
ATOM 2746 C C . VAL A 1 347 ? 26.497 18.667 9.523 1.00 73.69 347 VAL A C 1
ATOM 2748 O O . VAL A 1 347 ? 25.500 18.298 8.905 1.00 73.69 347 VAL A O 1
ATOM 2751 N N . ARG A 1 348 ? 27.348 17.800 10.083 1.00 77.25 348 ARG A N 1
ATOM 2752 C CA . ARG A 1 348 ? 27.109 16.352 10.078 1.00 77.25 348 ARG A CA 1
ATOM 2753 C C . ARG A 1 348 ? 25.829 16.036 10.841 1.00 77.25 348 ARG A C 1
ATOM 2755 O O . ARG A 1 348 ? 25.711 16.380 12.015 1.00 77.25 348 ARG A O 1
ATOM 2762 N N . LEU A 1 349 ? 24.908 15.351 10.176 1.00 79.00 349 LEU A N 1
ATOM 2763 C CA . LEU A 1 349 ? 23.619 14.970 10.744 1.00 79.00 349 LEU A CA 1
ATOM 2764 C C . LEU A 1 349 ? 23.775 13.788 11.708 1.00 79.00 349 LEU A C 1
ATOM 2766 O O . LEU A 1 349 ? 23.193 13.786 12.794 1.00 79.00 349 LEU A O 1
ATOM 2770 N N . GLY A 1 350 ? 24.574 12.787 11.324 1.00 84.69 350 GLY A N 1
ATOM 2771 C CA . GLY A 1 350 ? 24.658 11.526 12.058 1.00 84.69 350 GLY A CA 1
ATOM 2772 C C . GLY A 1 350 ? 23.305 10.806 12.120 1.00 84.69 350 GLY A C 1
ATOM 2773 O O . GLY A 1 350 ? 22.317 11.231 11.522 1.00 84.69 350 GLY A O 1
ATOM 2774 N N . TYR A 1 351 ? 23.243 9.693 12.852 1.00 85.50 351 TYR A N 1
ATOM 2775 C CA . TYR A 1 351 ? 22.020 8.885 12.931 1.00 85.50 351 TYR A CA 1
ATOM 2776 C C . TYR A 1 351 ? 20.829 9.658 13.528 1.00 85.50 351 TYR A C 1
ATOM 2778 O O . TYR A 1 351 ? 19.726 9.620 12.990 1.00 85.50 351 TYR A O 1
ATOM 2786 N N . PHE A 1 352 ? 21.068 10.429 14.594 1.00 85.31 352 PHE A N 1
ATOM 2787 C CA . PHE A 1 352 ? 20.037 11.238 15.253 1.00 85.31 352 PHE A CA 1
ATOM 2788 C C . PHE A 1 352 ? 19.514 12.377 14.368 1.00 85.31 352 PHE A C 1
ATOM 2790 O O . PHE A 1 352 ? 18.310 12.613 14.324 1.00 85.31 352 PHE A O 1
ATOM 2797 N N . GLY A 1 353 ? 20.391 13.065 13.627 1.00 85.75 353 GLY A N 1
ATOM 2798 C CA . GLY A 1 353 ? 19.973 14.133 12.718 1.00 85.75 353 GLY A CA 1
ATOM 2799 C C . GLY A 1 353 ? 19.129 13.608 11.558 1.00 85.75 353 GLY A C 1
ATOM 2800 O O . GLY A 1 353 ? 18.098 14.197 11.245 1.00 85.75 353 GLY A O 1
ATOM 2801 N N . VAL A 1 354 ? 19.515 12.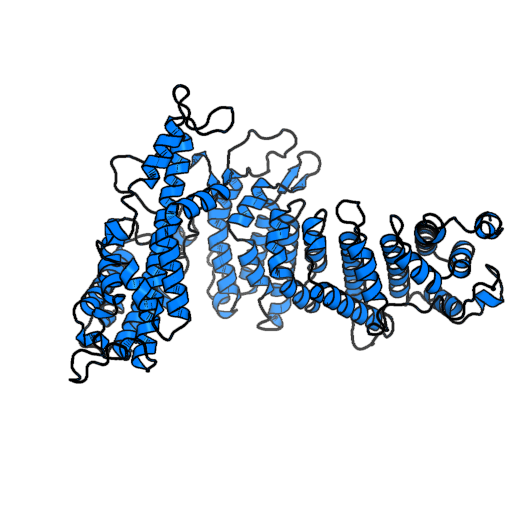472 10.966 1.00 86.81 354 VAL A N 1
ATOM 2802 C CA . VAL A 1 354 ? 18.728 11.823 9.901 1.00 86.81 354 VAL A CA 1
ATOM 2803 C C . VAL A 1 354 ? 17.380 11.339 10.437 1.00 86.81 354 VAL A C 1
ATOM 2805 O O . VAL A 1 354 ? 16.357 11.587 9.805 1.00 86.81 354 VAL A O 1
ATOM 2808 N N . GLY A 1 355 ? 17.356 10.722 11.622 1.00 88.06 355 GLY A N 1
ATOM 2809 C CA . GLY A 1 355 ? 16.112 10.307 12.272 1.00 88.06 355 GLY A CA 1
ATOM 2810 C C . GLY A 1 355 ? 15.162 11.480 12.530 1.00 88.06 355 GLY A C 1
ATOM 2811 O O . GLY A 1 355 ? 13.976 11.384 12.231 1.00 88.06 355 GLY A O 1
ATOM 2812 N N . ARG A 1 356 ? 15.679 12.624 12.992 1.00 89.94 356 ARG A N 1
ATOM 2813 C CA . ARG A 1 356 ? 14.876 13.843 13.171 1.00 89.94 356 ARG A CA 1
ATOM 2814 C C . ARG A 1 356 ? 14.320 14.376 11.849 1.00 89.94 356 ARG A C 1
ATOM 2816 O O . ARG A 1 356 ? 13.157 14.748 11.800 1.00 89.94 356 ARG A O 1
ATOM 2823 N N . LEU A 1 357 ? 15.115 14.378 10.777 1.00 89.38 357 LEU A N 1
ATOM 2824 C CA . LEU A 1 357 ? 14.637 14.790 9.453 1.00 89.38 357 LEU A CA 1
ATOM 2825 C C . LEU A 1 357 ? 13.550 13.855 8.909 1.00 89.38 357 LEU A C 1
ATOM 2827 O O . LEU A 1 357 ? 12.626 14.325 8.251 1.00 89.38 357 LEU A O 1
ATOM 2831 N N . LEU A 1 358 ? 13.644 12.549 9.179 1.00 92.00 358 LEU A N 1
ATOM 2832 C CA . LEU A 1 358 ? 12.596 11.588 8.831 1.00 92.00 358 LEU A CA 1
ATOM 2833 C C . LEU A 1 358 ? 11.294 11.883 9.583 1.00 92.00 358 LEU A C 1
ATOM 2835 O O . LEU A 1 358 ? 10.245 11.915 8.946 1.00 92.00 358 LEU A O 1
ATOM 2839 N N . VAL A 1 359 ? 11.367 12.163 10.888 1.00 92.94 359 VAL A N 1
ATOM 2840 C CA . VAL A 1 359 ? 10.208 12.603 11.686 1.00 92.94 359 VAL A CA 1
ATOM 2841 C C . VAL A 1 359 ? 9.626 13.899 11.116 1.00 92.94 359 VAL A C 1
ATOM 2843 O O . VAL A 1 359 ? 8.442 13.949 10.810 1.00 92.94 359 VAL A O 1
ATOM 2846 N N . ASP A 1 360 ? 10.453 14.916 10.855 1.00 92.00 360 ASP A N 1
ATOM 2847 C CA . ASP A 1 360 ? 9.997 16.196 10.292 1.00 92.00 360 ASP A CA 1
ATOM 2848 C C . ASP A 1 360 ? 9.322 16.028 8.915 1.00 92.00 360 ASP A C 1
ATOM 2850 O O . ASP A 1 360 ? 8.414 16.784 8.560 1.00 92.00 360 ASP A O 1
ATOM 2854 N N . ILE A 1 361 ? 9.774 15.061 8.108 1.00 91.94 361 ILE A N 1
ATOM 2855 C CA . ILE A 1 361 ? 9.125 14.713 6.840 1.00 91.94 361 ILE A CA 1
ATOM 2856 C C . ILE A 1 361 ? 7.784 14.024 7.098 1.00 91.94 361 ILE A C 1
ATOM 2858 O O . ILE A 1 361 ? 6.801 14.419 6.480 1.00 91.94 361 ILE A O 1
ATOM 2862 N N . LEU A 1 362 ? 7.723 13.035 7.990 1.00 93.19 362 LEU A N 1
ATOM 2863 C CA . LEU A 1 362 ? 6.489 12.307 8.302 1.00 93.19 362 LEU A CA 1
ATOM 2864 C C . LEU A 1 362 ? 5.404 13.234 8.873 1.00 93.19 362 LEU A C 1
ATOM 2866 O O . LEU A 1 362 ? 4.282 13.192 8.376 1.00 93.19 362 LEU A O 1
ATOM 2870 N N . VAL A 1 363 ? 5.760 14.156 9.774 1.00 92.25 363 VAL A N 1
ATOM 2871 C CA . VAL A 1 363 ? 4.850 15.202 10.283 1.00 92.25 363 VAL A CA 1
ATOM 2872 C C . VAL A 1 363 ? 4.303 16.051 9.131 1.00 92.25 363 VAL A C 1
ATOM 2874 O O . VAL A 1 363 ? 3.108 16.319 9.041 1.00 92.25 363 VAL A O 1
ATOM 2877 N N . LYS A 1 364 ? 5.155 16.454 8.177 1.00 90.81 364 LYS A N 1
ATOM 2878 C CA . LYS A 1 364 ? 4.692 17.196 6.990 1.00 90.81 364 LYS A CA 1
ATOM 2879 C C . LYS A 1 364 ? 3.768 16.361 6.107 1.00 90.81 364 LYS A C 1
ATOM 2881 O O . LYS A 1 364 ? 2.845 16.918 5.515 1.00 90.81 364 LYS A O 1
ATOM 2886 N N . LEU A 1 365 ? 4.016 15.057 5.979 1.00 91.75 365 LEU A N 1
ATOM 2887 C CA . LEU A 1 365 ? 3.136 14.155 5.236 1.00 91.75 365 LEU A CA 1
ATOM 2888 C C . LEU A 1 365 ? 1.778 14.004 5.936 1.00 91.75 365 LEU A C 1
ATOM 2890 O O . LEU A 1 365 ? 0.754 13.989 5.253 1.00 91.75 365 LEU A O 1
ATOM 2894 N N . GLU A 1 366 ? 1.759 13.968 7.269 1.00 90.50 366 GLU A N 1
ATOM 2895 C CA . GLU A 1 366 ? 0.536 14.006 8.076 1.00 90.50 366 GLU A CA 1
ATOM 2896 C C . GLU A 1 366 ? -0.256 15.297 7.816 1.00 90.50 366 GLU A C 1
ATOM 2898 O O . GLU A 1 366 ? -1.429 15.241 7.442 1.00 90.50 366 GLU A O 1
ATOM 2903 N N . GLU A 1 367 ? 0.399 16.461 7.893 1.00 87.44 367 GLU A N 1
ATOM 2904 C CA . GLU A 1 367 ? -0.221 17.759 7.591 1.00 87.44 367 GLU A CA 1
ATOM 2905 C C . GLU A 1 367 ? -0.783 17.818 6.161 1.00 87.44 367 GLU A C 1
ATOM 2907 O O . GLU A 1 367 ? -1.810 18.453 5.915 1.00 87.44 367 GLU A O 1
ATOM 2912 N N . CYS A 1 368 ? -0.134 17.143 5.207 1.00 87.44 368 CYS A N 1
ATOM 2913 C CA . CYS A 1 368 ? -0.610 17.061 3.828 1.00 87.44 368 CYS A CA 1
ATOM 2914 C C . CYS A 1 368 ? -1.879 16.212 3.677 1.00 87.44 368 CYS A C 1
ATOM 2916 O O . CYS A 1 368 ? -2.566 16.369 2.674 1.00 87.44 368 CYS A O 1
ATOM 2918 N N . CYS A 1 369 ? -2.226 15.344 4.632 1.00 86.69 369 CYS A N 1
ATOM 2919 C CA . CYS A 1 369 ? -3.434 14.511 4.565 1.00 86.69 369 CYS A CA 1
ATOM 2920 C C . CYS A 1 369 ? -4.722 15.274 4.920 1.00 86.69 369 CYS A C 1
ATOM 2922 O O . CYS A 1 369 ? -5.820 14.753 4.708 1.00 86.69 369 CYS A O 1
ATOM 2924 N N . ALA A 1 370 ? -4.613 16.491 5.459 1.00 86.00 370 ALA A N 1
ATOM 2925 C CA . ALA A 1 370 ? -5.734 17.228 6.028 1.00 86.00 370 ALA A CA 1
ATOM 2926 C C . ALA A 1 370 ? -5.804 18.701 5.574 1.00 86.00 370 ALA A C 1
ATOM 2928 O O . ALA A 1 370 ? -4.883 19.263 4.972 1.00 86.00 370 ALA A O 1
ATOM 2929 N N . ASP A 1 371 ? -6.948 19.324 5.845 1.00 84.69 371 ASP A N 1
ATOM 2930 C CA . ASP A 1 371 ? -7.201 20.758 5.745 1.00 84.69 371 ASP A CA 1
ATOM 2931 C C . ASP A 1 371 ? -7.245 21.378 7.142 1.00 84.69 371 ASP A C 1
ATOM 2933 O O . ASP A 1 371 ? -7.836 20.800 8.055 1.00 84.69 371 ASP A O 1
ATOM 2937 N N . ARG A 1 372 ? -6.661 22.572 7.316 1.00 82.00 372 ARG A N 1
ATOM 2938 C CA . ARG A 1 372 ? -6.791 23.331 8.568 1.00 82.00 372 ARG A CA 1
ATOM 2939 C C . ARG A 1 372 ? -8.029 24.214 8.509 1.00 82.00 372 ARG A C 1
ATOM 2941 O O . ARG A 1 372 ? -8.210 24.984 7.562 1.00 82.00 372 ARG A O 1
ATOM 2948 N N . LEU A 1 373 ? -8.874 24.128 9.530 1.00 78.38 373 LEU A N 1
ATOM 2949 C CA . LEU A 1 373 ? -10.054 24.982 9.654 1.00 78.38 373 LEU A CA 1
ATOM 2950 C C . LEU A 1 373 ? -9.705 26.363 10.213 1.00 78.38 373 LEU A C 1
ATOM 2952 O O . LEU A 1 373 ? -8.931 26.484 11.154 1.00 78.38 373 LEU A O 1
ATOM 2956 N N . HIS A 1 374 ? -10.343 27.412 9.685 1.00 73.56 374 HIS A N 1
ATOM 2957 C CA . HIS A 1 374 ? -10.079 28.799 10.093 1.00 73.56 374 HIS A CA 1
ATOM 2958 C C . HIS A 1 374 ? -10.461 29.090 11.559 1.00 73.56 374 HIS A C 1
ATOM 2960 O O . HIS A 1 374 ? -9.892 29.980 12.188 1.00 73.56 374 HIS A O 1
ATOM 2966 N N . TYR A 1 375 ? -11.474 28.409 12.096 1.00 66.31 375 TYR A N 1
ATOM 2967 C CA . TYR A 1 375 ? -12.079 28.790 13.378 1.00 66.31 375 TYR A CA 1
ATOM 2968 C C . TYR A 1 375 ? -11.400 28.178 14.607 1.00 66.31 375 TYR A C 1
ATOM 2970 O O . TYR A 1 375 ? -11.493 28.768 15.678 1.00 66.31 375 TYR A O 1
ATOM 2978 N N . ASP A 1 376 ? -10.746 27.025 14.457 1.00 72.00 376 ASP A N 1
ATOM 2979 C CA . ASP A 1 376 ? -10.244 26.224 15.587 1.00 72.00 376 ASP A CA 1
ATOM 2980 C C . ASP A 1 376 ? -8.880 25.565 15.298 1.00 72.00 376 ASP A C 1
ATOM 2982 O O . ASP A 1 376 ? -8.413 24.740 16.073 1.00 72.00 376 ASP A O 1
ATOM 2986 N N . ASP A 1 377 ? -8.262 25.860 14.144 1.00 70.56 377 ASP A N 1
ATOM 2987 C CA . ASP A 1 377 ? -7.016 25.237 13.656 1.00 70.56 377 ASP A CA 1
ATOM 2988 C C . ASP A 1 377 ? -7.020 23.690 13.632 1.00 70.56 377 ASP A C 1
ATOM 2990 O O . ASP A 1 377 ? -5.987 23.052 13.417 1.00 70.56 377 ASP A O 1
ATOM 2994 N N . SER A 1 378 ? -8.189 23.061 13.785 1.00 78.75 378 SER A N 1
ATOM 2995 C CA . SER A 1 378 ? -8.333 21.611 13.742 1.00 78.75 378 SER A CA 1
ATOM 2996 C C . SER A 1 378 ? -8.128 21.069 12.326 1.00 78.75 378 SER A C 1
ATOM 2998 O O . SER A 1 378 ? -8.504 21.692 11.326 1.00 78.75 378 SER A O 1
ATOM 3000 N N . LEU A 1 379 ? -7.503 19.891 12.253 1.00 81.31 379 LEU A N 1
ATOM 3001 C CA . LEU A 1 379 ? -7.218 19.177 11.012 1.00 81.31 379 LEU A CA 1
ATOM 3002 C C . LEU A 1 379 ? -8.429 18.328 10.611 1.00 81.31 379 LEU A C 1
ATOM 3004 O O . LEU A 1 379 ? -8.820 17.409 11.332 1.00 81.31 379 LEU A O 1
ATOM 3008 N N . GLN A 1 380 ? -9.016 18.615 9.450 1.00 84.00 380 GLN A N 1
ATOM 3009 C CA . GLN A 1 380 ? -10.037 17.768 8.834 1.00 84.00 380 GLN A CA 1
ATOM 3010 C C . GLN A 1 380 ? -9.433 16.921 7.710 1.00 84.00 380 GLN A C 1
ATOM 3012 O O . GLN A 1 380 ? -8.750 17.473 6.851 1.00 84.00 380 GLN A O 1
ATOM 3017 N N . PRO A 1 381 ? -9.686 15.601 7.666 1.00 84.88 381 PRO A N 1
ATOM 3018 C CA . PRO A 1 381 ? -9.116 14.734 6.639 1.00 84.8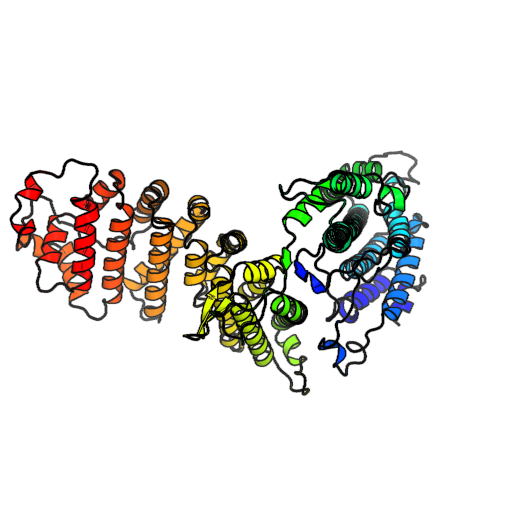8 381 PRO A CA 1
ATOM 3019 C C . PRO A 1 381 ? -9.618 15.121 5.243 1.00 84.88 381 PRO A C 1
ATOM 3021 O O . PRO A 1 381 ? -10.813 15.364 5.053 1.00 84.88 381 PRO A O 1
ATOM 3024 N N . ASN A 1 382 ? -8.710 15.149 4.266 1.00 87.38 382 ASN A N 1
ATOM 3025 C CA . ASN A 1 382 ? -9.015 15.480 2.877 1.00 87.38 382 ASN A CA 1
ATOM 3026 C C . ASN A 1 382 ? -8.714 14.281 1.964 1.00 87.38 382 ASN A C 1
ATOM 3028 O O . ASN A 1 382 ? -7.556 13.927 1.732 1.00 87.38 382 ASN A O 1
ATOM 3032 N N . VAL A 1 383 ? -9.775 13.697 1.401 1.00 86.12 383 VAL A N 1
ATOM 3033 C CA . VAL A 1 383 ? -9.706 12.481 0.574 1.00 86.12 383 VAL A CA 1
ATOM 3034 C C . VAL A 1 383 ? -8.892 12.686 -0.706 1.00 86.12 383 VAL A C 1
ATOM 3036 O O . VAL A 1 383 ? -8.165 11.780 -1.106 1.00 86.12 383 VAL A O 1
ATOM 3039 N N . GLU A 1 384 ? -8.964 13.861 -1.343 1.00 85.12 384 GLU A N 1
ATOM 3040 C CA . GLU A 1 384 ? -8.186 14.149 -2.557 1.00 85.12 384 GLU A CA 1
ATOM 3041 C C . GLU A 1 384 ? -6.688 14.160 -2.240 1.00 85.12 384 GLU A C 1
ATOM 3043 O O . GLU A 1 384 ? -5.907 13.492 -2.919 1.00 85.12 384 GLU A O 1
ATOM 3048 N N . LYS A 1 385 ? -6.283 14.857 -1.171 1.00 88.19 385 LYS A N 1
ATOM 3049 C CA . LYS A 1 385 ? -4.875 14.898 -0.761 1.00 88.19 385 LYS A CA 1
ATOM 3050 C C . LYS A 1 385 ? -4.377 13.519 -0.344 1.00 88.19 385 LYS A C 1
ATOM 3052 O O . LYS A 1 385 ? -3.338 13.083 -0.827 1.00 88.19 385 LYS A O 1
ATOM 3057 N N . GLN A 1 386 ? -5.136 12.794 0.479 1.00 91.06 386 GLN A N 1
ATOM 3058 C CA . GLN A 1 386 ? -4.795 11.421 0.862 1.00 91.06 386 GLN A CA 1
ATOM 3059 C C . GLN A 1 386 ? -4.644 10.509 -0.369 1.00 91.06 386 GLN A C 1
ATOM 3061 O O . GLN A 1 386 ? -3.707 9.715 -0.424 1.00 91.06 386 GLN A O 1
ATOM 3066 N N . ALA A 1 387 ? -5.504 10.648 -1.385 1.00 88.56 387 ALA A N 1
ATOM 3067 C CA . ALA A 1 387 ? -5.401 9.886 -2.629 1.00 88.56 387 ALA A CA 1
ATOM 3068 C C . ALA A 1 387 ? -4.109 10.195 -3.405 1.00 88.56 387 ALA A C 1
ATOM 3070 O O . ALA A 1 387 ? -3.475 9.270 -3.911 1.00 88.56 387 ALA A O 1
ATOM 3071 N N . ILE A 1 388 ? -3.658 11.457 -3.432 1.00 88.69 388 ILE A N 1
ATOM 3072 C CA . ILE A 1 388 ? -2.351 11.825 -4.004 1.00 88.69 388 ILE A CA 1
ATOM 3073 C C . ILE A 1 388 ? -1.222 11.072 -3.288 1.00 88.69 388 ILE A C 1
ATOM 3075 O O . ILE A 1 388 ? -0.355 10.495 -3.942 1.00 88.69 388 ILE A O 1
ATOM 3079 N N . LEU A 1 389 ? -1.228 11.049 -1.951 1.00 91.12 389 LEU A N 1
ATOM 3080 C CA . LEU A 1 389 ? -0.194 10.355 -1.176 1.00 91.12 389 LEU A CA 1
ATOM 3081 C C . LEU A 1 389 ? -0.225 8.829 -1.380 1.00 91.12 389 LEU A C 1
ATOM 3083 O O . LEU A 1 389 ? 0.836 8.197 -1.414 1.00 91.12 389 LEU A O 1
ATOM 3087 N N . LEU A 1 390 ? -1.417 8.241 -1.533 1.00 90.06 390 LEU A N 1
ATOM 3088 C CA . LEU A 1 390 ? -1.593 6.814 -1.824 1.00 90.06 390 LEU A CA 1
ATOM 3089 C C . LEU A 1 390 ? -1.030 6.444 -3.196 1.00 90.06 390 LEU A C 1
ATOM 3091 O O . LEU A 1 390 ? -0.251 5.498 -3.289 1.00 90.06 390 LEU A O 1
ATOM 3095 N N . GLU A 1 391 ? -1.360 7.216 -4.231 1.00 88.38 391 GLU A N 1
ATOM 3096 C CA . GLU A 1 391 ? -0.875 6.997 -5.600 1.00 88.38 391 GLU A CA 1
ATOM 3097 C C . GLU A 1 391 ? 0.642 7.219 -5.736 1.00 88.38 391 GLU A C 1
ATOM 3099 O O . GLU A 1 391 ? 1.296 6.588 -6.564 1.00 88.38 391 GLU A O 1
ATOM 3104 N N . LEU A 1 392 ? 1.235 8.059 -4.880 1.00 86.19 392 LEU A N 1
ATOM 3105 C CA . LEU A 1 392 ? 2.691 8.222 -4.774 1.00 86.19 392 LEU A CA 1
ATOM 3106 C C . LEU A 1 392 ? 3.384 7.115 -3.955 1.00 86.19 392 LEU A C 1
ATOM 3108 O O . LEU A 1 392 ? 4.600 7.180 -3.762 1.00 86.19 392 LEU A O 1
ATOM 3112 N N . LEU A 1 393 ? 2.637 6.109 -3.481 1.00 89.19 393 LEU A N 1
ATOM 3113 C CA . LEU A 1 393 ? 3.134 4.944 -2.733 1.00 89.19 393 LEU A CA 1
ATOM 3114 C C . LEU A 1 393 ? 3.923 5.309 -1.462 1.00 89.19 393 LEU A C 1
ATOM 3116 O O . LEU A 1 393 ? 4.803 4.573 -1.010 1.00 89.19 393 LEU A O 1
ATOM 3120 N N . LEU A 1 394 ? 3.602 6.448 -0.841 1.00 89.94 394 LEU A N 1
ATOM 3121 C CA . LEU A 1 394 ? 4.282 6.901 0.377 1.00 89.94 394 LEU A CA 1
ATOM 3122 C C . LEU A 1 394 ? 4.085 5.940 1.555 1.00 89.94 394 LEU A C 1
ATOM 3124 O O . LEU A 1 394 ? 4.990 5.776 2.374 1.00 89.94 394 LEU A O 1
ATOM 3128 N N . HIS A 1 395 ? 2.941 5.259 1.603 1.00 91.50 395 HIS A N 1
ATOM 3129 C CA . HIS A 1 395 ? 2.644 4.238 2.603 1.00 91.50 395 HIS A CA 1
ATOM 3130 C C . HIS A 1 395 ? 3.600 3.036 2.513 1.00 91.50 395 HIS A C 1
ATOM 3132 O O . HIS A 1 395 ? 4.078 2.568 3.544 1.00 91.50 395 HIS A O 1
ATOM 3138 N N . GLU A 1 396 ? 3.976 2.594 1.306 1.00 92.19 396 GLU A N 1
ATOM 3139 C CA . GLU A 1 396 ? 4.957 1.514 1.128 1.00 92.19 396 GLU A CA 1
ATOM 3140 C C . GLU A 1 396 ? 6.348 1.921 1.630 1.00 92.19 396 GLU A C 1
ATOM 3142 O O . GLU A 1 396 ? 7.086 1.113 2.200 1.00 92.19 396 GLU A O 1
ATOM 3147 N N . HIS A 1 397 ? 6.728 3.184 1.418 1.00 91.25 397 HIS A N 1
ATOM 3148 C CA . HIS A 1 397 ? 8.000 3.726 1.891 1.00 91.25 397 HIS A CA 1
ATOM 3149 C C . HIS A 1 397 ? 8.034 3.859 3.415 1.00 91.25 397 HIS A C 1
ATOM 3151 O O . HIS A 1 397 ? 9.007 3.421 4.027 1.00 91.25 397 HIS A O 1
ATOM 3157 N N . ALA A 1 398 ? 6.966 4.369 4.029 1.00 91.81 398 ALA A N 1
ATOM 3158 C CA . ALA A 1 398 ? 6.834 4.411 5.483 1.00 91.81 398 ALA A CA 1
ATOM 3159 C C . ALA A 1 398 ? 6.818 2.998 6.100 1.00 91.81 398 ALA A C 1
ATOM 3161 O O . ALA A 1 398 ? 7.442 2.766 7.133 1.00 91.81 398 ALA A O 1
ATOM 3162 N N . MET A 1 399 ? 6.224 2.005 5.426 1.00 90.88 399 MET A N 1
ATOM 3163 C CA . MET A 1 399 ? 6.253 0.610 5.888 1.00 90.88 399 MET A CA 1
ATOM 3164 C C . MET A 1 399 ? 7.681 0.048 5.973 1.00 90.88 399 MET A C 1
ATOM 3166 O O . MET A 1 399 ? 7.988 -0.749 6.860 1.00 90.88 399 MET A O 1
ATOM 3170 N N . LYS A 1 400 ? 8.599 0.492 5.100 1.00 90.88 400 LYS A N 1
ATOM 3171 C CA . LYS A 1 400 ? 10.017 0.105 5.200 1.00 90.88 400 LYS A CA 1
ATOM 3172 C C . LYS A 1 400 ? 10.653 0.571 6.506 1.00 90.88 400 LYS A C 1
ATOM 3174 O O . LYS A 1 400 ? 11.482 -0.163 7.026 1.00 90.88 400 LYS A O 1
ATOM 3179 N N . LEU A 1 401 ? 10.258 1.727 7.045 1.00 89.62 401 LEU A N 1
ATOM 3180 C CA . LEU A 1 401 ? 10.748 2.224 8.337 1.00 89.62 401 LEU A CA 1
ATOM 3181 C C . LEU A 1 401 ? 10.230 1.371 9.502 1.00 89.62 401 LEU A C 1
ATOM 3183 O O . LEU A 1 401 ? 11.003 1.014 10.389 1.00 89.62 401 LEU A O 1
ATOM 3187 N N . ILE A 1 402 ? 8.958 0.956 9.468 1.00 88.06 402 ILE A N 1
ATOM 3188 C CA . ILE A 1 402 ? 8.396 0.023 10.463 1.00 88.06 402 ILE A CA 1
ATOM 3189 C C . ILE A 1 402 ? 9.148 -1.316 10.459 1.00 88.06 402 ILE A C 1
ATOM 3191 O O . ILE A 1 402 ? 9.454 -1.862 11.522 1.00 88.06 402 ILE A O 1
ATOM 3195 N N . ARG A 1 403 ? 9.505 -1.812 9.267 1.00 88.56 403 ARG A N 1
ATOM 3196 C CA . ARG A 1 403 ? 10.279 -3.049 9.072 1.00 88.56 403 ARG A CA 1
ATOM 3197 C C . ARG A 1 403 ? 11.700 -2.994 9.625 1.00 88.56 403 ARG A C 1
ATOM 3199 O O . ARG A 1 403 ? 12.307 -4.051 9.799 1.00 88.56 403 ARG A O 1
ATOM 3206 N N . MET A 1 404 ? 12.248 -1.806 9.880 1.00 87.06 404 MET A N 1
ATOM 3207 C CA . MET A 1 404 ? 13.624 -1.680 10.349 1.00 87.06 404 MET A CA 1
ATOM 3208 C C . MET A 1 404 ? 13.794 -2.249 11.756 1.00 87.06 404 MET A C 1
ATOM 3210 O O . MET A 1 404 ? 12.981 -2.042 12.665 1.00 87.06 404 MET A O 1
ATOM 3214 N N . HIS A 1 405 ? 14.901 -2.964 11.924 1.00 83.12 405 HIS A N 1
ATOM 3215 C CA . HIS A 1 405 ? 15.326 -3.525 13.195 1.00 83.12 405 HIS A CA 1
ATOM 3216 C C . HIS A 1 405 ? 16.358 -2.615 13.859 1.00 83.12 405 HIS A C 1
ATOM 3218 O O . HIS A 1 405 ? 17.108 -1.907 13.187 1.00 83.12 405 HIS A O 1
ATOM 3224 N N . VAL A 1 406 ? 16.397 -2.654 15.190 1.00 78.62 406 VAL A N 1
ATOM 3225 C CA . VAL A 1 406 ? 17.381 -1.914 15.983 1.00 78.62 406 VAL A CA 1
ATOM 3226 C C . VAL A 1 406 ? 18.777 -2.439 15.645 1.00 78.62 406 VAL A C 1
ATOM 3228 O O . VAL A 1 406 ? 19.046 -3.627 15.817 1.00 78.62 406 VAL A O 1
ATOM 3231 N N . VAL A 1 407 ? 19.654 -1.557 15.157 1.00 76.12 407 VAL A N 1
ATOM 3232 C CA . VAL A 1 407 ? 21.054 -1.899 14.850 1.00 76.12 407 VAL A CA 1
ATOM 3233 C C . VAL A 1 407 ? 21.876 -1.970 16.136 1.00 76.12 407 VAL A C 1
ATOM 3235 O O . VAL A 1 407 ? 22.532 -2.974 16.385 1.00 76.12 407 VAL A O 1
ATOM 3238 N N . ASP A 1 408 ? 21.773 -0.937 16.977 1.00 80.31 408 ASP A N 1
ATOM 3239 C CA . ASP A 1 408 ? 22.397 -0.863 18.299 1.00 80.31 408 ASP A CA 1
ATOM 3240 C C . ASP A 1 408 ? 21.414 -0.269 19.313 1.00 80.31 408 ASP A C 1
ATOM 3242 O O . ASP A 1 408 ? 20.631 0.627 18.988 1.00 80.31 408 ASP A O 1
ATOM 3246 N N . THR A 1 409 ? 21.516 -0.688 20.576 1.00 82.25 409 THR A N 1
ATOM 3247 C CA . THR A 1 409 ? 20.649 -0.218 21.674 1.00 82.25 409 THR A CA 1
ATOM 3248 C C . THR A 1 409 ? 20.720 1.293 21.914 1.00 82.25 409 THR A C 1
ATOM 3250 O O . THR A 1 409 ? 19.765 1.882 22.406 1.00 82.25 409 THR A O 1
ATOM 3253 N N . GLN A 1 410 ? 21.820 1.950 21.533 1.00 85.38 410 GLN A N 1
ATOM 3254 C CA . GLN A 1 410 ? 21.963 3.410 21.613 1.00 85.38 410 GLN A CA 1
ATOM 3255 C C . GLN A 1 410 ? 21.036 4.175 20.651 1.00 85.38 410 GLN A C 1
ATOM 3257 O O . GLN A 1 410 ? 20.719 5.337 20.898 1.00 85.38 410 GLN A O 1
ATOM 3262 N N . TYR A 1 411 ? 20.623 3.539 19.552 1.00 84.75 411 TYR A N 1
ATOM 3263 C CA . TYR A 1 411 ? 19.820 4.144 18.486 1.00 84.75 411 TYR A CA 1
ATOM 3264 C C . TYR A 1 411 ? 18.333 3.796 18.579 1.00 84.75 411 TYR A C 1
ATOM 3266 O O . TYR A 1 411 ? 17.518 4.421 17.903 1.00 84.75 411 TYR A O 1
ATOM 3274 N N . ASP A 1 412 ? 17.984 2.846 19.448 1.00 84.06 412 ASP A N 1
ATOM 3275 C CA . ASP A 1 412 ? 16.616 2.421 19.736 1.00 84.06 412 ASP A CA 1
ATOM 3276 C C . ASP A 1 412 ? 15.634 3.589 19.967 1.00 84.06 412 ASP A C 1
ATOM 3278 O O . ASP A 1 412 ? 14.638 3.653 19.248 1.00 84.06 412 ASP A O 1
ATOM 3282 N N . PRO A 1 413 ? 15.913 4.598 20.825 1.00 86.81 413 PRO A N 1
ATOM 3283 C CA . PRO A 1 413 ? 14.951 5.683 21.049 1.00 86.81 413 PRO A CA 1
ATOM 3284 C C . PRO A 1 413 ? 14.674 6.510 19.787 1.00 86.81 413 PRO A C 1
ATOM 3286 O O . PRO A 1 413 ? 13.561 6.988 19.587 1.00 86.81 413 PRO A O 1
ATOM 3289 N N . GLN A 1 414 ? 15.672 6.672 18.914 1.00 88.44 414 GLN A N 1
ATOM 3290 C CA . GLN A 1 414 ? 15.502 7.416 17.669 1.00 88.44 414 GLN A CA 1
ATOM 3291 C C . GLN A 1 414 ? 14.703 6.614 16.639 1.00 88.44 414 GLN A C 1
ATOM 3293 O O . GLN A 1 414 ? 13.912 7.196 15.898 1.00 88.44 414 GLN A O 1
ATOM 3298 N N . LEU A 1 415 ? 14.915 5.296 16.579 1.00 87.88 415 LEU A N 1
ATOM 3299 C CA . LEU A 1 415 ? 14.140 4.415 15.712 1.00 87.88 415 LEU A CA 1
ATOM 3300 C C . LEU A 1 415 ? 12.678 4.348 16.168 1.00 87.88 415 LEU A C 1
ATOM 3302 O O . LEU A 1 415 ? 11.796 4.420 15.318 1.00 87.88 415 LEU A O 1
ATOM 3306 N N . GLN A 1 416 ? 12.419 4.270 17.477 1.00 86.75 416 GLN A N 1
ATOM 3307 C CA . GLN A 1 416 ? 11.053 4.282 18.009 1.00 86.75 416 GLN A CA 1
ATOM 3308 C C . GLN A 1 416 ? 10.329 5.587 17.678 1.00 86.75 416 GLN A C 1
ATOM 3310 O O . GLN A 1 416 ? 9.261 5.533 17.084 1.00 86.75 416 GLN A O 1
ATOM 3315 N N . ALA A 1 417 ? 10.966 6.748 17.873 1.00 89.12 417 ALA A N 1
ATOM 3316 C CA . ALA A 1 417 ? 10.369 8.031 17.490 1.00 89.12 417 ALA A CA 1
ATOM 3317 C C . ALA A 1 417 ? 9.968 8.094 15.999 1.00 89.12 417 ALA A C 1
ATOM 3319 O O . ALA A 1 417 ? 8.929 8.646 15.651 1.00 89.12 417 ALA A O 1
ATOM 3320 N N . VAL A 1 418 ? 10.771 7.503 15.103 1.00 90.88 418 VAL A N 1
ATOM 3321 C CA . VAL A 1 418 ? 10.424 7.403 13.673 1.00 90.88 418 VAL A CA 1
ATOM 3322 C C . VAL A 1 418 ? 9.239 6.454 13.448 1.00 90.88 418 VAL A C 1
ATOM 3324 O O . VAL A 1 418 ? 8.395 6.730 12.596 1.00 90.88 418 VAL A O 1
ATOM 3327 N N . LYS A 1 419 ? 9.159 5.341 14.186 1.00 90.50 419 LYS A N 1
ATOM 3328 C CA . LYS A 1 419 ? 8.059 4.368 14.082 1.00 90.50 419 LYS A CA 1
ATOM 3329 C C . LYS A 1 419 ? 6.738 4.914 14.625 1.00 90.50 419 LYS A C 1
ATOM 3331 O O . LYS A 1 419 ? 5.704 4.700 13.990 1.00 90.50 419 LYS A O 1
ATOM 3336 N N . ASP A 1 420 ? 6.778 5.649 15.729 1.00 87.88 420 ASP A N 1
ATOM 3337 C CA . ASP A 1 420 ? 5.610 6.304 16.322 1.00 87.88 420 ASP A CA 1
ATOM 3338 C C . ASP A 1 420 ? 5.025 7.328 15.340 1.00 87.88 420 ASP A C 1
ATOM 3340 O O . ASP A 1 420 ? 3.822 7.338 15.065 1.00 87.88 420 ASP A O 1
ATOM 3344 N N . GLU A 1 421 ? 5.896 8.117 14.706 1.00 92.00 421 GLU A N 1
ATOM 3345 C CA . GLU A 1 421 ? 5.494 9.094 13.696 1.00 92.00 421 GLU A CA 1
ATOM 3346 C C . GLU A 1 421 ? 4.974 8.425 12.407 1.00 92.00 421 GLU A C 1
ATOM 3348 O O . GLU A 1 421 ? 4.017 8.893 11.790 1.00 92.00 421 GLU A O 1
ATOM 3353 N N . CYS A 1 422 ? 5.524 7.268 12.014 1.00 92.38 422 CYS A N 1
ATOM 3354 C CA . CYS A 1 422 ? 4.941 6.465 10.931 1.00 92.38 422 CYS A CA 1
ATOM 3355 C C . CYS A 1 422 ? 3.506 6.031 11.269 1.00 92.38 422 CYS A C 1
ATOM 3357 O O . CYS A 1 422 ? 2.637 6.047 10.395 1.00 92.38 422 CYS A O 1
ATOM 3359 N N . CYS A 1 423 ? 3.240 5.668 12.528 1.00 89.38 423 CYS A N 1
ATOM 3360 C CA . CYS A 1 423 ? 1.895 5.317 12.975 1.00 89.38 423 CYS A CA 1
ATOM 3361 C C . CYS A 1 423 ? 0.952 6.526 12.919 1.00 89.38 423 CYS A C 1
ATOM 3363 O O . CYS A 1 423 ? -0.176 6.377 12.451 1.00 89.38 423 CYS A O 1
ATOM 3365 N N . ALA A 1 424 ? 1.396 7.717 13.334 1.00 89.19 424 ALA A N 1
ATOM 3366 C CA . ALA A 1 424 ? 0.620 8.955 13.196 1.00 89.19 424 ALA A CA 1
ATOM 3367 C C . ALA A 1 424 ? 0.266 9.245 11.725 1.00 89.19 424 ALA A C 1
ATOM 3369 O O . ALA A 1 424 ? -0.912 9.409 11.388 1.00 89.19 424 ALA A O 1
ATOM 3370 N N . PHE A 1 425 ? 1.254 9.156 10.830 1.00 93.38 425 PHE A N 1
ATOM 3371 C CA . PHE A 1 425 ? 1.052 9.297 9.389 1.00 93.38 425 PHE A CA 1
ATOM 3372 C C . PHE A 1 425 ? 0.022 8.297 8.834 1.00 93.38 425 PHE A C 1
ATOM 3374 O O . PHE A 1 425 ? -0.886 8.688 8.097 1.00 93.38 425 PHE A O 1
ATOM 3381 N N . PHE A 1 426 ? 0.099 7.013 9.206 1.00 92.69 426 PHE A N 1
ATOM 3382 C CA . PHE A 1 426 ? -0.876 6.016 8.751 1.00 92.69 426 PHE A CA 1
ATOM 3383 C C . PHE A 1 426 ? -2.298 6.314 9.234 1.00 92.69 426 PHE A C 1
ATOM 3385 O O . PHE A 1 426 ? -3.244 6.158 8.459 1.00 92.69 426 PHE A O 1
ATOM 3392 N N . LYS A 1 427 ? -2.470 6.782 10.478 1.00 89.25 427 LYS A N 1
ATOM 3393 C CA . LYS A 1 427 ? -3.789 7.200 10.984 1.00 89.25 427 LYS A CA 1
ATOM 3394 C C . LYS A 1 427 ? -4.359 8.337 10.138 1.00 89.25 427 LYS A C 1
ATOM 3396 O O . LYS A 1 427 ? -5.506 8.249 9.701 1.00 89.25 427 LYS A O 1
ATOM 3401 N N . ALA A 1 428 ? -3.556 9.361 9.852 1.00 89.75 428 ALA A N 1
ATOM 3402 C CA . ALA A 1 428 ? -3.979 10.494 9.031 1.00 89.75 428 ALA A CA 1
ATOM 3403 C C . ALA A 1 428 ? -4.301 10.093 7.583 1.00 89.75 428 ALA A C 1
ATOM 3405 O O . ALA A 1 428 ? -5.241 10.625 6.991 1.00 89.75 428 ALA A O 1
ATOM 3406 N N . LEU A 1 429 ? -3.579 9.117 7.026 1.00 91.25 429 LEU A N 1
ATOM 3407 C CA . LEU A 1 429 ? -3.818 8.592 5.681 1.00 91.25 429 LEU A CA 1
ATOM 3408 C C . LEU A 1 429 ? -5.147 7.824 5.567 1.00 91.25 429 LEU A C 1
ATOM 3410 O O . LEU A 1 429 ? -5.821 7.898 4.539 1.00 91.25 429 LEU A O 1
ATOM 3414 N N . MET A 1 430 ? -5.517 7.082 6.616 1.00 90.62 430 MET A N 1
ATOM 3415 C CA . MET A 1 430 ? -6.727 6.250 6.657 1.00 90.62 430 MET A CA 1
ATOM 3416 C C . MET A 1 430 ? -7.973 6.991 7.151 1.00 90.62 430 MET A C 1
ATOM 3418 O O . MET A 1 430 ? -9.089 6.516 6.938 1.00 90.62 430 MET A O 1
ATOM 3422 N N . ALA A 1 431 ? -7.807 8.142 7.806 1.00 86.94 431 ALA A N 1
ATOM 3423 C CA . ALA A 1 431 ? -8.900 8.896 8.405 1.00 86.94 431 ALA A CA 1
ATOM 3424 C C . ALA A 1 431 ? -10.007 9.205 7.382 1.00 86.94 431 ALA A C 1
ATOM 3426 O O . ALA A 1 431 ? -9.807 9.993 6.456 1.00 86.94 431 ALA A O 1
ATOM 3427 N N . LYS A 1 432 ? -11.182 8.585 7.574 1.00 84.75 432 LYS A N 1
ATOM 3428 C CA . LYS A 1 432 ? -12.371 8.690 6.704 1.00 84.75 432 LYS A CA 1
ATOM 3429 C C . LYS A 1 432 ? -12.106 8.361 5.225 1.00 84.75 432 LYS A C 1
ATOM 3431 O O . LYS A 1 432 ? -12.806 8.867 4.348 1.00 84.75 432 LYS A O 1
ATOM 3436 N N . ASN A 1 433 ? -11.116 7.511 4.939 1.00 87.75 433 ASN A N 1
ATOM 3437 C CA . ASN A 1 433 ? -10.735 7.147 3.577 1.00 87.75 433 ASN A CA 1
ATOM 3438 C C . ASN A 1 433 ? -10.672 5.621 3.370 1.00 87.75 433 ASN A C 1
ATOM 3440 O O . ASN A 1 433 ? -9.644 4.996 3.661 1.00 87.75 433 ASN A O 1
ATOM 3444 N N . PRO A 1 434 ? -11.717 5.019 2.769 1.00 87.62 434 PRO A N 1
ATOM 3445 C CA . PRO A 1 434 ? -11.765 3.582 2.498 1.00 87.62 434 PRO A CA 1
ATOM 3446 C C . PRO A 1 434 ? -10.637 3.072 1.592 1.00 87.62 434 PRO A C 1
ATOM 3448 O O . PRO A 1 434 ? -10.210 1.924 1.724 1.00 87.62 434 PRO A O 1
ATOM 3451 N N . ALA A 1 435 ? -10.138 3.903 0.669 1.00 86.69 435 ALA A N 1
ATOM 3452 C CA . ALA A 1 435 ? -9.042 3.517 -0.217 1.00 86.69 435 ALA A CA 1
ATOM 3453 C C . ALA A 1 435 ? -7.719 3.397 0.553 1.00 86.69 435 ALA A C 1
ATOM 3455 O O . ALA A 1 435 ? -6.975 2.439 0.343 1.00 86.69 435 ALA A O 1
ATOM 3456 N N . GLY A 1 436 ? -7.463 4.322 1.485 1.00 87.00 436 GLY A N 1
ATOM 3457 C CA . GLY A 1 436 ? -6.294 4.270 2.365 1.00 87.00 436 GLY A CA 1
ATOM 3458 C C . GLY A 1 436 ? -6.331 3.067 3.302 1.00 87.00 436 GLY A C 1
ATOM 3459 O O . GLY A 1 436 ? -5.342 2.348 3.425 1.00 87.00 436 GLY A O 1
ATOM 3460 N N . GLN A 1 437 ? -7.497 2.782 3.882 1.00 90.19 437 GLN A N 1
ATOM 3461 C CA . GLN A 1 437 ? -7.702 1.593 4.713 1.00 90.19 437 GLN A CA 1
ATOM 3462 C C . GLN A 1 437 ? -7.451 0.298 3.937 1.00 90.19 437 GLN A C 1
ATOM 3464 O O . GLN A 1 437 ? -6.763 -0.593 4.428 1.00 90.19 437 GLN A O 1
ATOM 3469 N N . LYS A 1 438 ? -7.951 0.209 2.697 1.00 90.06 438 LYS A N 1
ATOM 3470 C CA . LYS A 1 438 ? -7.719 -0.952 1.833 1.00 90.06 438 LYS A CA 1
ATOM 3471 C C . LYS A 1 438 ? -6.240 -1.126 1.480 1.00 90.06 438 LYS A C 1
ATOM 3473 O O . LYS A 1 438 ? -5.762 -2.252 1.503 1.00 90.06 438 LYS A O 1
ATOM 3478 N N . ALA A 1 439 ? -5.521 -0.042 1.186 1.00 89.12 439 ALA A N 1
ATOM 3479 C CA . ALA A 1 439 ? -4.086 -0.106 0.900 1.00 89.12 439 ALA A CA 1
ATOM 3480 C C . ALA A 1 439 ? -3.279 -0.622 2.106 1.00 89.12 439 ALA A C 1
ATOM 3482 O O . ALA A 1 439 ? -2.353 -1.411 1.947 1.00 89.12 439 ALA A O 1
ATOM 3483 N N . MET A 1 440 ? -3.660 -0.224 3.324 1.00 90.69 440 MET A N 1
ATOM 3484 C CA . MET A 1 440 ? -3.021 -0.709 4.552 1.00 90.69 440 MET A CA 1
ATOM 3485 C C . MET A 1 440 ? -3.445 -2.135 4.933 1.00 90.69 440 MET A C 1
ATOM 3487 O O . MET A 1 440 ? -2.679 -2.844 5.583 1.00 90.69 440 MET A O 1
ATOM 3491 N N . PHE A 1 441 ? -4.634 -2.580 4.513 1.00 88.56 441 PHE A N 1
ATOM 3492 C CA . PHE A 1 441 ? -5.169 -3.914 4.808 1.00 88.56 441 PHE A CA 1
ATOM 3493 C C . PHE A 1 441 ? -4.285 -5.052 4.293 1.00 88.56 441 PHE A C 1
ATOM 3495 O O . PHE A 1 441 ? -4.141 -6.066 4.975 1.00 88.56 441 PHE A O 1
ATOM 3502 N N . ASP A 1 442 ? -3.614 -4.862 3.157 1.00 87.88 442 ASP A N 1
ATOM 3503 C CA . ASP A 1 442 ? -2.688 -5.857 2.601 1.00 87.88 442 ASP A CA 1
ATOM 3504 C C . ASP A 1 442 ? -1.478 -6.124 3.524 1.00 87.88 442 ASP A C 1
ATOM 3506 O O . ASP A 1 442 ? -0.887 -7.205 3.483 1.00 87.88 442 ASP A O 1
ATOM 3510 N N . TYR A 1 443 ? -1.144 -5.178 4.409 1.00 88.88 443 TYR A N 1
ATOM 3511 C CA . TYR A 1 443 ? -0.067 -5.297 5.398 1.00 88.88 443 TYR A CA 1
ATOM 3512 C C . TYR A 1 443 ? -0.547 -5.771 6.779 1.00 88.88 443 TYR A C 1
ATOM 3514 O O . TYR A 1 443 ? 0.259 -5.851 7.706 1.00 88.88 443 TYR A O 1
ATOM 3522 N N . LEU A 1 444 ? -1.830 -6.119 6.940 1.00 85.94 444 LEU A N 1
ATOM 3523 C CA . LEU A 1 444 ? -2.413 -6.496 8.233 1.00 85.94 444 LEU A CA 1
ATOM 3524 C C . LEU A 1 444 ? -1.629 -7.597 8.977 1.00 85.94 444 LEU A C 1
ATOM 3526 O O . LEU A 1 444 ? -1.355 -7.392 10.160 1.00 85.94 444 LEU A O 1
ATOM 3530 N N . PRO A 1 445 ? -1.227 -8.729 8.354 1.00 83.00 445 PRO A N 1
ATOM 3531 C CA . PRO A 1 445 ? -0.493 -9.774 9.074 1.00 83.00 445 PRO A CA 1
ATOM 3532 C C . PRO A 1 445 ? 0.829 -9.264 9.657 1.00 83.00 445 PRO A C 1
ATOM 3534 O O . PRO A 1 445 ? 1.173 -9.564 10.794 1.00 83.00 445 PRO A O 1
ATOM 3537 N N . GLU A 1 446 ? 1.536 -8.432 8.892 1.00 84.00 446 GLU A N 1
ATOM 3538 C CA . GLU A 1 446 ? 2.809 -7.853 9.308 1.00 84.00 446 GLU A CA 1
ATOM 3539 C C . GLU A 1 446 ? 2.629 -6.824 10.432 1.00 84.00 446 GLU A C 1
ATOM 3541 O O . GLU A 1 446 ? 3.418 -6.795 11.374 1.00 84.00 446 GLU A O 1
ATOM 3546 N N . LEU A 1 447 ? 1.576 -6.006 10.376 1.00 83.06 447 LEU A N 1
ATOM 3547 C CA . LEU A 1 447 ? 1.275 -5.023 11.420 1.00 83.06 447 LEU A CA 1
ATOM 3548 C C . LEU A 1 447 ? 0.894 -5.689 12.750 1.00 83.06 447 LEU A C 1
ATOM 3550 O O . LEU A 1 447 ? 1.278 -5.195 13.810 1.00 83.06 447 LEU A O 1
ATOM 3554 N N . ILE A 1 448 ? 0.198 -6.829 12.704 1.00 77.38 448 ILE A N 1
ATOM 3555 C CA . ILE A 1 448 ? -0.141 -7.619 13.898 1.00 77.38 448 ILE A CA 1
ATOM 3556 C C . ILE A 1 448 ? 1.120 -8.182 14.556 1.00 77.38 448 ILE A C 1
ATOM 3558 O O . ILE A 1 448 ? 1.275 -8.063 15.771 1.00 77.38 448 ILE A O 1
ATOM 3562 N N . ASP A 1 449 ? 2.047 -8.738 13.772 1.00 75.31 449 ASP A N 1
ATOM 3563 C CA . ASP A 1 449 ? 3.316 -9.242 14.309 1.00 75.31 449 ASP A CA 1
ATOM 3564 C C . ASP A 1 449 ? 4.126 -8.118 14.982 1.00 75.31 449 ASP A C 1
ATOM 3566 O O . ASP A 1 449 ? 4.740 -8.327 16.029 1.00 75.31 449 ASP A O 1
ATOM 3570 N N . ARG A 1 450 ? 4.076 -6.896 14.434 1.00 72.56 450 ARG A N 1
ATOM 3571 C CA . ARG A 1 450 ? 4.779 -5.722 14.983 1.00 72.56 450 ARG A CA 1
ATOM 3572 C C . ARG A 1 450 ? 4.088 -5.059 16.166 1.00 72.56 450 ARG A C 1
ATOM 3574 O O . ARG A 1 450 ? 4.761 -4.380 16.937 1.00 72.56 450 ARG A O 1
ATOM 3581 N N . PHE A 1 451 ? 2.792 -5.278 16.365 1.00 67.50 451 PHE A N 1
ATOM 3582 C CA . PHE A 1 451 ? 2.105 -4.853 17.588 1.00 67.50 451 PHE A CA 1
ATOM 3583 C C . PHE A 1 451 ? 2.749 -5.479 18.843 1.00 67.50 451 PHE A C 1
ATOM 3585 O O . PHE A 1 451 ? 2.791 -4.855 19.901 1.00 67.50 451 PHE A O 1
ATOM 3592 N N . VAL A 1 452 ? 3.336 -6.676 18.712 1.00 59.41 452 VAL A N 1
ATOM 3593 C CA . VAL A 1 452 ? 4.062 -7.375 19.790 1.00 59.41 452 VAL A CA 1
ATOM 3594 C C . VAL A 1 452 ? 5.390 -6.692 20.148 1.00 59.41 452 VAL A C 1
ATOM 3596 O O . VAL A 1 452 ? 5.816 -6.749 21.303 1.00 59.41 452 VAL A O 1
ATOM 3599 N N . ASP A 1 453 ? 6.010 -6.004 19.184 1.00 56.38 453 ASP A N 1
ATOM 3600 C CA . ASP A 1 453 ? 7.298 -5.307 19.325 1.00 56.38 453 ASP A CA 1
ATOM 3601 C C . ASP A 1 453 ? 7.171 -3.923 20.014 1.00 56.38 453 ASP A C 1
ATOM 3603 O O . ASP A 1 453 ? 8.157 -3.193 20.092 1.00 56.38 453 ASP A O 1
ATOM 3607 N N . GLN A 1 454 ? 5.986 -3.576 20.546 1.00 62.06 454 GLN A N 1
ATOM 3608 C CA . GLN A 1 454 ? 5.709 -2.364 21.342 1.00 62.06 454 GLN A CA 1
ATOM 3609 C C . GLN A 1 454 ? 5.985 -1.030 20.623 1.00 62.06 454 GLN A C 1
ATOM 3611 O O . GLN A 1 454 ? 6.567 -0.121 21.207 1.00 62.06 454 GLN A O 1
ATOM 3616 N N . VAL A 1 455 ? 5.552 -0.889 19.366 1.00 63.03 455 VAL A N 1
ATOM 3617 C CA . VAL A 1 455 ? 5.483 0.438 18.726 1.00 63.03 455 VAL A CA 1
ATOM 3618 C C . VAL A 1 455 ? 4.267 1.185 19.273 1.00 63.03 455 VAL A C 1
ATOM 3620 O O . VAL A 1 455 ? 3.129 0.717 19.117 1.00 63.03 455 VAL A O 1
ATOM 3623 N N . ASP A 1 456 ? 4.493 2.338 19.899 1.00 65.00 456 ASP A N 1
ATOM 3624 C CA . ASP A 1 456 ? 3.417 3.141 20.464 1.00 65.00 456 ASP A CA 1
ATOM 3625 C C . ASP A 1 456 ? 2.510 3.667 19.332 1.00 65.00 456 ASP A C 1
ATOM 3627 O O . ASP A 1 456 ? 2.945 4.120 18.274 1.00 65.00 456 ASP A O 1
ATOM 3631 N N . GLY A 1 457 ? 1.192 3.542 19.508 1.00 68.44 457 GLY A N 1
ATOM 3632 C CA . GLY A 1 457 ? 0.207 3.978 18.510 1.00 68.44 457 GLY A CA 1
ATOM 3633 C C . GLY A 1 457 ? -0.074 3.004 17.355 1.00 68.44 457 GLY A C 1
ATOM 3634 O O . GLY A 1 457 ? -0.995 3.277 16.581 1.00 68.44 457 GLY A O 1
ATOM 3635 N N . MET A 1 458 ? 0.612 1.854 17.261 1.00 78.44 458 MET A N 1
ATOM 3636 C CA . MET A 1 458 ? 0.277 0.785 16.293 1.00 78.44 458 MET A CA 1
ATOM 3637 C C . MET A 1 458 ? -1.152 0.264 16.492 1.00 78.44 458 MET A C 1
ATOM 3639 O O . MET A 1 458 ? -1.872 -0.037 15.541 1.00 78.44 458 MET A O 1
ATOM 3643 N N . GLY A 1 459 ? -1.592 0.218 17.747 1.00 70.94 459 GLY A N 1
ATOM 3644 C CA . GLY A 1 459 ? -2.959 -0.125 18.108 1.00 70.94 459 GLY A CA 1
ATOM 3645 C C . GLY A 1 459 ? -4.013 0.750 17.430 1.00 70.94 459 GLY A C 1
ATOM 3646 O O . GLY A 1 459 ? -4.974 0.252 16.850 1.00 70.94 459 GLY A O 1
ATOM 3647 N N . ASP A 1 460 ? -3.791 2.060 17.423 1.00 75.19 460 ASP A N 1
ATOM 3648 C CA . ASP A 1 460 ? -4.696 3.004 16.774 1.00 75.19 460 ASP A CA 1
ATOM 3649 C C . ASP A 1 460 ? -4.649 2.898 15.243 1.00 75.19 460 ASP A C 1
ATOM 3651 O O . ASP A 1 460 ? -5.645 3.190 14.585 1.00 75.19 460 ASP A O 1
ATOM 3655 N N . VAL A 1 461 ? -3.511 2.504 14.654 1.00 83.50 461 VAL A N 1
ATOM 3656 C CA . VAL A 1 461 ? -3.423 2.201 13.212 1.00 83.50 461 VAL A CA 1
ATOM 3657 C C . VAL A 1 461 ? -4.356 1.036 12.899 1.00 83.50 461 VAL A C 1
ATOM 3659 O O . VAL A 1 461 ? -5.208 1.158 12.021 1.00 83.50 461 VAL A O 1
ATOM 3662 N N . LEU A 1 462 ? -4.263 -0.047 13.673 1.00 80.94 462 LEU A N 1
ATOM 3663 C CA . LEU A 1 462 ? -5.115 -1.223 13.516 1.00 80.94 462 LEU A CA 1
ATOM 3664 C C . LEU A 1 462 ? -6.594 -0.877 13.701 1.00 80.94 462 LEU A C 1
ATOM 3666 O O . LEU A 1 462 ? -7.404 -1.303 12.889 1.00 80.94 462 LEU A O 1
ATOM 3670 N N . ILE A 1 463 ? -6.958 -0.053 14.689 1.00 78.50 463 ILE A N 1
ATOM 3671 C CA . ILE A 1 463 ? -8.341 0.426 14.841 1.00 78.50 463 ILE A CA 1
ATOM 3672 C C . ILE A 1 463 ? -8.771 1.209 13.590 1.00 78.50 463 ILE A C 1
ATOM 3674 O O . ILE A 1 463 ? -9.781 0.866 12.973 1.00 78.50 463 ILE A O 1
ATOM 3678 N N . ASN A 1 464 ? -7.996 2.216 13.170 1.00 82.00 464 ASN A N 1
ATOM 3679 C CA . ASN A 1 464 ? -8.343 3.102 12.050 1.00 82.00 464 ASN A CA 1
ATOM 3680 C C . ASN A 1 464 ? -8.451 2.397 10.691 1.00 82.00 464 ASN A C 1
ATOM 3682 O O . ASN A 1 464 ? -9.156 2.899 9.815 1.00 82.00 464 ASN A O 1
ATOM 3686 N N . MET A 1 465 ? -7.821 1.231 10.515 1.00 83.62 465 MET A N 1
ATOM 3687 C CA . MET A 1 465 ? -8.009 0.390 9.324 1.00 83.62 465 MET A CA 1
ATOM 3688 C C . MET A 1 465 ? -9.459 -0.080 9.148 1.00 83.62 465 MET A C 1
ATOM 3690 O O . MET A 1 465 ? -9.896 -0.305 8.022 1.00 83.62 465 MET A O 1
ATOM 3694 N N . PHE A 1 466 ? -10.202 -0.223 10.248 1.00 79.94 466 PHE A N 1
ATOM 3695 C CA . PHE A 1 466 ? -11.552 -0.794 10.261 1.00 79.94 466 PHE A CA 1
ATOM 3696 C C . PHE A 1 466 ? -12.645 0.205 10.644 1.00 79.94 466 PHE A C 1
ATOM 3698 O O . PHE A 1 466 ? -13.829 -0.104 10.502 1.00 79.94 466 PHE A O 1
ATOM 3705 N N . VAL A 1 467 ? -12.270 1.397 11.120 1.00 79.75 467 VAL A N 1
ATOM 3706 C CA . VAL A 1 467 ? -13.224 2.468 11.440 1.00 79.75 467 VAL A CA 1
ATOM 3707 C C . VAL A 1 467 ? -14.058 2.800 10.206 1.00 79.75 467 VAL A C 1
ATOM 3709 O O . VAL A 1 467 ? -13.514 3.092 9.145 1.00 79.75 467 VAL A O 1
ATOM 3712 N N . ASP A 1 468 ? -15.377 2.766 10.364 1.00 77.12 468 ASP A N 1
ATOM 3713 C CA . ASP A 1 468 ? -16.357 3.130 9.338 1.00 77.12 468 ASP A CA 1
ATOM 3714 C C . ASP A 1 468 ? -16.163 2.388 7.994 1.00 77.12 468 ASP A C 1
ATOM 3716 O O . ASP A 1 468 ? -16.298 2.953 6.904 1.00 77.12 468 ASP A O 1
ATOM 3720 N N . ASN A 1 469 ? -15.759 1.109 8.063 1.00 81.44 469 ASN A N 1
ATOM 3721 C CA . ASN A 1 469 ? -15.559 0.280 6.876 1.00 81.44 469 ASN A CA 1
ATOM 3722 C C . ASN A 1 469 ? -16.047 -1.156 7.057 1.00 81.44 469 ASN A C 1
ATOM 3724 O O . ASN A 1 469 ? -15.280 -2.112 7.221 1.00 81.44 469 ASN A O 1
ATOM 3728 N N . ARG A 1 470 ? -17.362 -1.329 6.911 1.00 82.56 470 ARG A N 1
ATOM 3729 C CA . ARG A 1 470 ? -18.004 -2.647 6.949 1.00 82.56 470 ARG A CA 1
ATOM 3730 C C . ARG A 1 470 ? -17.430 -3.656 5.954 1.00 82.56 470 ARG A C 1
ATOM 3732 O O . ARG A 1 470 ? -17.415 -4.850 6.248 1.00 82.56 470 ARG A O 1
ATOM 3739 N N . SER A 1 471 ? -16.966 -3.213 4.785 1.00 84.19 471 SER A N 1
ATOM 3740 C CA . SER A 1 471 ? -16.463 -4.126 3.751 1.00 84.19 471 SER A CA 1
ATOM 3741 C C . SER A 1 471 ? -15.166 -4.825 4.167 1.00 84.19 471 SER A C 1
ATOM 3743 O O . SER A 1 471 ? -15.019 -6.022 3.929 1.00 84.19 471 SER A O 1
ATOM 3745 N N . LEU A 1 472 ? -14.264 -4.107 4.844 1.00 83.25 472 LEU A N 1
ATOM 3746 C CA . LEU A 1 472 ? -13.019 -4.677 5.358 1.00 83.25 472 LEU A CA 1
ATOM 3747 C C . LEU A 1 472 ? -13.260 -5.526 6.606 1.00 83.25 472 LEU A C 1
ATOM 3749 O O . LEU A 1 472 ? -12.670 -6.599 6.719 1.00 83.25 472 LEU A O 1
ATOM 3753 N N . CYS A 1 473 ? -14.182 -5.122 7.488 1.00 82.25 473 CYS A N 1
ATOM 3754 C CA . CYS A 1 473 ? -14.554 -5.914 8.668 1.00 82.25 473 CYS A CA 1
ATOM 3755 C C . CYS A 1 473 ? -15.108 -7.305 8.315 1.00 82.25 473 CYS A C 1
ATOM 3757 O O . CYS A 1 473 ? -14.993 -8.230 9.111 1.00 82.25 473 CYS A O 1
ATOM 3759 N N . LEU A 1 474 ? -15.698 -7.484 7.130 1.00 82.75 474 LEU A N 1
ATOM 3760 C CA . LEU A 1 474 ? -16.162 -8.794 6.653 1.00 82.75 474 LEU A CA 1
ATOM 3761 C C . LEU A 1 474 ? -15.043 -9.657 6.050 1.00 82.75 474 LEU A C 1
ATOM 3763 O O . LEU A 1 474 ? -15.206 -10.868 5.928 1.00 82.75 474 LEU A O 1
ATOM 3767 N N . CYS A 1 475 ? -13.925 -9.045 5.664 1.00 84.56 475 CYS A N 1
ATOM 3768 C CA . CYS A 1 475 ? -12.813 -9.702 4.976 1.00 84.56 475 CYS A CA 1
ATOM 3769 C C . CYS A 1 475 ? -11.628 -10.014 5.901 1.00 84.56 475 CYS A C 1
ATOM 3771 O O . CYS A 1 475 ? -10.598 -10.484 5.418 1.00 84.56 475 CYS A O 1
ATOM 3773 N N . VAL A 1 476 ? -11.740 -9.743 7.207 1.00 83.25 476 VAL A N 1
ATOM 3774 C CA . VAL A 1 476 ? -10.655 -10.000 8.163 1.00 83.25 476 VAL A CA 1
ATOM 3775 C C . VAL A 1 476 ? -10.353 -11.501 8.206 1.00 83.25 476 VAL A C 1
ATOM 3777 O O . VAL A 1 476 ? -11.268 -12.296 8.431 1.00 83.25 476 VAL A O 1
ATOM 3780 N N . PRO A 1 477 ? -9.091 -11.918 8.001 1.00 84.44 477 PRO A N 1
ATOM 3781 C CA . PRO A 1 477 ? -8.734 -13.325 8.064 1.00 84.44 477 PRO A CA 1
ATOM 3782 C C . PRO A 1 477 ? -8.861 -13.848 9.499 1.00 84.44 477 PRO A C 1
ATOM 3784 O O . PRO A 1 477 ? -8.417 -13.200 10.443 1.00 84.44 477 PRO A O 1
ATOM 3787 N N . ASP A 1 478 ? -9.389 -15.063 9.653 1.00 84.56 478 ASP A N 1
ATOM 3788 C CA . ASP A 1 478 ? -9.554 -15.740 10.953 1.00 84.56 478 ASP A CA 1
ATOM 3789 C C . ASP A 1 478 ? -8.240 -15.759 11.761 1.00 84.56 478 ASP A C 1
ATOM 3791 O O . ASP A 1 478 ? -8.206 -15.431 12.945 1.00 84.56 478 ASP A O 1
ATOM 3795 N N . GLN A 1 479 ? -7.111 -16.003 11.085 1.00 83.19 479 GLN A N 1
ATOM 3796 C CA . GLN A 1 479 ? -5.771 -15.988 11.686 1.00 83.19 479 GLN A CA 1
ATOM 3797 C C . GLN A 1 479 ? -5.437 -14.672 12.407 1.00 83.19 479 GLN A C 1
ATOM 3799 O O . GLN A 1 479 ? -4.781 -14.703 13.448 1.00 83.19 479 GLN A O 1
ATOM 3804 N N . ALA A 1 480 ? -5.900 -13.528 11.891 1.00 81.06 480 ALA A N 1
ATOM 3805 C CA . ALA A 1 480 ? -5.682 -12.231 12.526 1.00 81.06 480 ALA A CA 1
ATOM 3806 C C . ALA A 1 480 ? -6.475 -12.110 13.834 1.00 81.06 480 ALA A C 1
ATOM 3808 O O . ALA A 1 480 ? -5.916 -11.696 14.847 1.00 81.06 480 ALA A O 1
ATOM 3809 N N . ILE A 1 481 ? -7.747 -12.525 13.844 1.00 85.50 481 ILE A N 1
ATOM 3810 C CA . ILE A 1 481 ? -8.587 -12.505 15.053 1.00 85.50 481 ILE A CA 1
ATOM 3811 C C . ILE A 1 481 ? -8.004 -13.426 16.131 1.00 85.50 481 ILE A C 1
ATOM 3813 O O . ILE A 1 481 ? -7.906 -13.034 17.294 1.00 85.50 481 ILE A O 1
ATOM 3817 N N . TRP A 1 482 ? -7.529 -14.611 15.742 1.00 86.31 482 TRP A N 1
ATOM 3818 C CA . TRP A 1 482 ? -6.823 -15.525 16.642 1.00 86.31 482 TRP A CA 1
ATOM 3819 C C . TRP A 1 482 ? -5.535 -14.927 17.215 1.00 86.31 482 TRP A C 1
ATOM 3821 O O . TRP A 1 482 ? -5.258 -15.094 18.405 1.00 86.31 482 TRP A O 1
ATOM 3831 N N . ALA A 1 483 ? -4.754 -14.213 16.402 1.00 80.56 483 ALA A N 1
ATOM 3832 C CA . ALA A 1 483 ? -3.545 -13.535 16.859 1.00 80.56 483 ALA A CA 1
ATOM 3833 C C . ALA A 1 483 ? -3.867 -12.424 17.874 1.00 80.56 483 ALA A C 1
ATOM 3835 O O . ALA A 1 483 ? -3.264 -12.396 18.949 1.00 80.56 483 ALA A O 1
ATOM 3836 N N . PHE A 1 484 ? -4.871 -11.583 17.595 1.00 81.69 484 PHE A N 1
ATOM 3837 C CA . PHE A 1 484 ? -5.360 -10.580 18.548 1.00 81.69 484 PHE A CA 1
ATOM 3838 C C . PHE A 1 484 ? -5.857 -11.208 19.848 1.00 81.69 484 PHE A C 1
ATOM 3840 O O . PHE A 1 484 ? -5.526 -10.720 20.928 1.00 81.69 484 PHE A O 1
ATOM 3847 N N . MET A 1 485 ? -6.602 -12.313 19.766 1.00 87.31 485 MET A N 1
ATOM 3848 C CA . MET A 1 485 ? -7.112 -12.994 20.955 1.00 87.31 485 MET A CA 1
ATOM 3849 C C . MET A 1 485 ? -5.985 -13.586 21.805 1.00 87.31 485 MET A C 1
ATOM 3851 O O . MET A 1 485 ? -5.985 -13.456 23.028 1.00 87.31 485 MET A O 1
ATOM 3855 N N . LYS A 1 486 ? -4.974 -14.181 21.165 1.00 84.19 486 LYS A N 1
ATOM 3856 C CA . LYS A 1 486 ? -3.784 -14.692 21.851 1.00 84.19 486 LYS A CA 1
ATOM 3857 C C . LYS A 1 486 ? -3.009 -13.574 22.549 1.00 84.19 486 LYS A C 1
ATOM 3859 O O . LYS A 1 486 ? -2.546 -13.767 23.672 1.00 84.19 486 LYS A O 1
ATOM 3864 N N . LEU A 1 487 ? -2.881 -12.412 21.907 1.00 79.31 487 LEU A N 1
ATOM 3865 C CA . LEU A 1 487 ? -2.251 -11.235 22.504 1.00 79.31 487 LEU A CA 1
ATOM 3866 C C . LEU A 1 487 ? -3.044 -10.719 23.702 1.00 79.31 487 LEU A C 1
ATOM 3868 O O . LEU A 1 487 ? -2.458 -10.493 24.761 1.00 79.31 487 LEU A O 1
ATOM 3872 N N . LEU A 1 488 ? -4.368 -10.617 23.567 1.00 85.69 488 LEU A N 1
ATOM 3873 C CA . LEU A 1 488 ? -5.250 -10.239 24.665 1.00 85.69 488 LEU A CA 1
ATOM 3874 C C . LEU A 1 488 ? -5.093 -11.201 25.851 1.00 85.69 488 LEU A C 1
ATOM 3876 O O . LEU A 1 488 ? -4.873 -10.754 26.972 1.00 85.69 488 LEU A O 1
ATOM 3880 N N . ASN A 1 489 ? -5.109 -12.514 25.604 1.00 87.19 489 ASN A N 1
ATOM 3881 C CA . ASN A 1 489 ? -4.952 -13.534 26.644 1.00 87.19 489 ASN A CA 1
ATOM 3882 C C . ASN A 1 489 ? -3.611 -13.412 27.385 1.00 87.19 489 ASN A C 1
ATOM 3884 O O . ASN A 1 489 ? -3.570 -13.556 28.605 1.00 87.19 489 ASN A O 1
ATOM 3888 N N . ASN A 1 490 ? -2.523 -13.102 26.674 1.00 82.94 490 ASN A N 1
ATOM 3889 C CA . ASN A 1 490 ? -1.212 -12.894 27.290 1.00 82.94 490 ASN A CA 1
ATOM 3890 C C . ASN A 1 490 ? -1.182 -11.636 28.172 1.00 82.94 490 ASN A C 1
ATOM 3892 O O . ASN A 1 490 ? -0.722 -11.706 29.309 1.00 82.94 490 ASN A O 1
ATOM 3896 N N . HIS A 1 491 ? -1.703 -10.503 27.685 1.00 82.19 491 HIS A N 1
ATOM 3897 C CA . HIS A 1 491 ? -1.732 -9.256 28.459 1.00 82.19 491 HIS A CA 1
ATOM 3898 C C . HIS A 1 491 ? -2.657 -9.344 29.679 1.00 82.19 491 HIS A C 1
ATOM 3900 O O . HIS A 1 491 ? -2.315 -8.839 30.747 1.00 82.19 491 HIS A O 1
ATOM 3906 N N . VAL A 1 492 ? -3.802 -10.020 29.553 1.00 84.75 492 VAL A N 1
ATOM 3907 C CA . VAL A 1 492 ? -4.703 -10.280 30.685 1.00 84.75 492 VAL A CA 1
ATOM 3908 C C . VAL A 1 492 ? -4.055 -11.252 31.679 1.00 84.75 492 VAL A C 1
ATOM 3910 O O . VAL A 1 492 ? -4.176 -11.065 32.889 1.00 84.75 492 VAL A O 1
ATOM 3913 N N . GLY A 1 493 ? -3.302 -12.245 31.194 1.00 84.44 493 GLY A N 1
ATOM 3914 C CA . GLY A 1 493 ? -2.470 -13.115 32.028 1.00 84.44 493 GLY A CA 1
ATOM 3915 C C . GLY A 1 493 ? -1.435 -12.333 32.844 1.00 84.44 493 GLY A C 1
ATOM 3916 O O . GLY A 1 493 ? -1.338 -12.536 34.053 1.00 84.44 493 GLY A O 1
ATOM 3917 N N . ASP A 1 494 ? -0.735 -11.382 32.217 1.00 80.75 494 ASP A N 1
ATOM 3918 C CA . ASP A 1 494 ? 0.223 -10.489 32.886 1.00 80.75 494 ASP A CA 1
ATOM 3919 C C . ASP A 1 494 ? -0.456 -9.566 33.926 1.00 80.75 494 ASP A C 1
ATOM 3921 O O . ASP A 1 494 ? 0.152 -9.242 34.950 1.00 80.75 494 ASP A O 1
ATOM 3925 N N . LEU A 1 495 ? -1.718 -9.157 33.711 1.00 81.31 495 LEU A N 1
ATOM 3926 C CA . LEU A 1 495 ? -2.500 -8.410 34.710 1.00 81.31 495 LEU A CA 1
ATOM 3927 C C . LEU A 1 495 ? -2.906 -9.281 35.908 1.00 81.31 495 LEU A C 1
ATOM 3929 O O . LEU A 1 495 ? -2.839 -8.821 37.048 1.00 81.31 495 LEU A O 1
ATOM 3933 N N . ARG A 1 496 ? -3.313 -10.532 35.662 1.00 81.38 496 ARG A N 1
ATOM 3934 C CA . ARG A 1 496 ? -3.735 -11.488 36.702 1.00 81.38 496 ARG A CA 1
ATOM 3935 C C . ARG A 1 496 ? -2.572 -12.018 37.533 1.00 81.38 496 ARG A C 1
ATOM 3937 O O . ARG A 1 496 ? -2.701 -12.210 38.741 1.00 81.38 496 ARG A O 1
ATOM 3944 N N . HIS A 1 497 ? -1.440 -12.271 36.886 1.00 79.75 497 HIS A N 1
ATOM 3945 C CA . HIS A 1 497 ? -0.235 -12.822 37.496 1.00 79.75 497 HIS A CA 1
ATOM 3946 C C . HIS A 1 497 ? 0.947 -11.886 37.243 1.00 79.75 497 HIS A C 1
ATOM 3948 O O . HIS A 1 497 ? 1.811 -12.162 36.410 1.00 79.75 497 HIS A O 1
ATOM 3954 N N . PRO A 1 498 ? 0.989 -10.756 37.962 1.00 68.81 498 PRO A N 1
ATOM 3955 C CA . PRO A 1 498 ? 1.980 -9.727 37.726 1.00 68.81 498 PRO A CA 1
ATOM 3956 C C . PRO A 1 498 ? 3.371 -10.215 38.130 1.00 68.81 498 PRO A C 1
ATOM 3958 O O . PRO A 1 498 ? 3.662 -10.396 39.312 1.00 68.81 498 PRO A O 1
ATOM 3961 N N . ASP A 1 499 ? 4.241 -10.394 37.141 1.00 66.56 499 ASP A N 1
ATOM 3962 C CA . ASP A 1 499 ? 5.645 -10.734 37.355 1.00 66.56 499 ASP A CA 1
ATOM 3963 C C . ASP A 1 499 ? 6.422 -9.484 37.824 1.00 66.56 499 ASP A C 1
ATOM 3965 O O . ASP A 1 499 ? 6.551 -8.522 37.057 1.00 66.56 499 ASP A O 1
ATOM 3969 N N . PRO A 1 500 ? 6.968 -9.459 39.056 1.00 58.75 500 PRO A N 1
ATOM 3970 C CA . PRO A 1 500 ? 7.709 -8.308 39.573 1.00 58.75 500 PRO A CA 1
ATOM 3971 C C . PRO A 1 500 ? 8.991 -7.997 38.782 1.00 58.75 500 PRO A C 1
ATOM 3973 O O . PRO A 1 500 ? 9.519 -6.894 38.912 1.00 58.75 500 PRO A O 1
ATOM 3976 N N . ALA A 1 501 ? 9.487 -8.921 37.948 1.00 54.56 501 ALA A N 1
ATOM 3977 C CA . ALA A 1 501 ? 10.636 -8.685 37.072 1.00 54.56 501 ALA A CA 1
ATOM 3978 C C . ALA A 1 501 ? 10.277 -7.947 35.763 1.00 54.56 501 ALA A C 1
ATOM 3980 O O . ALA A 1 501 ? 11.171 -7.444 35.078 1.00 54.56 501 ALA A O 1
ATOM 3981 N N . LYS A 1 502 ? 8.988 -7.857 35.400 1.00 56.78 502 LYS A N 1
ATOM 3982 C CA . LYS A 1 502 ? 8.508 -7.199 34.175 1.00 56.78 502 LYS A CA 1
ATOM 3983 C C . LYS A 1 502 ? 7.740 -5.920 34.525 1.00 56.78 502 LYS A C 1
ATOM 3985 O O . LYS A 1 502 ? 6.554 -5.956 34.838 1.00 56.78 502 LYS A O 1
ATOM 3990 N N . HIS A 1 503 ? 8.379 -4.755 34.400 1.00 50.12 503 HIS A N 1
ATOM 3991 C CA . HIS A 1 503 ? 7.706 -3.446 34.467 1.00 50.12 503 HIS A CA 1
ATOM 3992 C C . HIS A 1 503 ? 6.795 -3.221 33.235 1.00 50.12 503 HIS A C 1
ATOM 3994 O O . HIS A 1 503 ? 7.145 -2.461 32.339 1.00 50.12 503 HIS A O 1
ATOM 4000 N N . ARG A 1 504 ? 5.656 -3.929 33.140 1.00 56.38 504 ARG A N 1
ATOM 4001 C CA . ARG A 1 504 ? 4.792 -3.954 31.932 1.00 56.38 504 ARG A CA 1
ATOM 4002 C C . ARG A 1 504 ? 3.299 -3.687 32.162 1.00 56.38 504 ARG A C 1
ATOM 4004 O O . ARG A 1 504 ? 2.530 -3.758 31.204 1.00 56.38 504 ARG A O 1
ATOM 4011 N N . ARG A 1 505 ? 2.859 -3.378 33.389 1.00 55.19 505 ARG A N 1
ATOM 4012 C CA . ARG A 1 505 ? 1.418 -3.254 33.704 1.00 55.19 505 ARG A CA 1
ATOM 4013 C C . ARG A 1 505 ? 0.700 -2.155 32.903 1.00 55.19 505 ARG A C 1
ATOM 4015 O O . ARG A 1 505 ? -0.314 -2.448 32.281 1.00 55.19 505 ARG A O 1
ATOM 4022 N N . SER A 1 506 ? 1.254 -0.941 32.829 1.00 57.47 506 SER A N 1
ATOM 4023 C CA . SER A 1 506 ? 0.643 0.173 32.079 1.00 57.47 506 SER A CA 1
ATOM 4024 C C . SER A 1 506 ? 0.577 -0.089 30.570 1.00 57.47 506 SER A C 1
ATOM 4026 O O . SER A 1 506 ? -0.450 0.143 29.941 1.00 57.47 506 SER A O 1
ATOM 4028 N N . SER A 1 507 ? 1.650 -0.641 29.999 1.00 66.75 507 SER A N 1
ATOM 4029 C CA . SER A 1 507 ? 1.708 -1.041 28.586 1.00 66.75 507 SER A CA 1
ATOM 4030 C C . SER A 1 507 ? 0.679 -2.135 28.261 1.00 66.75 507 SER A C 1
ATOM 4032 O O . SER A 1 507 ? 0.011 -2.065 27.233 1.00 66.75 507 SER A O 1
ATOM 4034 N N . SER A 1 508 ? 0.471 -3.093 29.172 1.00 72.38 508 SER A N 1
ATOM 4035 C CA . SER A 1 508 ? -0.522 -4.162 28.990 1.00 72.38 508 SER A CA 1
ATOM 4036 C C . SER A 1 508 ? -1.961 -3.649 29.079 1.00 72.38 508 SER A C 1
ATOM 4038 O O . SER A 1 508 ? -2.786 -4.037 28.258 1.00 72.38 508 SER A O 1
ATOM 4040 N N . SER A 1 509 ? -2.256 -2.738 30.013 1.00 76.38 509 SER A N 1
ATOM 4041 C CA . SER A 1 509 ? -3.579 -2.104 30.146 1.00 76.38 509 SER A CA 1
ATOM 4042 C C . SER A 1 509 ? -3.963 -1.311 28.883 1.00 76.38 509 SER A C 1
ATOM 4044 O O . SER A 1 509 ? -5.050 -1.494 28.327 1.00 76.38 509 SER A O 1
ATOM 4046 N N . ASN A 1 510 ? -3.027 -0.526 28.335 1.00 76.62 510 ASN A N 1
ATOM 4047 C CA . ASN A 1 510 ? -3.231 0.200 27.075 1.00 76.62 510 ASN A CA 1
ATOM 4048 C C . ASN A 1 510 ? -3.458 -0.745 25.883 1.00 76.62 510 ASN A C 1
ATOM 4050 O O . ASN A 1 510 ? -4.362 -0.517 25.072 1.00 76.62 510 ASN A O 1
ATOM 4054 N N . ALA A 1 511 ? -2.673 -1.824 25.786 1.00 74.00 511 ALA A N 1
ATOM 4055 C CA . ALA A 1 511 ? -2.823 -2.823 24.730 1.00 74.00 511 ALA A CA 1
ATOM 4056 C C . ALA A 1 511 ? -4.194 -3.516 24.795 1.00 74.00 511 ALA A C 1
ATOM 4058 O O . ALA A 1 511 ? -4.865 -3.648 23.772 1.00 74.00 511 ALA A O 1
ATOM 4059 N N . ILE A 1 512 ? -4.649 -3.887 25.996 1.00 83.62 512 ILE A N 1
ATOM 4060 C CA . ILE A 1 512 ? -5.976 -4.471 26.225 1.00 83.62 512 ILE A CA 1
ATOM 4061 C C . ILE A 1 512 ? -7.074 -3.508 25.773 1.00 83.62 512 ILE A C 1
ATOM 4063 O O . ILE A 1 512 ? -7.938 -3.899 24.991 1.00 83.62 512 ILE A O 1
ATOM 4067 N N . SER A 1 513 ? -7.028 -2.249 26.217 1.00 83.25 513 SER A N 1
ATOM 4068 C CA . SER A 1 513 ? -8.031 -1.240 25.850 1.00 83.25 513 SER A CA 1
ATOM 4069 C C . SER A 1 513 ? -8.126 -1.064 24.330 1.00 83.25 513 SER A C 1
ATOM 4071 O O . SER A 1 513 ? -9.218 -1.064 23.763 1.00 83.25 513 SER A O 1
ATOM 4073 N N . THR A 1 514 ? -6.974 -1.025 23.659 1.00 80.31 514 THR A N 1
ATOM 4074 C CA . THR A 1 514 ? -6.882 -0.932 22.198 1.00 80.31 514 THR A CA 1
ATOM 4075 C C . THR A 1 514 ? -7.512 -2.144 21.506 1.00 80.31 514 THR A C 1
ATOM 4077 O O . THR A 1 514 ? -8.329 -1.982 20.601 1.00 80.31 514 THR A O 1
ATOM 4080 N N . ILE A 1 515 ? -7.159 -3.365 21.924 1.00 83.31 515 ILE A N 1
ATOM 4081 C CA . ILE A 1 515 ? -7.692 -4.594 21.316 1.00 83.31 515 ILE A CA 1
ATOM 4082 C C . ILE A 1 515 ? -9.213 -4.675 21.513 1.00 83.31 515 ILE A C 1
ATOM 4084 O O . ILE A 1 515 ? -9.940 -5.028 20.584 1.00 83.31 515 ILE A O 1
ATOM 4088 N N . MET A 1 516 ? -9.709 -4.308 22.697 1.00 87.50 516 MET A N 1
ATOM 4089 C CA . MET A 1 516 ? -11.144 -4.319 22.994 1.00 87.50 516 MET A CA 1
ATOM 4090 C C . MET A 1 516 ? -11.907 -3.267 22.175 1.00 87.50 516 MET A C 1
ATOM 4092 O O . MET A 1 516 ? -12.998 -3.553 21.679 1.00 87.50 516 MET A O 1
ATOM 4096 N N . GLU A 1 517 ? -11.333 -2.079 21.961 1.00 85.25 517 GLU A N 1
ATOM 4097 C CA . GLU A 1 517 ? -11.922 -1.070 21.070 1.00 85.25 517 GLU A CA 1
ATOM 4098 C C . GLU A 1 517 ? -11.908 -1.536 19.605 1.00 85.25 517 GLU A C 1
ATOM 4100 O O . GLU A 1 517 ? -12.910 -1.384 18.904 1.00 85.25 517 GLU A O 1
ATOM 4105 N N . PHE A 1 518 ? -10.832 -2.188 19.149 1.00 83.50 518 PHE A N 1
ATOM 4106 C CA . PHE A 1 518 ? -10.792 -2.826 17.829 1.00 83.50 518 PHE A CA 1
ATOM 4107 C C . PHE A 1 518 ? -11.929 -3.847 17.664 1.00 83.50 518 PHE A C 1
ATOM 4109 O O . PHE A 1 518 ? -12.675 -3.784 16.686 1.00 83.50 518 PHE A O 1
ATOM 4116 N N . PHE A 1 519 ? -12.124 -4.741 18.636 1.00 87.50 519 PHE A N 1
ATOM 4117 C CA . PHE A 1 519 ? -13.209 -5.724 18.608 1.00 87.50 519 PHE A CA 1
ATOM 4118 C C . PHE A 1 519 ? -14.597 -5.083 18.552 1.00 87.50 519 PHE A C 1
ATOM 4120 O O . PHE A 1 519 ? -15.463 -5.551 17.809 1.00 87.50 519 PHE A O 1
ATOM 4127 N N . LYS A 1 520 ? -14.804 -3.973 19.264 1.00 86.75 520 LYS A N 1
ATOM 4128 C CA . LYS A 1 520 ? -16.052 -3.206 19.197 1.00 86.75 520 LYS A CA 1
ATOM 4129 C C . LYS A 1 520 ? -16.315 -2.664 17.787 1.00 86.75 520 LYS A C 1
ATOM 4131 O O . LYS A 1 520 ? -17.424 -2.829 17.278 1.00 86.75 520 LYS A O 1
ATOM 4136 N N . ARG A 1 521 ? -15.303 -2.085 17.128 1.00 83.69 521 ARG A N 1
ATOM 4137 C CA . ARG A 1 521 ? -15.408 -1.599 15.733 1.00 83.69 521 ARG A CA 1
ATOM 4138 C C . ARG A 1 521 ? -15.577 -2.730 14.719 1.00 83.69 521 ARG A C 1
ATOM 4140 O O . ARG A 1 521 ? -16.295 -2.574 13.737 1.00 83.69 521 ARG A O 1
ATOM 4147 N N . TYR A 1 522 ? -14.956 -3.878 14.971 1.00 85.44 522 TYR A N 1
ATOM 4148 C CA . TYR A 1 522 ? -15.097 -5.077 14.147 1.00 85.44 522 TYR A CA 1
ATOM 4149 C C . TYR A 1 522 ? -16.522 -5.658 14.190 1.00 85.44 522 TYR A C 1
ATOM 4151 O O . TYR A 1 522 ? -17.020 -6.159 13.176 1.00 85.44 522 TYR A O 1
ATOM 4159 N N . ILE A 1 523 ? -17.186 -5.579 15.349 1.00 85.75 523 ILE A N 1
ATOM 4160 C CA . ILE A 1 523 ? -18.566 -6.043 15.541 1.00 85.75 523 ILE A CA 1
ATOM 4161 C C . ILE A 1 523 ? -19.591 -5.051 14.978 1.00 85.75 523 ILE A C 1
ATOM 4163 O O . ILE A 1 523 ? -20.538 -5.479 14.315 1.00 85.75 523 ILE A O 1
ATOM 4167 N N . ILE A 1 524 ? -19.418 -3.754 15.250 1.00 84.19 524 ILE A N 1
ATOM 4168 C CA . ILE A 1 524 ? -20.335 -2.684 14.828 1.00 84.19 524 ILE A CA 1
ATOM 4169 C C . ILE A 1 524 ? -19.601 -1.705 13.893 1.00 84.19 524 ILE A C 1
ATOM 4171 O O . ILE A 1 524 ? -19.294 -0.579 14.297 1.00 84.19 524 ILE A O 1
ATOM 4175 N N . PRO A 1 525 ? -19.292 -2.101 12.645 1.00 79.25 525 PRO A N 1
ATOM 4176 C CA . PRO A 1 525 ? -18.874 -1.136 11.640 1.00 79.25 525 PRO A CA 1
ATOM 4177 C C . PRO A 1 525 ? -20.062 -0.241 11.252 1.00 79.25 525 PRO A C 1
ATOM 4179 O O . PRO A 1 525 ? -21.182 -0.730 11.095 1.00 79.25 525 PRO A O 1
ATOM 4182 N N . ASP A 1 526 ? -19.825 1.061 11.071 1.00 73.94 526 ASP A N 1
ATOM 4183 C CA . ASP A 1 526 ? -20.837 2.028 10.606 1.00 73.94 526 ASP A CA 1
ATOM 4184 C C . ASP A 1 526 ? -22.106 2.089 11.484 1.00 73.94 526 ASP A C 1
ATOM 4186 O O . ASP A 1 526 ? -23.218 2.218 10.974 1.00 73.94 526 ASP A O 1
ATOM 4190 N N . GLU A 1 527 ? -21.957 1.928 12.805 1.00 78.38 527 GLU A N 1
ATOM 4191 C CA . GLU A 1 527 ? -23.066 1.903 13.781 1.00 78.38 527 GLU A CA 1
ATOM 4192 C C . GLU A 1 527 ? -24.085 0.757 13.580 1.00 78.38 527 GLU A C 1
ATOM 4194 O O . GLU A 1 527 ? -25.130 0.729 14.230 1.00 78.38 527 GLU A O 1
ATOM 4199 N N . ALA A 1 528 ? -23.777 -0.237 12.736 1.00 82.31 528 ALA A N 1
ATOM 4200 C CA . ALA A 1 528 ? -24.640 -1.388 12.476 1.00 82.31 528 ALA A CA 1
ATOM 4201 C C . ALA A 1 528 ? -23.963 -2.722 12.860 1.00 82.31 528 ALA A C 1
ATOM 4203 O O . ALA A 1 528 ? -22.884 -3.032 12.351 1.00 82.31 528 ALA A O 1
ATOM 4204 N N . PRO A 1 529 ? -24.590 -3.570 13.701 1.00 84.62 529 PRO A N 1
ATOM 4205 C CA . PRO A 1 529 ? -23.991 -4.834 14.117 1.00 84.62 529 PRO A CA 1
ATOM 4206 C C . PRO A 1 529 ? -23.915 -5.850 12.972 1.00 84.62 529 PRO A C 1
ATOM 4208 O O . PRO A 1 529 ? -24.864 -6.055 12.205 1.00 84.62 529 PRO A O 1
ATOM 4211 N N . VAL A 1 530 ? -22.788 -6.554 12.893 1.00 86.75 530 VAL A N 1
ATOM 4212 C CA . VAL A 1 530 ? -22.575 -7.678 11.978 1.00 86.75 530 VAL A CA 1
ATOM 4213 C C . VAL A 1 530 ? -22.687 -8.991 12.755 1.00 86.75 530 VAL A C 1
ATOM 4215 O O . VAL A 1 530 ? -21.730 -9.435 13.388 1.00 86.75 530 VAL A O 1
ATOM 4218 N N . LYS A 1 531 ? -23.845 -9.661 12.652 1.00 86.44 531 LYS A N 1
ATOM 4219 C CA . LYS A 1 531 ? -24.143 -10.905 13.397 1.00 86.44 531 LYS A CA 1
ATOM 4220 C C . LYS A 1 531 ? -23.106 -12.017 13.207 1.00 86.44 531 LYS A C 1
ATOM 4222 O O . LYS A 1 531 ? -22.776 -12.723 14.154 1.00 86.44 531 LYS A O 1
ATOM 4227 N N . ALA A 1 532 ? -22.557 -12.160 12.000 1.00 85.88 532 ALA A N 1
ATOM 4228 C CA . ALA A 1 532 ? -21.512 -13.149 11.728 1.00 85.88 532 ALA A CA 1
ATOM 4229 C C . ALA A 1 532 ? -20.246 -12.893 12.568 1.00 85.88 532 ALA A C 1
ATOM 4231 O O . ALA A 1 532 ? -19.728 -13.818 13.189 1.00 85.88 532 ALA A O 1
ATOM 4232 N N . ASN A 1 533 ? -19.809 -11.632 12.646 1.00 87.81 533 ASN A N 1
ATOM 4233 C CA . ASN A 1 533 ? -18.642 -11.212 13.420 1.00 87.81 533 ASN A CA 1
ATOM 4234 C C . ASN A 1 533 ? -18.897 -11.350 14.927 1.00 87.81 533 ASN A C 1
ATOM 4236 O O . ASN A 1 533 ? -18.013 -11.813 15.642 1.00 87.81 533 ASN A O 1
ATOM 4240 N N . GLN A 1 534 ? -20.110 -11.023 15.396 1.00 89.56 534 GLN A N 1
ATOM 4241 C CA . GLN A 1 534 ? -20.529 -11.214 16.793 1.00 89.56 534 GLN A CA 1
ATOM 4242 C C . GLN A 1 534 ? -20.369 -12.671 17.235 1.00 89.56 534 GLN A C 1
ATOM 4244 O O . GLN A 1 534 ? -19.654 -12.955 18.193 1.00 89.56 534 GLN A O 1
ATOM 4249 N N . VAL A 1 535 ? -20.997 -13.602 16.507 1.00 88.88 535 VAL A N 1
ATOM 4250 C CA . VAL A 1 535 ? -20.962 -15.034 16.843 1.00 88.88 535 VAL A CA 1
ATOM 4251 C C . VAL A 1 535 ? -19.546 -15.593 16.734 1.00 88.88 535 VAL A C 1
ATOM 4253 O O . VAL A 1 535 ? -19.134 -16.396 17.569 1.00 88.88 535 VAL A O 1
ATOM 4256 N N . HIS A 1 536 ? -18.802 -15.183 15.706 1.00 88.81 536 HIS A N 1
ATOM 4257 C CA . HIS A 1 536 ? -17.445 -15.659 15.476 1.00 88.81 536 HIS A CA 1
ATOM 4258 C C . HIS A 1 536 ? -16.481 -15.202 16.575 1.00 88.81 536 HIS A C 1
ATOM 4260 O O . HIS A 1 536 ? -15.798 -16.036 17.169 1.00 88.81 536 HIS A O 1
ATOM 4266 N N . LEU A 1 537 ? -16.473 -13.906 16.904 1.00 89.75 537 LEU A N 1
ATOM 4267 C CA . LEU A 1 537 ? -15.602 -13.373 17.947 1.00 89.75 537 LEU A CA 1
ATOM 4268 C C . LEU A 1 537 ? -15.966 -13.934 19.325 1.00 89.75 537 LEU A C 1
ATOM 4270 O O . LEU A 1 537 ? -15.068 -14.294 20.084 1.00 89.75 537 LEU A O 1
ATOM 4274 N N . PHE A 1 538 ? -17.261 -14.069 19.627 1.00 90.38 538 PHE A N 1
ATOM 4275 C CA . PHE A 1 538 ? -17.719 -14.674 20.877 1.00 90.38 538 PHE A CA 1
ATOM 4276 C C . PHE A 1 538 ? -17.244 -16.130 21.014 1.00 90.38 538 PHE A C 1
ATOM 4278 O O . PHE A 1 538 ? -16.713 -16.510 22.057 1.00 90.38 538 PHE A O 1
ATOM 4285 N N . ALA A 1 539 ? -17.345 -16.929 19.946 1.00 89.69 539 ALA A N 1
ATOM 4286 C CA . ALA A 1 539 ? -16.880 -18.318 19.939 1.00 89.69 539 ALA A CA 1
ATOM 4287 C C . ALA A 1 539 ? -15.355 -18.451 20.116 1.00 89.69 539 ALA A C 1
ATOM 4289 O O . ALA A 1 539 ? -14.883 -19.423 20.704 1.00 89.69 539 ALA A O 1
ATOM 4290 N N . ILE A 1 540 ? -14.573 -17.492 19.610 1.00 90.50 540 ILE A N 1
ATOM 4291 C CA . ILE A 1 540 ? -13.118 -17.461 19.815 1.00 90.50 540 ILE A CA 1
ATOM 4292 C C . ILE A 1 540 ? -12.792 -17.020 21.248 1.00 90.50 540 ILE A C 1
ATOM 4294 O O . ILE A 1 540 ? -11.945 -17.632 21.889 1.00 90.50 540 ILE A O 1
ATOM 4298 N N . MET A 1 541 ? -13.471 -15.996 21.774 1.00 90.00 541 MET A N 1
ATOM 4299 C CA . MET A 1 541 ? -13.209 -15.449 23.112 1.00 90.00 541 MET A CA 1
ATOM 4300 C C . MET A 1 541 ? -13.564 -16.427 24.241 1.00 90.00 541 MET A C 1
ATOM 4302 O O . MET A 1 541 ? -12.898 -16.445 25.271 1.00 90.00 541 MET A O 1
ATOM 4306 N N . THR A 1 542 ? -14.587 -17.259 24.039 1.00 88.25 542 THR A N 1
ATOM 4307 C CA . THR A 1 542 ? -15.014 -18.312 24.980 1.00 88.25 542 THR A CA 1
ATOM 4308 C C . THR A 1 542 ? -14.280 -19.640 24.779 1.00 88.25 542 THR A C 1
ATOM 4310 O O . THR A 1 542 ? -14.570 -20.626 25.459 1.00 88.25 542 THR A O 1
ATOM 4313 N N . ASN A 1 543 ? -13.322 -19.698 23.849 1.00 90.50 543 ASN A N 1
ATOM 4314 C CA . ASN A 1 543 ? -12.599 -20.924 23.557 1.00 90.50 543 ASN A CA 1
ATOM 4315 C C . ASN A 1 543 ? -11.725 -21.345 24.757 1.00 90.50 543 ASN A C 1
ATOM 4317 O O . ASN A 1 543 ? -10.959 -20.524 25.267 1.00 90.50 543 ASN A O 1
ATOM 4321 N N . PRO A 1 544 ? -11.742 -22.631 25.156 1.00 85.56 544 PRO A N 1
ATOM 4322 C CA . PRO A 1 544 ? -10.938 -23.142 26.269 1.00 85.56 544 PRO A CA 1
ATOM 4323 C C . PRO A 1 544 ? -9.418 -23.072 26.051 1.00 85.56 544 PRO A C 1
ATOM 4325 O O . PRO A 1 544 ? -8.665 -23.468 26.925 1.00 85.56 544 PRO A O 1
ATOM 4328 N N . GLN A 1 545 ? -8.928 -22.628 24.891 1.00 87.25 545 GLN A N 1
ATOM 4329 C CA . GLN A 1 545 ? -7.504 -22.335 24.694 1.00 87.25 545 GLN A CA 1
ATOM 4330 C C . GLN A 1 545 ? -7.057 -21.015 25.347 1.00 87.25 545 GLN A C 1
ATOM 4332 O O . GLN A 1 545 ? -5.853 -20.782 25.472 1.00 87.25 545 GLN A O 1
ATOM 4337 N N . PHE A 1 546 ? -7.996 -20.148 25.736 1.00 88.06 546 PHE A N 1
ATOM 4338 C CA . PHE A 1 546 ? -7.722 -18.828 26.302 1.00 88.06 546 PHE A CA 1
ATOM 4339 C C . PHE A 1 546 ? -8.195 -18.722 27.759 1.00 88.06 546 PHE A C 1
ATOM 4341 O O . PHE A 1 546 ? -9.174 -18.050 28.080 1.00 88.06 546 PHE A O 1
ATOM 4348 N N . ASP A 1 547 ? -7.461 -19.371 28.660 1.00 84.56 547 ASP A N 1
ATOM 4349 C CA . ASP A 1 547 ? -7.834 -19.507 30.076 1.00 84.56 547 ASP A CA 1
ATOM 4350 C C . ASP A 1 547 ? -7.842 -18.184 30.868 1.00 84.56 547 ASP A C 1
ATOM 4352 O O . ASP A 1 547 ? -8.417 -18.099 31.957 1.00 84.56 547 ASP A O 1
ATOM 4356 N N . HIS A 1 548 ? -7.177 -17.136 30.370 1.00 85.38 548 HIS A N 1
ATOM 4357 C CA . HIS A 1 548 ? -7.021 -15.892 31.122 1.00 85.38 548 HIS A CA 1
ATOM 4358 C C . HIS A 1 548 ? -8.120 -14.861 30.857 1.00 85.38 548 HIS A C 1
ATOM 4360 O O . HIS A 1 548 ? -8.300 -13.985 31.699 1.00 85.38 548 HIS A O 1
ATOM 4366 N N . LEU A 1 549 ? -8.852 -14.969 29.744 1.00 87.56 549 LEU A N 1
ATOM 4367 C CA . LEU A 1 549 ? -9.798 -13.943 29.288 1.00 87.56 549 LEU A CA 1
ATOM 4368 C C . LEU A 1 549 ? -11.044 -13.835 30.172 1.00 87.56 549 LEU A C 1
ATOM 4370 O O . LEU A 1 549 ? -11.442 -12.743 30.571 1.00 87.56 549 LEU A O 1
ATOM 4374 N N . LEU A 1 550 ? -11.670 -14.966 30.497 1.00 89.06 550 LEU A N 1
ATOM 4375 C CA . LEU A 1 550 ? -12.903 -14.964 31.279 1.00 89.06 550 LEU A CA 1
ATOM 4376 C C . LEU A 1 550 ? -12.595 -14.803 32.773 1.00 89.06 550 LEU A C 1
ATOM 4378 O O . LEU A 1 550 ? -11.829 -15.564 33.382 1.00 89.06 550 LEU A O 1
ATOM 4382 N N . LEU A 1 551 ? -13.212 -13.792 33.387 1.00 88.31 551 LEU A N 1
ATOM 4383 C CA . LEU A 1 551 ? -13.120 -13.567 34.825 1.00 88.31 551 LEU A CA 1
ATOM 4384 C C . LEU A 1 551 ? -14.195 -14.394 35.549 1.00 88.31 551 LEU A C 1
ATOM 4386 O O . LEU A 1 551 ? -15.375 -14.218 35.237 1.00 88.31 551 LEU A O 1
ATOM 4390 N N . PRO A 1 552 ? -13.831 -15.269 36.513 1.00 87.38 552 PRO A N 1
ATOM 4391 C CA . PRO A 1 552 ? -14.736 -16.231 37.147 1.00 87.38 552 PRO A CA 1
ATOM 4392 C C . PRO A 1 552 ? -15.658 -15.588 38.197 1.00 87.38 552 PRO A C 1
ATOM 4394 O O . PRO A 1 552 ? -15.990 -16.199 39.205 1.00 87.38 552 PRO A O 1
ATOM 4397 N N . PHE A 1 553 ? -16.090 -14.344 37.989 1.00 87.94 553 PHE A N 1
ATOM 4398 C CA . PHE A 1 553 ? -16.947 -13.631 38.940 1.00 87.94 553 PHE A CA 1
ATOM 4399 C C . PHE A 1 553 ? -18.377 -14.188 38.997 1.00 87.94 553 PHE A C 1
ATOM 4401 O O . PHE A 1 553 ? -19.055 -14.013 40.003 1.00 87.94 553 PHE A O 1
ATOM 4408 N N . GLY A 1 554 ? -18.816 -14.902 37.955 1.00 81.44 554 GLY A N 1
ATOM 4409 C CA . GLY A 1 554 ? -20.072 -15.662 37.945 1.00 81.44 554 GLY A CA 1
ATOM 4410 C C . GLY A 1 554 ? -19.969 -17.076 38.522 1.00 81.44 554 GLY A C 1
ATOM 4411 O O . GLY A 1 554 ? -20.974 -17.781 38.588 1.00 81.44 554 GLY A O 1
ATOM 4412 N N . GLN A 1 555 ? -18.775 -17.522 38.926 1.00 85.00 555 GLN A N 1
ATOM 4413 C CA . GLN A 1 555 ? -18.571 -18.895 39.376 1.00 85.00 555 GLN A CA 1
ATOM 4414 C C . GLN A 1 555 ? -19.307 -19.166 40.699 1.00 85.00 555 GLN A C 1
ATOM 4416 O O . GLN A 1 555 ? -19.288 -18.346 41.618 1.00 85.00 555 GLN A O 1
ATOM 4421 N N . ASP A 1 556 ? -19.940 -20.339 40.782 1.00 85.06 556 ASP A N 1
ATOM 4422 C CA . ASP A 1 556 ? -20.747 -20.825 41.913 1.00 85.06 556 ASP A CA 1
ATOM 4423 C C . ASP A 1 556 ? -22.051 -20.049 42.184 1.00 85.06 556 ASP A C 1
ATOM 4425 O O . ASP A 1 556 ? -22.730 -20.314 43.179 1.00 85.06 556 ASP A O 1
ATOM 4429 N N . ILE A 1 557 ? -22.449 -19.137 41.291 1.00 85.00 557 ILE A N 1
ATOM 4430 C CA . ILE A 1 557 ? -23.742 -18.449 41.360 1.00 85.00 557 ILE A CA 1
ATOM 4431 C C . ILE A 1 557 ? -24.778 -19.273 40.598 1.00 85.00 557 ILE A C 1
ATOM 4433 O O . ILE A 1 557 ? -24.639 -19.530 39.404 1.00 85.00 557 ILE A O 1
ATOM 4437 N N . THR A 1 558 ? -25.832 -19.696 41.295 1.00 82.44 558 THR A N 1
ATOM 4438 C CA . THR A 1 558 ? -26.933 -20.468 40.695 1.00 82.44 558 THR A CA 1
ATOM 4439 C C . THR A 1 558 ? -28.170 -19.589 40.500 1.00 82.44 558 THR A C 1
ATOM 4441 O O . THR A 1 558 ? -28.339 -18.627 41.253 1.00 82.44 558 THR A O 1
ATOM 4444 N N . PRO A 1 559 ? -29.049 -19.896 39.524 1.00 73.12 559 PRO A N 1
ATOM 4445 C CA . PRO A 1 559 ? -30.260 -19.109 39.265 1.00 73.12 559 PRO A CA 1
ATOM 4446 C C . PRO A 1 559 ? -31.217 -19.033 40.462 1.00 73.12 559 PRO A C 1
ATOM 4448 O O . PRO A 1 559 ? -31.951 -18.061 40.593 1.00 73.12 559 PRO A O 1
ATOM 4451 N N . ASP A 1 560 ? -31.175 -20.032 41.348 1.00 78.62 560 ASP A N 1
ATOM 4452 C CA . ASP A 1 560 ? -32.047 -20.137 42.523 1.00 78.62 560 ASP A CA 1
ATOM 4453 C C . ASP A 1 560 ? -31.625 -19.217 43.685 1.00 78.62 560 ASP A C 1
ATOM 4455 O O . ASP A 1 560 ? -32.326 -19.125 44.692 1.00 78.62 560 ASP A O 1
ATOM 4459 N N . MET A 1 561 ? -30.459 -18.565 43.594 1.00 84.31 561 MET A N 1
ATOM 4460 C CA . MET A 1 561 ? -29.981 -17.654 44.637 1.00 84.31 561 MET A CA 1
ATOM 4461 C C . MET A 1 561 ? -30.664 -16.289 44.536 1.00 84.31 561 MET A C 1
ATOM 4463 O O . MET A 1 561 ? -30.563 -15.614 43.508 1.00 84.31 561 MET A O 1
ATOM 4467 N N . ASP A 1 562 ? -31.259 -15.847 45.646 1.00 83.19 562 ASP A N 1
ATOM 4468 C CA . ASP A 1 562 ? -31.890 -14.531 45.763 1.00 83.19 562 ASP A CA 1
ATOM 4469 C C . ASP A 1 562 ? -30.882 -13.381 45.574 1.00 83.19 562 ASP A C 1
ATOM 4471 O O . ASP A 1 562 ? -29.762 -13.404 46.111 1.00 83.19 562 ASP A O 1
ATOM 4475 N N . VAL A 1 563 ? -31.318 -12.342 44.852 1.00 83.44 563 VAL A N 1
ATOM 4476 C CA . VAL A 1 563 ? -30.551 -11.113 44.586 1.00 83.44 563 VAL A CA 1
ATOM 4477 C C . VAL A 1 563 ? -30.169 -10.431 45.900 1.00 83.44 563 VAL A C 1
ATOM 4479 O O . VAL A 1 563 ? -31.002 -10.253 46.787 1.00 83.44 563 VAL A O 1
ATOM 4482 N N . GLY A 1 564 ? -28.897 -10.055 46.049 1.00 78.12 564 GLY A N 1
ATOM 4483 C CA . GLY A 1 564 ? -28.402 -9.382 47.253 1.00 78.12 564 GLY A CA 1
ATOM 4484 C C . GLY A 1 564 ? -28.352 -10.251 48.517 1.00 78.12 564 GLY A C 1
ATOM 4485 O O . GLY A 1 564 ? -27.986 -9.743 49.579 1.00 78.12 564 GLY A O 1
ATOM 4486 N N . SER A 1 565 ? -28.678 -11.547 48.433 1.00 85.50 565 SER A N 1
ATOM 4487 C CA . SER A 1 565 ? -28.651 -12.444 49.590 1.00 85.50 565 SER A CA 1
ATOM 4488 C C . SER A 1 565 ? -27.237 -12.645 50.142 1.00 85.50 565 SER A C 1
ATOM 4490 O O . SER A 1 565 ? -26.235 -12.602 49.422 1.00 85.50 565 SER A O 1
ATOM 4492 N N . SER A 1 566 ? -27.146 -12.946 51.440 1.00 81.50 566 SER A N 1
ATOM 4493 C CA . SER A 1 566 ? -25.874 -13.301 52.083 1.00 81.50 566 SER A CA 1
ATOM 4494 C C . SER A 1 566 ? -25.237 -14.551 51.468 1.00 81.50 566 SER A C 1
ATOM 4496 O O . SER A 1 566 ? -24.015 -14.658 51.451 1.00 81.50 566 SER A O 1
ATOM 4498 N N . SER A 1 567 ? -26.049 -15.467 50.927 1.00 84.00 567 SER A N 1
ATOM 4499 C CA . SER A 1 567 ? -25.572 -16.665 50.233 1.00 84.00 567 SER A CA 1
ATOM 4500 C C . SER A 1 567 ? -24.861 -16.346 48.918 1.00 84.00 567 SER A C 1
ATOM 4502 O O . SER A 1 567 ? -23.783 -16.882 48.678 1.00 84.00 567 SER A O 1
ATOM 4504 N N . LEU A 1 568 ? -25.398 -15.412 48.122 1.00 87.94 568 LEU A N 1
ATOM 4505 C CA . LEU A 1 568 ? -24.779 -14.967 46.874 1.00 87.94 568 LEU A CA 1
ATOM 4506 C C . LEU A 1 568 ? -23.494 -14.185 47.160 1.00 87.94 568 LEU A C 1
ATOM 4508 O O . LEU A 1 568 ? -22.454 -14.468 46.569 1.00 87.94 568 LEU A O 1
ATOM 4512 N N . ARG A 1 569 ? -23.527 -13.264 48.132 1.00 85.31 569 ARG A N 1
ATOM 4513 C CA . ARG A 1 569 ? -22.347 -12.470 48.522 1.00 85.31 569 ARG A CA 1
ATOM 4514 C C . ARG A 1 569 ? -21.195 -13.313 49.084 1.00 85.31 569 ARG A C 1
ATOM 4516 O O . ARG A 1 569 ? -20.057 -12.858 49.064 1.00 85.31 569 ARG A O 1
ATOM 4523 N N . ALA A 1 570 ? -21.476 -14.522 49.573 1.00 86.31 570 ALA A N 1
ATOM 4524 C CA . ALA A 1 570 ? -20.478 -15.460 50.087 1.00 86.31 570 ALA A CA 1
ATOM 4525 C C . ALA A 1 570 ? -19.878 -16.392 49.013 1.00 86.31 570 ALA A C 1
ATOM 4527 O O . ALA A 1 570 ? -19.003 -17.196 49.335 1.00 86.31 570 ALA A O 1
ATOM 4528 N N . THR A 1 571 ? -20.335 -16.316 47.758 1.00 89.94 571 THR A N 1
ATOM 4529 C CA . THR A 1 571 ? -19.785 -17.128 46.658 1.00 89.94 571 THR A CA 1
ATOM 4530 C C . THR A 1 571 ? -18.343 -16.740 46.326 1.00 89.94 571 THR A C 1
ATOM 4532 O O . THR A 1 571 ? -17.925 -15.588 46.492 1.00 89.94 571 THR A O 1
ATOM 4535 N N . ALA A 1 572 ? -17.565 -17.704 45.824 1.00 86.88 572 ALA A N 1
ATOM 4536 C CA . ALA A 1 572 ? -16.177 -17.470 45.428 1.00 86.88 572 ALA A CA 1
ATOM 4537 C C . ALA A 1 572 ? -16.068 -16.399 44.325 1.00 86.88 572 ALA A C 1
ATOM 4539 O O . ALA A 1 572 ? -15.180 -15.549 44.381 1.00 86.88 572 ALA A O 1
ATOM 4540 N N . GLY A 1 573 ? -17.008 -16.386 43.372 1.00 86.75 573 GLY A N 1
ATOM 4541 C CA . GLY A 1 573 ? -17.051 -15.392 42.299 1.00 86.75 573 GLY A CA 1
ATOM 4542 C C . GLY A 1 573 ? -17.277 -13.963 42.803 1.00 86.75 573 GLY A C 1
ATOM 4543 O O . GLY A 1 573 ? -16.493 -13.067 42.481 1.00 86.75 573 GLY A O 1
ATOM 4544 N N . TYR A 1 574 ? -18.295 -13.747 43.647 1.00 88.12 574 TYR A N 1
ATOM 4545 C CA . TYR A 1 574 ? -18.605 -12.413 44.177 1.00 88.12 574 TYR A CA 1
ATOM 4546 C C . TYR A 1 574 ? -17.530 -11.894 45.137 1.00 88.12 574 TYR A C 1
ATOM 4548 O O . TYR A 1 574 ? -17.156 -10.724 45.089 1.00 88.12 574 TYR A O 1
ATOM 4556 N N . THR A 1 575 ? -16.983 -12.765 45.989 1.00 88.94 575 THR A N 1
ATOM 4557 C CA . THR A 1 575 ? -15.894 -12.384 46.905 1.00 88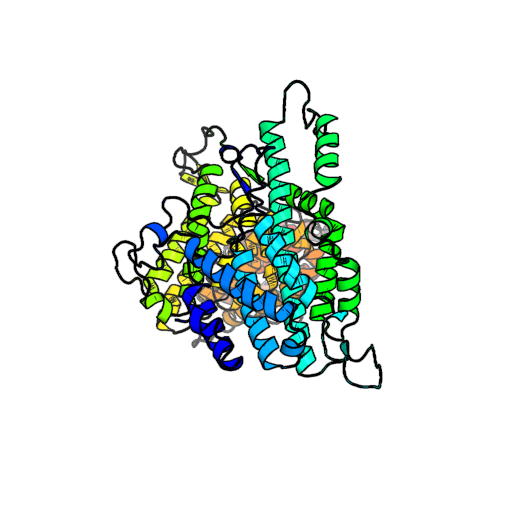.94 575 THR A CA 1
ATOM 4558 C C . THR A 1 575 ? -14.614 -12.008 46.158 1.00 88.94 575 THR A C 1
ATOM 4560 O O . THR A 1 575 ? -13.937 -11.061 46.557 1.00 88.94 575 THR A O 1
ATOM 4563 N N . ALA A 1 576 ? -14.312 -12.677 45.039 1.00 88.25 576 ALA A N 1
ATOM 4564 C CA . ALA A 1 576 ? -13.208 -12.295 44.164 1.00 88.25 576 ALA A CA 1
ATOM 4565 C C . ALA A 1 576 ? -13.441 -10.930 43.494 1.00 88.25 576 ALA A C 1
ATOM 4567 O O . ALA A 1 576 ? -12.515 -10.126 43.426 1.00 88.25 576 ALA A O 1
ATOM 4568 N N . LEU A 1 577 ? -14.669 -10.634 43.049 1.00 90.00 577 LEU A N 1
ATOM 4569 C CA . LEU A 1 577 ? -15.015 -9.313 42.511 1.00 90.00 577 LEU A CA 1
ATOM 4570 C C . LEU A 1 577 ? -14.841 -8.216 43.573 1.00 90.00 577 LEU A C 1
ATOM 4572 O O . LEU A 1 577 ? -14.223 -7.190 43.299 1.00 90.00 577 LEU A O 1
ATOM 4576 N N . MET A 1 578 ? -15.325 -8.451 44.795 1.00 89.38 578 MET A N 1
ATOM 4577 C CA . MET A 1 578 ? -15.165 -7.511 45.910 1.00 89.38 578 MET A CA 1
ATOM 4578 C C . MET A 1 578 ? -13.695 -7.257 46.251 1.00 89.38 578 MET A C 1
ATOM 4580 O O . MET A 1 578 ? -13.311 -6.108 46.444 1.00 89.38 578 MET A O 1
ATOM 4584 N N . HIS A 1 579 ? -12.853 -8.295 46.248 1.00 89.44 579 HIS A N 1
ATOM 4585 C CA . HIS A 1 579 ? -11.412 -8.134 46.454 1.00 89.44 579 HIS A CA 1
ATOM 4586 C C . HIS A 1 579 ? -10.782 -7.190 45.419 1.00 89.44 579 HIS A C 1
ATOM 4588 O O . HIS A 1 579 ? -10.002 -6.309 45.785 1.00 89.44 579 HIS A O 1
ATOM 4594 N N . VAL A 1 580 ? -11.151 -7.344 44.143 1.00 89.06 580 VAL A N 1
ATOM 4595 C CA . VAL A 1 580 ? -10.666 -6.497 43.040 1.00 89.06 580 VAL A CA 1
ATOM 4596 C C . VAL A 1 580 ? -11.136 -5.051 43.195 1.00 89.06 580 VAL A C 1
ATOM 4598 O O . VAL A 1 580 ? -10.369 -4.123 42.943 1.00 89.06 580 VAL A O 1
ATOM 4601 N N . VAL A 1 581 ? -12.377 -4.846 43.640 1.00 89.50 581 VAL A N 1
ATOM 4602 C CA . VAL A 1 581 ? -12.948 -3.512 43.883 1.00 89.50 581 VAL A CA 1
ATOM 4603 C C . VAL A 1 581 ? -12.277 -2.815 45.071 1.00 89.50 581 VAL A C 1
ATOM 4605 O O . VAL A 1 581 ? -11.982 -1.622 45.004 1.00 89.50 581 VAL A O 1
ATOM 4608 N N . GLU A 1 582 ? -12.017 -3.543 46.157 1.00 89.44 582 GLU A N 1
ATOM 4609 C CA . GLU A 1 582 ? -11.421 -2.994 47.380 1.00 89.44 582 GLU A CA 1
ATOM 4610 C C . GLU A 1 582 ? -9.909 -2.746 47.254 1.00 89.44 582 GLU A C 1
ATOM 4612 O O . GLU A 1 582 ? -9.359 -1.911 47.977 1.00 89.44 582 GLU A O 1
ATOM 4617 N N . THR A 1 583 ? -9.228 -3.442 46.336 1.00 87.38 583 THR A N 1
ATOM 4618 C CA . THR A 1 583 ? -7.768 -3.410 46.195 1.00 87.38 583 THR A CA 1
ATOM 4619 C C . THR A 1 583 ? -7.319 -2.420 45.109 1.00 87.38 583 THR A C 1
ATOM 4621 O O . THR A 1 583 ? -7.417 -2.719 43.918 1.00 87.38 583 THR A O 1
ATOM 4624 N N . PRO A 1 584 ? -6.685 -1.278 45.456 1.00 81.69 584 PRO A N 1
ATOM 4625 C CA . PRO A 1 584 ? -6.298 -0.266 44.466 1.00 81.69 584 PRO A CA 1
ATOM 4626 C C . PRO A 1 584 ? -5.286 -0.765 43.425 1.00 81.69 584 PRO A C 1
ATOM 4628 O O . PRO A 1 584 ? -5.228 -0.248 42.312 1.00 81.69 584 PRO A O 1
ATOM 4631 N N . SER A 1 585 ? -4.470 -1.769 43.767 1.00 79.50 585 SER A N 1
ATOM 4632 C CA . SER A 1 585 ? -3.479 -2.344 42.850 1.00 79.50 585 SER A CA 1
ATOM 4633 C C . SER A 1 585 ? -4.072 -3.237 41.756 1.00 79.50 585 SER A C 1
ATOM 4635 O O . SER A 1 585 ? -3.318 -3.653 40.875 1.00 79.50 585 SER A O 1
ATOM 4637 N N . GLU A 1 586 ? -5.373 -3.540 41.821 1.00 83.75 586 GLU A N 1
ATOM 4638 C CA . GLU A 1 586 ? -6.119 -4.352 40.847 1.00 83.75 586 GLU A CA 1
ATOM 4639 C C . GLU A 1 586 ? -7.063 -3.501 39.972 1.00 83.75 586 GLU A C 1
ATOM 4641 O O . GLU A 1 586 ? -7.852 -4.043 39.202 1.00 83.75 586 GLU A O 1
ATOM 4646 N N . ALA A 1 587 ? -6.942 -2.167 40.014 1.00 85.31 587 ALA A N 1
ATOM 4647 C CA . ALA A 1 587 ? -7.778 -1.249 39.232 1.00 85.31 587 ALA A CA 1
ATOM 4648 C C . ALA A 1 587 ? -7.757 -1.529 37.713 1.00 85.31 587 ALA A C 1
ATOM 4650 O O . ALA A 1 587 ? -8.792 -1.435 37.058 1.00 85.31 587 ALA A O 1
ATOM 4651 N N . ASP A 1 588 ? -6.611 -1.933 37.153 1.00 85.44 588 ASP A N 1
ATOM 4652 C CA . ASP A 1 588 ? -6.499 -2.324 35.737 1.00 85.44 588 ASP A CA 1
ATOM 4653 C C . ASP A 1 588 ? -7.309 -3.594 35.411 1.00 85.44 588 ASP A C 1
ATOM 4655 O O . ASP A 1 588 ? -7.873 -3.720 34.324 1.00 85.44 588 ASP A O 1
ATOM 4659 N N . LEU A 1 589 ? -7.398 -4.537 36.357 1.00 88.25 589 LEU A N 1
ATOM 4660 C CA . LEU A 1 589 ? -8.179 -5.766 36.197 1.00 88.25 589 LEU A CA 1
ATOM 4661 C C . LEU A 1 589 ? -9.684 -5.471 36.264 1.00 88.25 589 LEU A C 1
ATOM 4663 O O . LEU A 1 589 ? -10.457 -6.061 35.507 1.00 88.25 589 LEU A O 1
ATOM 4667 N N . LEU A 1 590 ? -10.090 -4.522 37.115 1.00 90.38 590 LEU A N 1
ATOM 4668 C CA . LEU A 1 590 ? -11.461 -4.011 37.145 1.00 90.38 590 LEU A CA 1
ATOM 4669 C C . LEU A 1 590 ? -11.825 -3.313 35.828 1.00 90.38 590 LEU A C 1
ATOM 4671 O O . LEU A 1 590 ? -12.865 -3.612 35.247 1.00 90.38 590 LEU A O 1
ATOM 4675 N N . ALA A 1 591 ? -10.952 -2.441 35.316 1.00 89.88 591 ALA A N 1
ATOM 4676 C CA . ALA A 1 591 ? -11.158 -1.767 34.034 1.00 89.88 591 ALA A CA 1
ATOM 4677 C C . ALA A 1 591 ? -11.264 -2.769 32.869 1.00 89.88 591 ALA A C 1
ATOM 4679 O O . ALA A 1 591 ? -12.083 -2.596 31.964 1.00 89.88 591 ALA A O 1
ATOM 4680 N N . TYR A 1 592 ? -10.486 -3.856 32.906 1.00 91.06 592 TYR A N 1
ATOM 4681 C CA . TYR A 1 592 ? -10.645 -4.955 31.956 1.00 91.06 592 TYR A CA 1
ATOM 4682 C C . TYR A 1 592 ? -12.012 -5.641 32.086 1.00 91.06 592 TYR A C 1
ATOM 4684 O O . TYR A 1 592 ? -12.652 -5.890 31.066 1.00 91.06 592 TYR A O 1
ATOM 4692 N N . PHE A 1 593 ? -12.490 -5.908 33.307 1.00 92.25 593 PHE A N 1
ATOM 4693 C CA . PHE A 1 593 ? -13.817 -6.496 33.513 1.00 92.25 593 PHE A CA 1
ATOM 4694 C C . PHE A 1 593 ? -14.940 -5.609 32.963 1.00 92.25 593 PHE A C 1
ATOM 4696 O O . PHE A 1 593 ? -15.834 -6.097 32.272 1.00 92.25 593 PHE A O 1
ATOM 4703 N N . GLU A 1 594 ? -14.861 -4.298 33.202 1.00 92.75 594 GLU A N 1
ATOM 4704 C CA . GLU A 1 594 ? -15.780 -3.319 32.615 1.00 92.75 594 GLU A CA 1
ATOM 4705 C C . GLU A 1 594 ? -15.752 -3.393 31.079 1.00 92.75 594 GLU A C 1
ATOM 4707 O O . GLU A 1 594 ? -16.794 -3.461 30.426 1.00 92.75 594 GLU A O 1
ATOM 4712 N N . LYS A 1 595 ? -14.566 -3.472 30.469 1.00 91.19 595 LYS A N 1
ATOM 4713 C CA . LYS A 1 595 ? -14.438 -3.623 29.011 1.00 91.19 595 LYS A CA 1
ATOM 4714 C C . LYS A 1 595 ? -14.965 -4.960 28.494 1.00 91.19 595 LYS A C 1
ATOM 4716 O O . LYS A 1 595 ? -15.542 -4.995 27.409 1.00 91.19 595 LYS A O 1
ATOM 4721 N N . LEU A 1 596 ? -14.801 -6.041 29.253 1.00 92.56 596 LEU A N 1
ATOM 4722 C CA . LEU A 1 596 ? -15.324 -7.365 28.917 1.00 92.56 596 LEU A CA 1
ATOM 4723 C C . LEU A 1 596 ? -16.858 -7.368 28.894 1.00 92.56 596 LEU A C 1
ATOM 4725 O O . LEU A 1 596 ? -17.451 -7.811 27.910 1.00 92.56 596 LEU A O 1
ATOM 4729 N N . LEU A 1 597 ? -17.501 -6.809 29.924 1.00 92.00 597 LEU A N 1
ATOM 4730 C CA . LEU A 1 597 ? -18.960 -6.663 29.964 1.00 92.00 597 LEU A CA 1
ATOM 4731 C C . LEU A 1 597 ? -19.474 -5.748 28.843 1.00 92.00 597 LEU A C 1
ATOM 4733 O O . LEU A 1 597 ? -20.486 -6.055 28.207 1.00 92.00 597 LEU A O 1
ATOM 4737 N N . GLU A 1 598 ? -18.768 -4.650 28.548 1.00 91.88 598 GLU A N 1
ATOM 4738 C CA . GLU A 1 598 ? -19.100 -3.777 27.416 1.00 91.88 598 GLU A CA 1
ATOM 4739 C C . GLU A 1 598 ? -19.031 -4.544 26.081 1.00 91.88 598 GLU A C 1
ATOM 4741 O O . GLU A 1 598 ? -19.952 -4.443 25.267 1.00 91.88 598 GLU A O 1
ATOM 4746 N N . ALA A 1 599 ? -17.979 -5.343 25.869 1.00 90.62 599 ALA A N 1
ATOM 4747 C CA . ALA A 1 599 ? -17.802 -6.146 24.661 1.00 90.62 599 ALA A CA 1
ATOM 4748 C C . ALA A 1 599 ? -18.899 -7.211 24.508 1.00 90.62 599 ALA A C 1
ATOM 4750 O O . ALA A 1 599 ? -19.460 -7.348 23.423 1.00 90.62 599 ALA A O 1
ATOM 4751 N N . PHE A 1 600 ? -19.268 -7.913 25.584 1.00 91.38 600 PHE A N 1
ATOM 4752 C CA . PHE A 1 600 ? -20.368 -8.884 25.555 1.00 91.38 600 PHE A CA 1
ATOM 4753 C C . PHE A 1 600 ? -21.727 -8.241 25.285 1.00 91.38 600 PHE A C 1
ATOM 4755 O O . PHE A 1 600 ? -22.511 -8.780 24.503 1.00 91.38 600 PHE A O 1
ATOM 4762 N N . SER A 1 601 ? -21.971 -7.052 25.842 1.00 90.50 601 SER A N 1
ATOM 4763 C CA . SER A 1 601 ? -23.171 -6.267 25.519 1.00 90.50 601 SER A CA 1
ATOM 4764 C C . SER A 1 601 ? -23.227 -5.965 24.015 1.00 90.50 601 SER A C 1
ATOM 4766 O O . SER A 1 601 ? -24.244 -6.166 23.362 1.00 90.50 601 SER A O 1
ATOM 4768 N N . VAL A 1 602 ? -22.097 -5.551 23.431 1.00 89.81 602 VAL A N 1
ATOM 4769 C CA . VAL A 1 602 ? -21.967 -5.262 21.993 1.00 89.81 602 VAL A CA 1
ATOM 4770 C C . VAL A 1 602 ? -22.106 -6.520 21.118 1.00 89.81 602 VAL A C 1
ATOM 4772 O O . VAL A 1 602 ? -22.632 -6.446 20.005 1.00 89.81 602 VAL A O 1
ATOM 4775 N N . MET A 1 603 ? -21.680 -7.689 21.601 1.00 89.25 603 MET A N 1
ATOM 4776 C CA . MET A 1 603 ? -21.859 -8.969 20.900 1.00 89.25 603 MET A CA 1
ATOM 4777 C C . MET A 1 603 ? -23.323 -9.428 20.850 1.00 89.25 603 MET A C 1
ATOM 4779 O O . MET A 1 603 ? -23.703 -10.109 19.897 1.00 89.25 603 MET A O 1
ATOM 4783 N N . CYS A 1 604 ? -24.131 -9.035 21.839 1.00 87.56 604 CYS A N 1
ATOM 4784 C CA . CYS A 1 604 ? -25.565 -9.336 21.899 1.00 87.56 604 CYS A CA 1
ATOM 4785 C C . CYS A 1 604 ? -26.438 -8.244 21.253 1.00 87.56 604 CYS A C 1
ATOM 4787 O O . CYS A 1 604 ? -27.605 -8.484 20.961 1.00 87.56 604 CYS A O 1
ATOM 4789 N N . TYR A 1 605 ? -25.859 -7.076 20.955 1.00 85.75 605 TYR A N 1
ATOM 4790 C CA . TYR A 1 605 ? -26.552 -5.946 20.337 1.00 85.75 605 TYR A CA 1
ATOM 4791 C C . TYR A 1 605 ? -27.275 -6.333 19.035 1.00 85.75 605 TYR A C 1
ATOM 4793 O O . TYR A 1 605 ? -26.673 -6.913 18.123 1.00 85.75 605 TYR A O 1
ATOM 4801 N N . GLY A 1 606 ? -28.552 -5.955 18.907 1.00 80.19 606 GLY A N 1
ATOM 4802 C CA . GLY A 1 606 ? -29.365 -6.237 17.715 1.00 80.19 606 GLY A CA 1
ATOM 4803 C C . GLY A 1 606 ? -29.971 -7.647 17.665 1.00 80.19 606 GLY A C 1
ATOM 4804 O O . GLY A 1 606 ? -30.250 -8.152 16.565 1.00 80.19 606 GLY A O 1
ATOM 4805 N N . LYS A 1 607 ? -30.183 -8.245 18.844 1.00 81.25 607 LYS A N 1
ATOM 4806 C CA . LYS A 1 607 ? -30.817 -9.545 19.100 1.00 81.25 607 LYS A CA 1
ATOM 4807 C C . LYS A 1 607 ? -30.074 -10.723 18.478 1.00 81.25 607 LYS A C 1
ATOM 4809 O O . LYS A 1 607 ? -30.171 -11.012 17.277 1.00 81.25 607 LYS A O 1
ATOM 4814 N N . ASN A 1 608 ? -29.263 -11.379 19.291 1.00 81.25 608 ASN A N 1
ATOM 4815 C CA . ASN A 1 608 ? -28.439 -12.513 18.913 1.00 81.25 608 ASN A CA 1
ATOM 4816 C C . ASN A 1 608 ? -28.566 -13.619 19.963 1.00 81.25 608 ASN A C 1
ATOM 4818 O O . ASN A 1 608 ? -27.683 -13.829 20.796 1.00 81.25 608 ASN A O 1
ATOM 4822 N N . PHE A 1 609 ? -29.661 -14.373 19.855 1.00 81.56 609 PHE A N 1
ATOM 4823 C CA . PHE A 1 609 ? -30.031 -15.447 20.780 1.00 81.56 609 PHE A CA 1
ATOM 4824 C C . PHE A 1 609 ? -28.873 -16.371 21.196 1.00 81.56 609 PHE A C 1
ATOM 4826 O O . PHE A 1 609 ? -28.754 -16.742 22.362 1.00 81.56 609 PHE A O 1
ATOM 4833 N N . LYS A 1 610 ? -27.999 -16.758 20.255 1.00 82.25 610 LYS A N 1
ATOM 4834 C CA . LYS A 1 610 ? -26.912 -17.700 20.555 1.00 82.25 610 LYS A CA 1
ATOM 4835 C C . LYS A 1 610 ? -25.919 -17.118 21.564 1.00 82.25 610 LYS A C 1
ATOM 4837 O O . LYS A 1 610 ? -25.544 -17.804 22.508 1.00 82.25 610 LYS A O 1
ATOM 4842 N N . THR A 1 611 ? -25.486 -15.877 21.353 1.00 85.56 611 THR A N 1
ATOM 4843 C CA . THR A 1 611 ? -24.533 -15.218 22.255 1.00 85.56 611 THR A CA 1
ATOM 4844 C C . THR A 1 611 ? -25.208 -14.782 23.551 1.00 85.56 611 THR A C 1
ATOM 4846 O O . THR A 1 611 ? -24.577 -14.852 24.597 1.00 85.56 611 THR A O 1
ATOM 4849 N N . GLU A 1 612 ? -26.492 -14.408 23.507 1.00 87.62 612 GLU A N 1
ATOM 4850 C CA . GLU A 1 612 ? -27.279 -14.051 24.696 1.00 87.62 612 GLU A CA 1
ATOM 4851 C C . GLU A 1 612 ? -27.304 -15.190 25.719 1.00 87.62 612 GLU A C 1
ATOM 4853 O O . GLU A 1 612 ? -26.896 -14.993 26.860 1.00 87.62 612 GLU A O 1
ATOM 4858 N N . VAL A 1 613 ? -27.711 -16.399 25.314 1.00 86.88 613 VAL A N 1
ATOM 4859 C CA . VAL A 1 613 ? -27.836 -17.546 26.232 1.00 86.88 613 VAL A CA 1
ATOM 4860 C C . VAL A 1 613 ? -26.499 -17.897 26.887 1.00 86.88 613 VAL A C 1
ATOM 4862 O O . VAL A 1 613 ? -26.444 -18.158 28.087 1.00 86.88 613 VAL A O 1
ATOM 4865 N N . GLU A 1 614 ? -25.409 -17.890 26.119 1.00 87.75 614 GLU A N 1
ATOM 4866 C CA . GLU A 1 614 ? -24.075 -18.184 26.650 1.00 87.75 614 GLU A CA 1
ATOM 4867 C C . GLU A 1 614 ? -23.579 -17.053 27.581 1.00 87.75 614 GLU A C 1
ATOM 4869 O O . GLU A 1 614 ? -23.038 -17.334 28.650 1.00 87.75 614 GLU A O 1
ATOM 4874 N N . CYS A 1 615 ? -23.846 -15.780 27.261 1.00 88.81 615 CYS A N 1
ATOM 4875 C CA . CYS A 1 615 ? -23.577 -14.643 28.154 1.00 88.81 615 CYS A CA 1
ATOM 4876 C C . CYS A 1 615 ? -24.358 -14.730 29.475 1.00 88.81 615 CYS A C 1
ATOM 4878 O O . CYS A 1 615 ? -23.787 -14.476 30.536 1.00 88.81 615 CYS A O 1
ATOM 4880 N N . GLN A 1 616 ? -25.637 -15.114 29.426 1.00 88.31 616 GLN A N 1
ATOM 4881 C CA . GLN A 1 616 ? -26.491 -15.291 30.608 1.00 88.31 616 GLN A CA 1
ATOM 4882 C C . GLN A 1 616 ? -25.989 -16.424 31.517 1.00 88.31 616 GLN A C 1
ATOM 4884 O O . GLN A 1 616 ? -26.152 -16.355 32.734 1.00 88.31 616 GLN A O 1
ATOM 4889 N N . GLN A 1 617 ? -25.360 -17.456 30.943 1.00 87.56 617 GLN A N 1
ATOM 4890 C CA . GLN A 1 617 ? -24.721 -18.537 31.702 1.00 87.56 617 GLN A CA 1
ATOM 4891 C C . GLN A 1 617 ? -23.394 -18.102 32.336 1.00 87.56 617 GLN A C 1
ATOM 4893 O O . GLN A 1 617 ? -23.090 -18.521 33.451 1.00 87.56 617 GLN A O 1
ATOM 4898 N N . LEU A 1 618 ? -22.607 -17.271 31.642 1.00 88.31 618 LEU A N 1
ATOM 4899 C CA . LEU A 1 618 ? -21.331 -16.755 32.150 1.00 88.31 618 LEU A CA 1
ATOM 4900 C C . LEU A 1 618 ? -21.525 -15.747 33.290 1.00 88.31 618 LEU A C 1
ATOM 4902 O O . LEU A 1 618 ? -20.830 -15.822 34.305 1.00 88.31 618 LEU A O 1
ATOM 4906 N N . TYR A 1 619 ? -22.470 -14.817 33.126 1.00 90.75 619 TYR A N 1
ATOM 4907 C CA . TYR A 1 619 ? -22.793 -13.779 34.105 1.00 90.75 619 TYR A CA 1
ATOM 4908 C C . TYR A 1 619 ? -24.308 -13.746 34.368 1.00 90.75 619 TYR A C 1
ATOM 4910 O O . TYR A 1 619 ? -25.045 -13.036 33.679 1.00 90.75 619 TYR A O 1
ATOM 4918 N N . PRO A 1 620 ? -24.778 -14.514 35.370 1.00 89.44 620 PRO A N 1
ATOM 4919 C CA . PRO A 1 620 ? -26.197 -14.647 35.692 1.00 89.44 620 PRO A CA 1
ATOM 4920 C C . PRO A 1 620 ? -26.883 -13.337 36.109 1.00 89.44 620 PRO A C 1
ATOM 4922 O O . PRO A 1 620 ? -26.261 -12.437 36.677 1.00 89.44 620 PRO A O 1
ATOM 4925 N N . LEU A 1 621 ? -28.205 -13.260 35.908 1.00 87.81 621 LEU A N 1
ATOM 4926 C CA . LEU A 1 621 ? -29.020 -12.078 36.228 1.00 87.81 621 LEU A CA 1
ATOM 4927 C C . LEU A 1 621 ? -28.870 -11.624 37.687 1.00 87.81 621 LEU A C 1
ATOM 4929 O O . LEU A 1 621 ? -28.731 -10.435 37.967 1.00 87.81 621 LEU A O 1
ATOM 4933 N N . ASN A 1 622 ? -28.887 -12.572 38.624 1.00 88.25 622 ASN A N 1
ATOM 4934 C CA . ASN A 1 622 ? -28.782 -12.284 40.051 1.00 88.25 622 ASN A CA 1
ATOM 4935 C C . ASN A 1 622 ? -27.423 -11.682 40.442 1.00 88.25 622 ASN A C 1
ATOM 4937 O O . ASN A 1 622 ? -27.387 -10.840 41.341 1.00 88.25 622 ASN A O 1
ATOM 4941 N N . LEU A 1 623 ? -26.332 -12.031 39.749 1.00 89.50 623 LEU A N 1
ATOM 4942 C CA . LEU A 1 623 ? -25.042 -11.353 39.900 1.00 89.50 623 LEU A CA 1
ATOM 4943 C C . LEU A 1 623 ? -25.148 -9.892 39.448 1.00 89.50 623 LEU A C 1
ATOM 4945 O O . LEU A 1 623 ? -24.800 -8.996 40.213 1.00 89.50 623 LEU A O 1
ATOM 4949 N N . ILE A 1 624 ? -25.648 -9.650 38.233 1.00 91.00 624 ILE A N 1
ATOM 4950 C CA . ILE A 1 624 ? -25.717 -8.306 37.637 1.00 91.00 624 ILE A CA 1
ATOM 4951 C C . ILE A 1 624 ? -26.602 -7.370 38.468 1.00 91.00 624 ILE A C 1
ATOM 4953 O O . ILE A 1 624 ? -26.181 -6.260 38.789 1.00 91.00 624 ILE A O 1
ATOM 4957 N N . LEU A 1 625 ? -27.784 -7.826 38.891 1.00 88.56 625 LEU A N 1
ATOM 4958 C CA . LEU A 1 625 ? -28.661 -7.044 39.769 1.00 88.56 625 LEU A CA 1
ATOM 4959 C C . LEU A 1 625 ? -28.016 -6.787 41.138 1.00 88.56 625 LEU A C 1
ATOM 4961 O O . LEU A 1 625 ? -28.111 -5.680 41.661 1.00 88.56 625 LEU A O 1
ATOM 4965 N N . THR A 1 626 ? -27.296 -7.764 41.702 1.00 88.94 626 THR A N 1
ATOM 4966 C CA . THR A 1 626 ? -26.567 -7.544 42.962 1.00 88.94 626 THR A CA 1
ATOM 4967 C C . THR A 1 626 ? -25.474 -6.486 42.797 1.00 88.94 626 THR A C 1
ATOM 4969 O O . THR A 1 626 ? -25.327 -5.642 43.672 1.00 88.94 626 THR A O 1
ATOM 4972 N N . VAL A 1 627 ? -24.753 -6.473 41.670 1.00 88.69 627 VAL A N 1
ATOM 4973 C CA . VAL A 1 627 ? -23.738 -5.445 41.367 1.00 88.69 627 VAL A CA 1
ATOM 4974 C C . VAL A 1 627 ? -24.357 -4.046 41.247 1.00 88.69 627 VAL A C 1
ATOM 4976 O O . VAL A 1 627 ? -23.737 -3.067 41.654 1.00 88.69 627 VAL A O 1
ATOM 4979 N N . LEU A 1 628 ? -25.574 -3.929 40.711 1.00 89.06 628 LEU A N 1
ATOM 4980 C CA . LEU A 1 628 ? -26.278 -2.645 40.604 1.00 89.06 628 LEU A CA 1
ATOM 4981 C C . LEU A 1 628 ? -26.758 -2.121 41.967 1.00 89.06 628 LEU A C 1
ATOM 4983 O O . LEU A 1 628 ? -26.647 -0.920 42.236 1.00 89.06 628 LEU A O 1
ATOM 4987 N N . LEU A 1 629 ? -27.249 -3.025 42.817 1.00 87.62 629 LEU A N 1
ATOM 4988 C CA . LEU A 1 629 ? -27.828 -2.711 44.126 1.00 87.62 629 LEU A CA 1
ATOM 4989 C C . LEU A 1 629 ? -26.792 -2.588 45.255 1.00 87.62 629 LEU A C 1
ATOM 4991 O O . LEU A 1 629 ? -27.106 -2.040 46.310 1.00 87.62 629 LEU A O 1
ATOM 4995 N N . ASP A 1 630 ? -25.575 -3.109 45.088 1.00 87.81 630 ASP A N 1
ATOM 4996 C CA . ASP A 1 630 ? -24.540 -3.023 46.120 1.00 87.81 630 ASP A CA 1
ATOM 4997 C C . ASP A 1 630 ? -23.880 -1.636 46.141 1.00 87.81 630 ASP A C 1
ATOM 4999 O O . ASP A 1 630 ? -23.199 -1.224 45.200 1.00 87.81 630 ASP A O 1
ATOM 5003 N N . ASP A 1 631 ? -24.048 -0.922 47.257 1.00 85.25 631 ASP A N 1
ATOM 5004 C CA . ASP A 1 631 ? -23.487 0.407 47.494 1.00 85.25 631 ASP A CA 1
ATOM 5005 C C . ASP A 1 631 ? -21.954 0.465 47.407 1.00 85.25 631 ASP A C 1
ATOM 5007 O O . ASP A 1 631 ? -21.411 1.526 47.092 1.00 85.25 631 ASP A O 1
ATOM 5011 N N . ALA A 1 632 ? -21.256 -0.653 47.630 1.00 87.25 632 ALA A N 1
ATOM 5012 C CA . ALA A 1 632 ? -19.800 -0.722 47.527 1.00 87.25 632 ALA A CA 1
ATOM 5013 C C . ALA A 1 632 ? -19.289 -0.712 46.073 1.00 87.25 632 ALA A C 1
ATOM 5015 O O . ALA A 1 632 ? -18.107 -0.449 45.841 1.00 87.25 632 ALA A O 1
ATOM 5016 N N . MET A 1 633 ? -20.154 -0.972 45.085 1.00 90.38 633 MET A N 1
ATOM 5017 C CA . MET A 1 633 ? -19.738 -1.094 43.686 1.00 90.38 633 MET A CA 1
ATOM 5018 C C . MET A 1 633 ? -19.457 0.270 43.038 1.00 90.38 633 MET A C 1
ATOM 5020 O O . MET A 1 633 ? -20.285 1.183 43.167 1.00 90.38 633 MET A O 1
ATOM 5024 N N . PRO A 1 634 ? -18.355 0.420 42.275 1.00 91.50 634 PRO A N 1
ATOM 5025 C CA . PRO A 1 634 ? -18.037 1.650 41.555 1.00 91.50 634 PRO A CA 1
ATOM 5026 C C . PRO A 1 634 ? -19.101 2.024 40.520 1.00 91.50 634 PRO A C 1
ATOM 5028 O O . PRO A 1 634 ? -19.683 1.166 39.856 1.00 91.50 634 PRO A O 1
ATOM 5031 N N . LEU A 1 635 ? -19.317 3.328 40.331 1.00 89.19 635 LEU A N 1
ATOM 5032 C CA . LEU A 1 635 ? -20.298 3.841 39.366 1.00 89.19 635 LEU A CA 1
ATOM 5033 C C . LEU A 1 635 ? -19.996 3.406 37.924 1.00 89.19 635 LEU A C 1
ATOM 5035 O O . LEU A 1 635 ? -20.927 3.117 37.178 1.00 89.19 635 LEU A O 1
ATOM 5039 N N . SER A 1 636 ? -18.719 3.333 37.537 1.00 91.31 636 SER A N 1
ATOM 5040 C CA . SER A 1 636 ? -18.292 2.873 36.209 1.00 91.31 636 SER A CA 1
ATOM 5041 C C . SER A 1 636 ? -18.780 1.451 35.923 1.00 91.31 636 SER A C 1
ATOM 5043 O O . SER A 1 636 ? -19.441 1.219 34.908 1.00 91.31 636 SER A O 1
ATOM 5045 N N . LEU A 1 637 ? -18.569 0.533 36.868 1.00 92.31 637 LEU A N 1
ATOM 5046 C CA . LEU A 1 637 ? -19.039 -0.843 36.769 1.00 92.31 637 LEU A CA 1
ATOM 5047 C C . LEU A 1 637 ? -20.569 -0.920 36.712 1.00 92.31 637 LEU A C 1
ATOM 5049 O O . LEU A 1 637 ? -21.102 -1.651 35.882 1.00 92.31 637 LEU A O 1
ATOM 5053 N N . ARG A 1 638 ? -21.290 -0.133 37.525 1.00 91.94 638 ARG A N 1
ATOM 5054 C CA . ARG A 1 638 ? -22.766 -0.107 37.495 1.00 91.94 638 ARG A CA 1
ATOM 5055 C C . ARG A 1 638 ? -23.331 0.397 36.165 1.00 91.94 638 ARG A C 1
ATOM 5057 O O . ARG A 1 638 ? -24.348 -0.119 35.703 1.00 91.94 638 ARG A O 1
ATOM 5064 N N . VAL A 1 639 ? -22.680 1.371 35.524 1.00 92.44 639 VAL A N 1
ATOM 5065 C CA . VAL A 1 639 ? -23.082 1.860 34.191 1.00 92.44 639 VAL A CA 1
ATOM 5066 C C . VAL A 1 639 ? -22.943 0.751 33.150 1.00 92.44 639 VAL A C 1
ATOM 5068 O O . VAL A 1 639 ? -23.867 0.506 32.373 1.00 92.44 639 VAL A O 1
ATOM 5071 N N . VAL A 1 640 ? -21.813 0.044 33.152 1.00 91.44 640 VAL A N 1
ATOM 5072 C CA . VAL A 1 640 ? -21.578 -1.059 32.214 1.00 91.44 640 VAL A CA 1
ATOM 5073 C C . VAL A 1 640 ? -22.503 -2.244 32.503 1.00 91.44 640 VAL A C 1
ATOM 5075 O O . VAL A 1 640 ? -23.082 -2.803 31.574 1.00 91.44 640 VAL A O 1
ATOM 5078 N N . ALA A 1 641 ? -22.705 -2.592 33.774 1.00 91.88 641 ALA A N 1
ATOM 5079 C CA . ALA A 1 641 ? -23.622 -3.648 34.197 1.00 91.88 641 ALA A CA 1
ATOM 5080 C C . ALA A 1 641 ? -25.074 -3.343 33.791 1.00 91.88 641 ALA A C 1
ATOM 5082 O O . ALA A 1 641 ? -25.773 -4.233 33.315 1.00 91.88 641 ALA A O 1
ATOM 5083 N N . SER A 1 642 ? -25.508 -2.081 33.887 1.00 90.50 642 SER A N 1
ATOM 5084 C CA . SER A 1 642 ? -26.818 -1.635 33.385 1.00 90.50 642 SER A CA 1
ATOM 5085 C C . SER A 1 642 ? -26.948 -1.829 31.873 1.00 90.50 642 SER A C 1
ATOM 5087 O O . SER A 1 642 ? -27.986 -2.277 31.388 1.00 90.50 642 SER A O 1
ATOM 5089 N N . LYS A 1 643 ? -25.888 -1.520 31.114 1.00 90.25 643 LYS A N 1
ATOM 5090 C CA . LYS A 1 643 ? -25.868 -1.742 29.662 1.00 90.25 643 LYS A CA 1
ATOM 5091 C C . LYS A 1 643 ? -25.943 -3.232 29.326 1.00 90.25 643 LYS A C 1
ATOM 5093 O O . LYS A 1 643 ? -26.730 -3.616 28.468 1.00 90.25 643 LYS A O 1
ATOM 5098 N N . PHE A 1 644 ? -25.189 -4.066 30.038 1.00 91.31 644 PHE A N 1
ATOM 5099 C CA . PHE A 1 644 ? -25.243 -5.519 29.890 1.00 91.31 644 PHE A CA 1
ATOM 5100 C C . PHE A 1 644 ? -26.635 -6.072 30.215 1.00 91.31 644 PHE A C 1
ATOM 5102 O O . PHE A 1 644 ? -27.171 -6.859 29.441 1.00 91.31 644 PHE A O 1
ATOM 5109 N N . LEU A 1 645 ? -27.264 -5.606 31.300 1.00 90.81 645 LEU A N 1
ATOM 5110 C CA . LEU A 1 645 ? -28.638 -5.966 31.657 1.00 90.81 645 LEU A CA 1
ATOM 5111 C C . LEU A 1 645 ? -29.620 -5.647 30.517 1.00 90.81 645 LEU A C 1
ATOM 5113 O O . LEU A 1 645 ? -30.422 -6.496 30.132 1.00 90.81 645 LEU A O 1
ATOM 5117 N N . SER A 1 646 ? -29.517 -4.441 29.952 1.00 88.50 646 SER A N 1
ATOM 5118 C CA . SER A 1 646 ? -30.377 -3.995 28.854 1.00 88.50 646 SER A CA 1
ATOM 5119 C C . SER A 1 646 ? -30.225 -4.864 27.607 1.00 88.50 646 SER A C 1
ATOM 5121 O O . SER A 1 646 ? -31.222 -5.341 27.080 1.00 88.50 646 SER A O 1
ATOM 5123 N N . GLU A 1 647 ? -28.997 -5.082 27.141 1.00 88.00 647 GLU A N 1
ATOM 5124 C CA . GLU A 1 647 ? -28.738 -5.747 25.855 1.00 88.00 647 GLU A CA 1
ATOM 5125 C C . GLU A 1 647 ? -28.856 -7.279 25.927 1.00 88.00 647 GLU A C 1
ATOM 5127 O O . GLU A 1 647 ? -29.170 -7.918 24.932 1.00 88.00 647 GLU A O 1
ATOM 5132 N N . VAL A 1 648 ? -28.585 -7.889 27.088 1.00 87.44 648 VAL A N 1
ATOM 5133 C CA . VAL A 1 648 ? -28.514 -9.357 27.229 1.00 87.44 648 VAL A CA 1
ATOM 5134 C C . VAL A 1 648 ? -29.779 -9.962 27.838 1.00 87.44 648 VAL A C 1
ATOM 5136 O O . VAL A 1 648 ? -30.080 -11.124 27.565 1.00 87.44 648 VAL A O 1
ATOM 5139 N N . PHE A 1 649 ? -30.520 -9.219 28.667 1.00 84.25 649 PHE A N 1
ATOM 5140 C CA . PHE A 1 649 ? -31.713 -9.738 29.352 1.00 84.25 649 PHE A CA 1
ATOM 5141 C C . PHE A 1 649 ? -33.016 -9.052 28.927 1.00 84.25 649 PHE A C 1
ATOM 5143 O O . PHE A 1 649 ? -34.053 -9.716 28.907 1.00 84.25 649 PHE A O 1
ATOM 5150 N N . PHE A 1 650 ? -32.996 -7.759 28.576 1.00 83.00 650 PHE A N 1
ATOM 5151 C CA . PHE A 1 650 ? -34.213 -7.035 28.183 1.00 83.00 650 PHE A CA 1
ATOM 5152 C C . PHE A 1 650 ? -34.440 -6.981 26.668 1.00 83.00 650 PHE A C 1
ATOM 5154 O O . PHE A 1 650 ? -35.541 -7.301 26.221 1.00 83.00 650 PHE A O 1
ATOM 5161 N N . ASP A 1 651 ? -33.435 -6.617 25.869 1.00 77.69 651 ASP A N 1
ATOM 5162 C CA . ASP A 1 651 ? -33.544 -6.546 24.404 1.00 77.69 651 ASP A CA 1
ATOM 5163 C C . ASP A 1 651 ? -33.194 -7.884 23.733 1.00 77.69 651 ASP A C 1
ATOM 5165 O O . ASP A 1 651 ? -32.273 -7.986 22.928 1.00 77.69 651 ASP A O 1
ATOM 5169 N N . THR A 1 652 ? -33.933 -8.937 24.092 1.00 72.12 652 THR A N 1
ATOM 5170 C CA . THR A 1 652 ? -33.679 -10.308 23.614 1.00 72.12 652 THR A CA 1
ATOM 5171 C C . THR A 1 652 ? -34.630 -10.727 22.486 1.00 72.12 652 THR A C 1
ATOM 5173 O O . THR A 1 652 ? -35.679 -10.112 22.244 1.00 72.12 652 THR A O 1
ATOM 5176 N N . ASP A 1 653 ? -34.250 -11.781 21.753 1.00 64.81 653 ASP A N 1
ATOM 5177 C CA . ASP A 1 653 ? -35.111 -12.435 20.746 1.00 64.81 653 ASP A CA 1
ATOM 5178 C C . ASP A 1 653 ? -36.226 -13.296 21.379 1.00 64.81 653 ASP A C 1
ATOM 5180 O O . ASP A 1 653 ? -37.188 -13.668 20.702 1.00 64.81 653 ASP A O 1
ATOM 5184 N N . LEU A 1 654 ? -36.105 -13.632 22.666 1.00 65.31 654 LEU A N 1
ATOM 5185 C CA . LEU A 1 654 ? -37.101 -14.394 23.417 1.00 65.31 654 LEU A CA 1
ATOM 5186 C C . LEU A 1 654 ? -38.194 -13.476 23.982 1.00 65.31 654 LEU A C 1
ATOM 5188 O O . LEU A 1 654 ? -37.969 -12.297 24.247 1.00 65.31 654 LEU A O 1
ATOM 5192 N N . GLU A 1 655 ? -39.389 -14.026 24.219 1.00 59.62 655 GLU A N 1
ATOM 5193 C CA . GLU A 1 655 ? -40.347 -13.353 25.100 1.00 59.62 655 GLU A CA 1
ATOM 5194 C C . GLU A 1 655 ? -39.691 -13.200 26.478 1.00 59.62 655 GLU A C 1
ATOM 5196 O O . GLU A 1 655 ? -39.302 -14.198 27.089 1.00 59.62 655 GLU A O 1
ATOM 5201 N N . VAL A 1 656 ? -39.533 -11.951 26.934 1.00 61.41 656 VAL A N 1
ATOM 5202 C CA . VAL A 1 656 ? -38.979 -11.633 28.257 1.00 61.41 656 VAL A CA 1
ATOM 5203 C C . VAL A 1 656 ? -39.729 -12.459 29.293 1.00 61.41 656 VAL A C 1
ATOM 5205 O O . VAL A 1 656 ? -40.962 -12.400 29.341 1.00 61.41 656 VAL A O 1
ATOM 5208 N N . ASP A 1 657 ? -38.996 -13.230 30.101 1.00 62.88 657 ASP A N 1
ATOM 5209 C CA . ASP A 1 657 ? -39.612 -14.080 31.115 1.00 62.88 657 ASP A CA 1
ATOM 5210 C C . ASP A 1 657 ? -40.519 -13.205 31.999 1.00 62.88 657 ASP A C 1
ATOM 5212 O O . ASP A 1 657 ? -40.034 -12.247 32.611 1.00 62.88 657 ASP A O 1
ATOM 5216 N N . PRO A 1 658 ? -41.833 -13.480 32.084 1.00 59.56 658 PRO A N 1
ATOM 5217 C CA . PRO A 1 658 ? -42.732 -12.697 32.920 1.00 59.56 658 PRO A CA 1
ATOM 5218 C C . PRO A 1 658 ? -42.290 -12.662 34.390 1.00 59.56 658 PRO A C 1
ATOM 5220 O O . PRO A 1 658 ? -42.689 -11.747 35.106 1.00 59.56 658 PRO A O 1
ATOM 5223 N N . GLN A 1 659 ? -41.448 -13.599 34.845 1.00 59.12 659 GLN A N 1
ATOM 5224 C CA . GLN A 1 659 ? -40.842 -13.559 36.178 1.00 59.12 659 GLN A CA 1
ATOM 5225 C C . GLN A 1 659 ? -39.893 -12.366 36.366 1.00 59.12 659 GLN A C 1
ATOM 5227 O O . GLN A 1 659 ? -39.915 -11.763 37.438 1.00 59.12 659 GLN A O 1
ATOM 5232 N N . LEU A 1 660 ? -39.144 -11.948 35.335 1.00 65.06 660 LEU A N 1
ATOM 5233 C CA . LEU A 1 660 ? -38.272 -10.763 35.391 1.00 65.06 660 LEU A CA 1
ATOM 5234 C C . LEU A 1 660 ? -39.069 -9.483 35.670 1.00 65.06 660 LEU A C 1
ATOM 5236 O O . LEU A 1 660 ? -38.643 -8.652 36.466 1.00 65.06 660 LEU A O 1
ATOM 5240 N N . ALA A 1 661 ? -40.255 -9.344 35.070 1.00 60.69 661 ALA A N 1
ATOM 5241 C CA . ALA A 1 661 ? -41.121 -8.179 35.265 1.00 60.69 661 ALA A CA 1
ATOM 5242 C C . ALA A 1 661 ? -41.727 -8.093 36.680 1.00 60.69 661 ALA A C 1
ATOM 5244 O O . ALA A 1 661 ? -42.241 -7.043 37.066 1.00 60.69 661 ALA A O 1
ATOM 5245 N N . VAL A 1 662 ? -41.688 -9.183 37.454 1.00 62.84 662 VAL A N 1
ATOM 5246 C CA . VAL A 1 662 ? -42.270 -9.275 38.804 1.00 62.84 662 VAL A CA 1
ATOM 5247 C C . VAL A 1 662 ? -41.184 -9.348 39.890 1.00 62.84 662 VAL A C 1
ATOM 5249 O O . VAL A 1 662 ? -41.503 -9.285 41.076 1.00 62.84 662 VAL A O 1
ATOM 5252 N N . MET A 1 663 ? -39.898 -9.430 39.524 1.00 66.31 663 MET A N 1
ATOM 5253 C CA . MET A 1 663 ? -38.789 -9.411 40.482 1.00 66.31 663 MET A CA 1
ATOM 5254 C C . MET A 1 663 ? -38.677 -8.034 41.162 1.00 66.31 663 MET A C 1
ATOM 5256 O O . MET A 1 663 ? -38.432 -7.047 40.469 1.00 66.31 663 MET A O 1
ATOM 5260 N N . PRO A 1 664 ? -38.789 -7.942 42.505 1.00 65.19 664 PRO A N 1
ATOM 5261 C CA . PRO A 1 664 ? -38.679 -6.669 43.228 1.00 65.19 664 PRO A CA 1
ATOM 5262 C C . PRO A 1 664 ? -37.371 -5.929 42.927 1.00 65.19 664 PRO A C 1
ATOM 5264 O O . PRO A 1 664 ? -37.392 -4.746 42.621 1.00 65.19 664 PRO A O 1
ATOM 5267 N N . ALA A 1 665 ? -36.264 -6.672 42.852 1.00 66.75 665 ALA A N 1
ATOM 5268 C CA . ALA A 1 665 ? -34.925 -6.158 42.566 1.00 66.75 665 ALA A CA 1
ATOM 5269 C C . ALA A 1 665 ? -34.735 -5.511 41.176 1.00 66.75 665 ALA A C 1
ATOM 5271 O O . ALA A 1 665 ? -33.665 -4.981 40.909 1.00 66.75 665 ALA A O 1
ATOM 5272 N N . VAL A 1 666 ? -35.709 -5.621 40.263 1.00 67.69 666 VAL A N 1
ATOM 5273 C CA . VAL A 1 666 ? -35.690 -4.922 38.961 1.00 67.69 666 VAL A CA 1
ATOM 5274 C C . VAL A 1 666 ? -36.333 -3.533 39.068 1.00 67.69 666 VAL A C 1
ATOM 5276 O O . VAL A 1 666 ? -36.041 -2.652 38.260 1.00 67.69 666 VAL A O 1
ATOM 5279 N N . TRP A 1 667 ? -37.228 -3.349 40.040 1.00 68.69 667 TRP A N 1
ATOM 5280 C CA . TRP A 1 667 ? -37.961 -2.104 40.277 1.00 68.69 667 TRP A CA 1
ATOM 5281 C C . TRP A 1 667 ? -37.356 -1.257 41.398 1.00 68.69 667 TRP A C 1
ATOM 5283 O O . TRP A 1 667 ? -37.512 -0.035 41.367 1.00 68.69 667 TRP A O 1
ATOM 5293 N N . ASP A 1 668 ? -36.725 -1.920 42.369 1.00 59.31 668 ASP A N 1
ATOM 5294 C CA . ASP A 1 668 ? -35.881 -1.323 43.407 1.00 59.31 668 ASP A CA 1
ATOM 5295 C C . ASP A 1 668 ? -34.549 -0.844 42.810 1.00 59.31 668 ASP A C 1
ATOM 5297 O O . ASP A 1 668 ? -34.114 0.274 43.180 1.00 59.31 668 ASP A O 1
#

InterPro domains:
  IPR015925 Ryanodine/Inositol 1,4,5-trisphosphate receptor [PTHR13715] (251-656)
  IPR035910 RyR/IP3 receptor binding core, RIH domain superfamily [SSF100909] (357-469)

Organism: Aphanomyces astaci (NCBI:txid112090)

pLDDT: mean 81.49, std 10.39, range [43.12, 94.81]